Protein AF-A0A6N9P4W2-F1 (afdb_monomer_lite)

Foldseek 3Di:
DDDDDDDDDDDDDDDDDDDDDDDDDDDDDDDDDDDDDDDDDDDDDDDDDDPALPDDQVLVVQEPPFADPVLVVVLLVVLVVLLVLFDQQLAQEAEQDQPRVVNCVSNVHDLLALNHQKHFALVLSLVCLLPVVLLLPFDWDDWDWDAAPSGDIFIWTDSPNTIITNRRDPDPVRSRVSRVVNSVRHDPVRYAYEYWCPRPRDPVSLVSQLPRPDPHAAYEWCDDDVPRLRYDHQHPQVVDPTDDPQSHDSDNVHSDGSCVQPSVSCSSVVNPPPDSPDPCPDPPCPVPVVCCVVPVPDDDDDDDDDDDDDDDDDDDDDDDDDDDDDDPDDPPPDPFQPAFEAEEAADAPDQVVVLLVVLVVCLVVVAAEEAEAQLDPQPAPSSVVQVVGPNYHYYYDDPPNDDLVPDDPVSLQVSLVRVQVSVVVQLVSFDPLHEGEYEQVQVCPVSVSYPPVVVVVCLVVPDSNYYYYYYHHDHDPSSVVSGPYYHYRYCPDDVVVVVDDADRPGRD

Sequence (508 aa):
MGSAFFVCRKESERVRAPPFRRILHPFATKLPSIDNRIDRRPQIGYTGNNTALRRLTACQRCEGIVMGNRNIKLRQHYTAYQRWRLHNTNITLISSNCTGGCILRDLNLPFTSPFINLFIKPHDFIKLCENLEHYMGSAFHDVYSEPHPEGGVYPVALLDDIPIHFMHYSSAEEAFAQWEKRKARMDWDNIYILCTDRDGCTYEDLLRFDQLKYRHKAILCNQKYPEIQSAFYIPGFENQNSVGNIINYINDHTYKKYYDLFDYVGWFNGKLDRQRERAFVPPAGGMKFLLDFFTKKSRGSRGRSPWRCPRGPGFQRAAPFGARCGGEPREEKDMQQMGLVHIYCGNGKGKTTAAMGLALRAAGRGLPVVVAQFLKDGESGECQMLRQLPGVTVIAGNPCGKFSFQMCQEERDQTACCLTQLFREAVQKAKSPGLLVLDEICAALSGGFLQEDEVLGFLQAKPAELEVVMTGREPPERICEMADYISEIMKRRHPYDKGVPARVGIEK

pLDDT: mean 76.72, std 27.21, range [21.8, 98.81]

Radius of gyration: 33.62 Å; chains: 1; bounding box: 121×69×90 Å

Structure (mmCIF, N/CA/C/O backbone):
data_AF-A0A6N9P4W2-F1
#
_entry.id   AF-A0A6N9P4W2-F1
#
loop_
_atom_site.group_PDB
_atom_site.id
_atom_site.type_symbol
_atom_site.label_atom_id
_atom_site.label_alt_id
_atom_site.label_comp_id
_atom_site.label_asym_id
_atom_site.label_entity_id
_atom_site.label_seq_id
_atom_site.pdbx_PDB_ins_code
_atom_site.Cartn_x
_atom_site.Cartn_y
_atom_site.Cartn_z
_atom_site.occupancy
_atom_site.B_iso_or_equiv
_atom_site.auth_seq_id
_atom_site.auth_comp_id
_atom_site.auth_asym_id
_atom_site.auth_atom_id
_atom_site.pdbx_PDB_model_num
ATOM 1 N N . MET A 1 1 ? 63.783 -20.014 53.953 1.00 34.28 1 MET A N 1
ATOM 2 C CA . MET A 1 1 ? 63.436 -20.439 52.579 1.00 34.28 1 MET A CA 1
ATOM 3 C C . MET A 1 1 ? 62.075 -19.854 52.249 1.00 34.28 1 MET A C 1
ATOM 5 O O . MET A 1 1 ? 61.142 -20.091 52.998 1.00 34.28 1 MET A O 1
ATOM 9 N N . GLY A 1 2 ? 62.021 -19.004 51.226 1.00 33.69 2 GLY A N 1
ATOM 10 C CA . GLY A 1 2 ? 60.889 -18.127 50.905 1.00 33.69 2 GLY A CA 1
ATOM 11 C C . GLY A 1 2 ? 61.398 -16.812 50.308 1.00 33.69 2 GLY A C 1
ATOM 12 O O . GLY A 1 2 ? 61.223 -15.753 50.895 1.00 33.69 2 GLY A O 1
ATOM 13 N N . SER A 1 3 ? 62.162 -16.912 49.219 1.00 29.50 3 SER A N 1
ATOM 14 C CA . SER A 1 3 ? 62.778 -15.813 48.460 1.00 29.50 3 SER A CA 1
ATOM 15 C C . SER A 1 3 ? 61.767 -15.273 47.437 1.00 29.50 3 SER A C 1
ATOM 17 O O . SER A 1 3 ? 61.225 -16.068 46.677 1.00 29.50 3 SER A O 1
ATOM 19 N N . ALA A 1 4 ? 61.355 -14.001 47.509 1.00 33.06 4 ALA A N 1
ATOM 20 C CA . ALA A 1 4 ? 62.056 -12.783 47.044 1.00 33.06 4 ALA A CA 1
ATOM 21 C C . ALA A 1 4 ? 61.588 -12.414 45.611 1.00 33.06 4 ALA A C 1
ATOM 23 O O . ALA A 1 4 ? 61.180 -13.298 44.872 1.00 33.06 4 ALA A O 1
ATOM 24 N N . PHE A 1 5 ? 61.496 -11.167 45.142 1.00 28.89 5 PHE A N 1
ATOM 25 C CA . PHE A 1 5 ? 62.272 -9.930 45.327 1.00 28.89 5 PHE A CA 1
ATOM 26 C C . PHE A 1 5 ? 61.325 -8.716 45.088 1.00 28.89 5 PHE A C 1
ATOM 28 O O . PHE A 1 5 ? 60.421 -8.817 44.266 1.00 28.89 5 PHE A O 1
ATOM 35 N N . PHE A 1 6 ? 61.314 -7.657 45.917 1.00 27.48 6 PHE A N 1
ATOM 36 C CA . PHE A 1 6 ? 62.163 -6.433 45.909 1.00 27.48 6 PHE A CA 1
ATOM 37 C C . PHE A 1 6 ? 61.991 -5.516 44.672 1.00 27.48 6 PHE A C 1
ATOM 39 O O . PHE A 1 6 ? 62.065 -6.013 43.561 1.00 27.48 6 PHE A O 1
ATOM 46 N N . VAL A 1 7 ? 61.882 -4.173 44.724 1.00 27.42 7 VAL A N 1
ATOM 47 C CA . VAL A 1 7 ? 61.620 -3.126 45.749 1.00 27.42 7 VAL A CA 1
ATOM 48 C C . VAL A 1 7 ? 61.619 -1.751 45.022 1.00 27.42 7 VAL A C 1
ATOM 50 O O . VAL A 1 7 ? 62.287 -1.611 44.005 1.00 27.42 7 VAL A O 1
ATOM 53 N N . CYS A 1 8 ? 60.884 -0.779 45.596 1.00 24.36 8 CYS A N 1
ATOM 54 C CA . CYS A 1 8 ? 60.929 0.711 45.555 1.00 24.36 8 CYS A CA 1
ATOM 55 C C . CYS A 1 8 ? 61.312 1.498 44.283 1.00 24.36 8 CYS A C 1
ATOM 57 O O . CYS A 1 8 ? 62.369 1.299 43.706 1.00 24.36 8 CYS A O 1
ATOM 59 N N . ARG A 1 9 ? 60.506 2.471 43.812 1.00 26.92 9 ARG A N 1
ATOM 60 C CA . ARG A 1 9 ? 60.080 3.787 44.393 1.00 26.92 9 ARG A CA 1
ATOM 61 C C . ARG A 1 9 ? 61.212 4.792 44.681 1.00 26.92 9 ARG A C 1
ATOM 63 O O . ARG A 1 9 ? 61.965 4.581 45.624 1.00 26.92 9 ARG A O 1
ATOM 70 N N . LYS A 1 10 ? 61.166 5.953 44.004 1.00 28.42 10 LYS A N 1
ATOM 71 C CA . LYS A 1 10 ? 60.952 7.329 44.546 1.00 28.42 10 LYS A CA 1
ATOM 72 C C . LYS A 1 10 ? 61.178 8.372 43.431 1.00 28.42 10 LYS A C 1
ATOM 74 O O . LYS A 1 10 ? 62.119 8.242 42.666 1.00 28.42 10 LYS A O 1
ATOM 79 N N . GLU A 1 11 ? 60.182 9.206 43.114 1.00 28.06 11 GLU A N 1
ATOM 80 C CA . GLU A 1 11 ? 59.977 10.595 43.596 1.00 28.06 11 GLU A CA 1
ATOM 81 C C . GLU A 1 11 ? 61.087 11.587 43.212 1.00 28.06 11 GLU A C 1
ATOM 83 O O . GLU A 1 11 ? 62.199 11.507 43.720 1.00 28.06 11 GLU A O 1
ATOM 88 N N . SER A 1 12 ? 60.761 12.598 42.398 1.00 28.16 12 SER A N 1
ATOM 89 C CA . SER A 1 12 ? 60.715 14.012 42.828 1.00 28.16 12 SER A CA 1
ATOM 90 C C . SER A 1 12 ? 60.478 14.967 41.642 1.00 28.16 12 SER A C 1
ATOM 92 O O . SER A 1 12 ? 60.459 14.580 40.478 1.00 28.16 12 SER A O 1
ATOM 94 N N . GLU A 1 13 ? 60.162 16.204 42.002 1.00 29.86 13 GLU A N 1
ATOM 95 C CA . GLU A 1 13 ? 59.357 17.214 41.326 1.00 29.86 13 GLU A CA 1
ATOM 96 C C . GLU A 1 13 ? 60.111 18.228 40.431 1.00 29.86 13 GLU A C 1
ATOM 98 O O . GLU A 1 13 ? 61.263 18.553 40.679 1.00 29.86 13 GLU A O 1
ATOM 103 N N . ARG A 1 14 ? 59.325 18.849 39.524 1.00 27.20 14 ARG A N 1
ATOM 104 C CA . ARG A 1 14 ? 59.318 20.264 39.054 1.00 27.20 14 ARG A CA 1
ATOM 105 C C . ARG A 1 14 ? 60.534 20.870 38.309 1.00 27.20 14 ARG A C 1
ATOM 107 O O . ARG A 1 14 ? 61.644 20.923 38.807 1.00 27.20 14 ARG A O 1
ATOM 114 N N . VAL A 1 15 ? 60.225 21.549 37.190 1.00 28.41 15 VAL A N 1
ATOM 115 C CA . VAL A 1 15 ? 60.321 23.018 36.914 1.00 28.41 15 VAL A CA 1
ATOM 116 C C . VAL A 1 15 ? 60.507 23.267 35.391 1.00 28.41 15 VAL A C 1
ATOM 118 O O . VAL A 1 15 ? 61.051 22.446 34.667 1.00 28.41 15 VAL A O 1
ATOM 121 N N . ARG A 1 16 ? 59.944 24.384 34.899 1.00 26.45 16 ARG A N 1
ATOM 122 C CA . ARG A 1 16 ? 59.670 24.800 33.502 1.00 26.45 16 ARG A CA 1
ATOM 123 C C . ARG A 1 16 ? 60.880 25.389 32.723 1.00 26.45 16 ARG A C 1
ATOM 125 O O . ARG A 1 16 ? 61.660 26.085 33.352 1.00 26.45 16 ARG A O 1
ATOM 132 N N . ALA A 1 17 ? 60.882 25.171 31.383 1.00 31.94 17 ALA A N 1
ATOM 133 C CA . ALA A 1 17 ? 61.220 25.994 30.165 1.00 31.94 17 ALA A CA 1
ATOM 134 C C . ALA A 1 17 ? 62.313 27.113 30.219 1.00 31.94 17 ALA A C 1
ATOM 136 O O . ALA A 1 17 ? 62.452 27.678 31.297 1.00 31.94 17 ALA A O 1
ATOM 137 N N . PRO A 1 18 ? 62.990 27.595 29.117 1.00 35.84 18 PRO A N 1
ATOM 138 C CA . PRO A 1 18 ? 62.472 27.893 27.744 1.00 35.84 18 PRO A CA 1
ATOM 139 C C . PRO A 1 18 ? 63.568 27.864 26.589 1.00 35.84 18 PRO A C 1
ATOM 141 O O . PRO A 1 18 ? 64.425 26.994 26.668 1.00 35.84 18 PRO A O 1
ATOM 144 N N . PRO A 1 19 ? 63.678 28.795 25.586 1.00 49.50 19 PRO A N 1
ATOM 145 C CA . PRO A 1 19 ? 62.963 28.982 24.290 1.00 49.50 19 PRO A CA 1
ATOM 146 C C . PRO A 1 19 ? 63.893 28.999 23.008 1.00 49.50 19 PRO A C 1
ATOM 148 O O . PRO A 1 19 ? 65.054 28.633 23.105 1.00 49.50 19 PRO A O 1
ATOM 151 N N . PHE A 1 20 ? 63.404 29.531 21.852 1.00 26.66 20 PHE A N 1
ATOM 152 C CA . PHE A 1 20 ? 64.080 29.914 20.556 1.00 26.66 20 PHE A CA 1
ATOM 153 C C . PHE A 1 20 ? 64.269 28.830 19.457 1.00 26.66 20 PHE A C 1
ATOM 155 O O . PHE A 1 20 ? 64.502 27.681 19.778 1.00 26.66 20 PHE A O 1
ATOM 162 N N . ARG A 1 21 ? 64.283 29.084 18.127 1.00 26.23 21 ARG A N 1
ATOM 163 C CA . ARG A 1 21 ? 63.788 30.142 17.203 1.00 26.23 21 ARG A CA 1
ATOM 164 C C . ARG A 1 21 ? 63.752 29.563 15.756 1.00 26.23 21 ARG A C 1
ATOM 166 O O . ARG A 1 21 ? 64.648 28.827 15.377 1.00 26.23 21 ARG A O 1
ATOM 173 N N . ARG A 1 22 ? 62.743 29.983 14.975 1.00 28.62 22 ARG A N 1
ATOM 174 C CA . ARG A 1 22 ? 62.629 30.203 13.500 1.00 28.62 22 ARG A CA 1
ATOM 175 C C . ARG A 1 22 ? 63.815 29.898 12.551 1.00 28.62 22 ARG A C 1
ATOM 177 O O . ARG A 1 22 ? 64.896 30.441 12.748 1.00 28.62 22 ARG A O 1
ATOM 184 N N . ILE A 1 23 ? 63.492 29.320 11.380 1.00 27.52 23 ILE A N 1
ATOM 185 C CA . ILE A 1 23 ? 64.157 29.575 10.077 1.00 27.52 23 ILE A CA 1
ATOM 186 C C . ILE A 1 23 ? 63.103 29.925 8.994 1.00 27.52 23 ILE A C 1
ATOM 188 O O . ILE A 1 23 ? 61.969 29.452 9.035 1.00 27.52 23 ILE A O 1
ATOM 192 N N . LEU A 1 24 ? 63.506 30.841 8.105 1.00 24.52 24 LEU A N 1
ATOM 193 C CA . LEU A 1 24 ? 62.822 31.654 7.075 1.00 24.52 24 LEU A CA 1
ATOM 194 C C . LEU A 1 24 ? 62.775 30.952 5.684 1.00 24.52 24 LEU A C 1
ATOM 196 O O . LEU A 1 24 ? 63.725 30.244 5.385 1.00 24.52 24 LEU A O 1
ATOM 200 N N . HIS A 1 25 ? 61.656 31.013 4.917 1.00 24.44 25 HIS A N 1
ATOM 201 C CA . HIS A 1 25 ? 61.388 31.750 3.629 1.00 24.44 25 HIS A CA 1
ATOM 202 C C . HIS A 1 25 ? 62.260 31.377 2.388 1.00 24.44 25 HIS A C 1
ATOM 204 O O . HIS A 1 25 ? 63.296 30.758 2.586 1.00 24.44 25 HIS A O 1
ATOM 210 N N . PRO A 1 26 ? 61.997 31.831 1.126 1.00 45.03 26 PRO A N 1
ATOM 211 C CA . PRO A 1 26 ? 60.796 32.396 0.455 1.00 45.03 26 PRO A CA 1
ATOM 212 C C . PRO A 1 26 ? 60.596 31.918 -1.025 1.00 45.03 26 PRO A C 1
ATOM 214 O O . PRO A 1 26 ? 61.442 31.231 -1.571 1.00 45.03 26 PRO A O 1
ATOM 217 N N . PHE A 1 27 ? 59.535 32.368 -1.718 1.00 23.66 27 PHE A N 1
ATOM 218 C CA . PHE A 1 27 ? 59.641 33.021 -3.046 1.00 23.66 27 PHE A CA 1
ATOM 219 C C . PHE A 1 27 ? 58.353 33.805 -3.375 1.00 23.66 27 PHE A C 1
ATOM 221 O O . PHE A 1 27 ? 57.242 33.313 -3.198 1.00 23.66 27 PHE A O 1
ATOM 228 N N . ALA A 1 28 ? 58.534 35.058 -3.803 1.00 23.41 28 ALA A N 1
ATOM 229 C CA . ALA A 1 28 ? 57.517 36.029 -4.225 1.00 23.41 28 ALA A CA 1
ATOM 230 C C . ALA A 1 28 ? 57.363 36.006 -5.767 1.00 23.41 28 ALA A C 1
ATOM 232 O O . ALA A 1 28 ? 58.274 35.548 -6.453 1.00 23.41 28 ALA A O 1
ATOM 233 N N . THR A 1 29 ? 56.291 36.519 -6.391 1.00 25.28 29 THR A N 1
ATOM 234 C CA . THR A 1 29 ? 56.213 37.940 -6.806 1.00 25.28 29 THR A CA 1
ATOM 235 C C . THR A 1 29 ? 54.886 38.314 -7.522 1.00 25.28 29 THR A C 1
ATOM 237 O O . THR A 1 29 ? 54.406 37.572 -8.365 1.00 25.28 29 THR A O 1
ATOM 240 N N . LYS A 1 30 ? 54.399 39.532 -7.203 1.00 24.27 30 LYS A N 1
ATOM 241 C CA . LYS A 1 30 ? 53.782 40.617 -8.026 1.00 24.27 30 LYS A CA 1
ATOM 242 C C . LYS A 1 30 ? 52.409 40.481 -8.755 1.00 24.27 30 LYS A C 1
ATOM 244 O O . LYS A 1 30 ? 52.221 39.685 -9.660 1.00 24.27 30 LYS A O 1
ATOM 249 N N . LEU A 1 31 ? 51.524 41.431 -8.399 1.00 26.33 31 LEU A N 1
ATOM 250 C CA . LEU A 1 31 ? 50.279 41.951 -9.031 1.00 26.33 31 LEU A CA 1
ATOM 251 C C . LEU A 1 31 ? 50.606 43.005 -10.139 1.00 26.33 31 LEU A C 1
ATOM 253 O O . LEU A 1 31 ? 51.732 43.513 -10.079 1.00 26.33 31 LEU A O 1
ATOM 257 N N . PRO A 1 32 ? 49.714 43.389 -11.108 1.00 28.59 32 PRO A N 1
ATOM 258 C CA . PRO A 1 32 ? 48.507 44.221 -10.867 1.00 28.59 32 PRO A CA 1
ATOM 259 C C . PRO A 1 32 ? 47.267 44.031 -11.799 1.00 28.59 32 PRO A C 1
ATOM 261 O O . PRO A 1 32 ? 47.245 43.229 -12.723 1.00 28.59 32 PRO A O 1
ATOM 264 N N . SER A 1 33 ? 46.225 44.804 -11.461 1.00 27.30 33 SER A N 1
ATOM 265 C CA . SER A 1 33 ? 44.815 44.919 -11.897 1.00 27.30 33 SER A CA 1
ATOM 266 C C . SER A 1 33 ? 44.500 45.290 -13.360 1.00 27.30 33 SER A C 1
ATOM 268 O O . SER A 1 33 ? 45.251 46.071 -13.933 1.00 27.30 33 SER A O 1
ATOM 270 N N . ILE A 1 34 ? 43.308 44.895 -13.859 1.00 23.89 34 ILE A N 1
ATOM 271 C CA . ILE A 1 34 ? 42.317 45.709 -14.623 1.00 23.89 34 ILE A CA 1
ATOM 272 C C . ILE A 1 34 ? 40.943 44.986 -14.656 1.00 23.89 34 ILE A C 1
ATOM 274 O O . ILE A 1 34 ? 40.856 43.764 -14.586 1.00 23.89 34 ILE A O 1
ATOM 278 N N . ASP A 1 35 ? 39.889 45.798 -14.696 1.00 24.97 35 ASP A N 1
ATOM 279 C CA . ASP A 1 35 ? 38.474 45.603 -14.355 1.00 24.97 35 ASP A CA 1
ATOM 280 C C . ASP A 1 35 ? 37.559 45.259 -15.560 1.00 24.97 35 ASP A C 1
ATOM 282 O O . ASP A 1 35 ? 37.682 45.899 -16.603 1.00 24.97 35 ASP A O 1
ATOM 286 N N . ASN A 1 36 ? 36.622 44.302 -15.413 1.00 23.39 36 ASN A N 1
ATOM 287 C CA . ASN A 1 36 ? 35.156 44.488 -15.569 1.00 23.39 36 ASN A CA 1
ATOM 288 C C . ASN A 1 36 ? 34.358 43.178 -15.778 1.00 23.39 36 ASN A C 1
ATOM 290 O O . ASN A 1 36 ? 34.625 42.399 -16.686 1.00 23.39 36 ASN A O 1
ATOM 294 N N . ARG A 1 37 ? 33.307 43.039 -14.951 1.00 27.53 37 ARG A N 1
ATOM 295 C CA . ARG A 1 37 ? 31.986 42.392 -15.149 1.00 27.53 37 ARG A CA 1
ATOM 296 C C . ARG A 1 37 ? 31.900 41.102 -15.986 1.00 27.53 37 ARG A C 1
ATOM 298 O O . ARG A 1 37 ? 32.043 41.131 -17.198 1.00 27.53 37 ARG A O 1
ATOM 305 N N . ILE A 1 38 ? 31.428 40.023 -15.352 1.00 24.78 38 ILE A N 1
ATOM 306 C CA . ILE A 1 38 ? 30.167 39.313 -15.666 1.00 24.78 38 ILE A CA 1
ATOM 307 C C . ILE A 1 38 ? 29.992 38.171 -14.650 1.00 24.78 38 ILE A C 1
ATOM 309 O O . ILE A 1 38 ? 30.903 37.392 -14.381 1.00 24.78 38 ILE A O 1
ATOM 313 N N . ASP A 1 39 ? 28.788 38.130 -14.091 1.00 29.91 39 ASP A N 1
ATOM 314 C CA . ASP A 1 39 ? 28.215 37.144 -13.180 1.00 29.91 39 ASP A CA 1
ATOM 315 C C . ASP A 1 39 ? 28.545 35.685 -13.580 1.00 29.91 39 ASP A C 1
ATOM 317 O O . ASP A 1 39 ? 28.214 35.237 -14.681 1.00 29.91 39 ASP A O 1
ATOM 321 N N . ARG A 1 40 ? 29.208 34.929 -12.692 1.00 23.97 40 ARG A N 1
ATOM 322 C CA . ARG A 1 40 ? 29.415 33.476 -12.827 1.00 23.97 40 ARG A CA 1
ATOM 323 C C . ARG A 1 40 ? 29.152 32.779 -11.495 1.00 23.97 40 ARG A C 1
ATOM 325 O O . ARG A 1 40 ? 29.987 32.782 -10.593 1.00 23.97 40 ARG A O 1
ATOM 332 N N . ARG A 1 41 ? 27.999 32.114 -11.410 1.00 21.80 41 ARG A N 1
ATOM 333 C CA . ARG A 1 41 ? 27.734 31.044 -10.437 1.00 21.80 41 ARG A CA 1
ATOM 334 C C . ARG A 1 41 ? 28.652 29.846 -10.741 1.00 21.80 41 ARG A C 1
ATOM 336 O O . ARG A 1 41 ? 28.688 29.431 -11.900 1.00 21.80 41 ARG A O 1
ATOM 343 N N . PRO A 1 42 ? 29.346 29.246 -9.758 1.00 24.06 42 PRO A N 1
ATOM 344 C CA . PRO A 1 42 ? 30.083 28.013 -9.985 1.00 24.06 42 PRO A CA 1
ATOM 345 C C . PRO A 1 42 ? 29.182 26.783 -9.816 1.00 24.06 42 PRO A C 1
ATOM 347 O O . PRO A 1 42 ? 28.456 26.644 -8.831 1.00 24.06 42 PRO A O 1
ATOM 350 N N . GLN A 1 43 ? 29.282 25.872 -10.786 1.00 30.12 43 GLN A N 1
ATOM 351 C CA . GLN A 1 43 ? 28.993 24.452 -10.610 1.00 30.12 43 GLN A CA 1
ATOM 352 C C . GLN A 1 43 ? 29.971 23.851 -9.593 1.00 30.12 43 GLN A C 1
ATOM 354 O O . GLN A 1 43 ? 31.171 24.082 -9.718 1.00 30.12 43 GLN A O 1
ATOM 359 N N . ILE A 1 44 ? 29.488 23.030 -8.653 1.00 23.08 44 ILE A N 1
ATOM 360 C CA . ILE A 1 44 ? 30.314 22.049 -7.929 1.00 23.08 44 ILE A CA 1
ATOM 361 C C . ILE A 1 44 ? 29.507 20.749 -7.787 1.00 23.08 44 ILE A C 1
ATOM 363 O O . ILE A 1 44 ? 28.319 20.777 -7.466 1.00 23.08 44 ILE A O 1
ATOM 367 N N . GLY A 1 45 ? 30.163 19.637 -8.127 1.00 22.91 45 GLY A N 1
ATOM 368 C CA . GLY A 1 45 ? 29.586 18.327 -8.411 1.00 22.91 45 GLY A CA 1
ATOM 369 C C . GLY A 1 45 ? 28.958 17.571 -7.239 1.00 22.91 45 GLY A C 1
ATOM 370 O O . GLY A 1 45 ? 29.240 17.807 -6.067 1.00 22.91 45 GLY A O 1
ATOM 371 N N . TYR A 1 46 ? 28.107 16.614 -7.611 1.00 23.11 46 TYR A N 1
ATOM 372 C CA . TYR A 1 46 ? 27.461 15.660 -6.719 1.00 23.11 46 TYR A CA 1
ATOM 373 C C . TYR A 1 46 ? 28.258 14.352 -6.668 1.00 23.11 46 TYR A C 1
ATOM 375 O O . TYR A 1 46 ? 28.187 13.527 -7.575 1.00 23.11 46 TYR A O 1
ATOM 383 N N . THR A 1 47 ? 28.960 14.140 -5.561 1.00 31.98 47 THR A N 1
ATOM 384 C CA . THR A 1 47 ? 29.310 12.815 -5.040 1.00 31.98 47 THR A CA 1
ATOM 385 C C . THR A 1 47 ? 28.837 12.775 -3.585 1.00 31.98 47 THR A C 1
ATOM 387 O O . THR A 1 47 ? 29.205 13.626 -2.780 1.00 31.98 47 THR A O 1
ATOM 390 N N . GLY A 1 48 ? 27.942 11.845 -3.239 1.00 23.58 48 GLY A N 1
ATOM 391 C CA . GLY A 1 48 ? 27.396 11.776 -1.879 1.00 23.58 48 GLY A CA 1
ATOM 392 C C . GLY A 1 48 ? 26.195 10.848 -1.731 1.00 23.58 48 GLY A C 1
ATOM 393 O O . GLY A 1 48 ? 25.053 11.265 -1.889 1.00 23.58 48 GLY A O 1
ATOM 394 N N . ASN A 1 49 ? 26.498 9.589 -1.422 1.00 30.20 49 ASN A N 1
ATOM 395 C CA . ASN A 1 49 ? 25.614 8.459 -1.129 1.00 30.20 49 ASN A CA 1
ATOM 396 C C . ASN A 1 49 ? 24.336 8.798 -0.342 1.00 30.20 49 ASN A C 1
ATOM 398 O O . ASN A 1 49 ? 24.387 9.351 0.755 1.00 30.20 49 ASN A O 1
ATOM 402 N N . ASN A 1 50 ? 23.190 8.367 -0.878 1.00 28.31 50 ASN A N 1
ATOM 403 C CA . ASN A 1 50 ? 21.859 8.633 -0.338 1.00 28.31 50 ASN A CA 1
ATOM 404 C C . ASN A 1 50 ? 21.241 7.336 0.224 1.00 28.31 50 ASN A C 1
ATOM 406 O O . ASN A 1 50 ? 20.581 6.575 -0.478 1.00 28.31 50 ASN A O 1
ATOM 410 N N . THR A 1 51 ? 21.485 7.051 1.504 1.00 31.16 51 THR A N 1
ATOM 411 C CA . THR A 1 51 ? 21.115 5.796 2.197 1.00 31.16 51 THR A CA 1
ATOM 412 C C . THR A 1 51 ? 19.707 5.787 2.821 1.00 31.16 51 THR A C 1
ATOM 414 O O . THR A 1 51 ? 19.380 4.891 3.596 1.00 31.16 51 THR A O 1
ATOM 417 N N . ALA A 1 52 ? 18.832 6.738 2.476 1.00 27.67 52 ALA A N 1
ATOM 418 C CA . ALA A 1 52 ? 17.510 6.910 3.103 1.00 27.67 52 ALA A CA 1
ATOM 419 C C . ALA A 1 52 ? 16.309 6.367 2.292 1.00 27.67 52 ALA A C 1
ATOM 421 O O . ALA A 1 52 ? 15.164 6.640 2.645 1.00 27.67 52 ALA A O 1
ATOM 422 N N . LEU A 1 53 ? 16.546 5.603 1.221 1.00 29.31 53 LEU A N 1
ATOM 423 C CA . LEU A 1 53 ? 15.495 5.101 0.321 1.00 29.31 53 LEU A CA 1
ATOM 424 C C . LEU A 1 53 ? 14.999 3.679 0.630 1.00 29.31 53 LEU A C 1
ATOM 426 O O . LEU A 1 53 ? 14.076 3.210 -0.020 1.00 29.31 53 LEU A O 1
ATOM 430 N N . ARG A 1 54 ? 15.530 2.984 1.641 1.00 30.88 54 ARG A N 1
ATOM 431 C CA . ARG A 1 54 ? 15.115 1.606 1.950 1.00 30.88 54 ARG A CA 1
ATOM 432 C C . ARG A 1 54 ? 13.969 1.567 2.971 1.00 30.88 54 ARG A C 1
ATOM 434 O O . ARG A 1 54 ? 14.170 1.969 4.111 1.00 30.88 54 ARG A O 1
ATOM 441 N N . ARG A 1 55 ? 12.834 0.971 2.572 1.00 31.59 55 ARG A N 1
ATOM 442 C CA . ARG A 1 55 ? 11.608 0.605 3.346 1.00 31.59 55 ARG A CA 1
ATOM 443 C C . ARG A 1 55 ? 10.390 1.523 3.186 1.00 31.59 55 ARG A C 1
ATOM 445 O O . ARG A 1 55 ? 9.842 2.052 4.145 1.00 31.59 55 ARG A O 1
ATOM 452 N N . LEU A 1 56 ? 9.976 1.632 1.934 1.00 31.02 56 LEU A N 1
ATOM 453 C CA . LEU A 1 56 ? 8.602 1.843 1.486 1.00 31.02 56 LEU A CA 1
ATOM 454 C C . LEU A 1 56 ? 8.254 0.596 0.656 1.00 31.02 56 LEU A C 1
ATOM 456 O O . LEU A 1 56 ? 9.170 0.048 0.026 1.00 31.02 56 LEU A O 1
ATOM 460 N N . THR A 1 57 ? 6.989 0.165 0.606 1.00 32.69 57 THR A N 1
ATOM 461 C CA . THR A 1 57 ? 6.581 -0.757 -0.473 1.00 32.69 57 THR A CA 1
ATOM 462 C C . THR A 1 57 ? 6.847 -0.023 -1.785 1.00 32.69 57 THR A C 1
ATOM 464 O O . THR A 1 57 ? 6.500 1.151 -1.917 1.00 32.69 57 THR A O 1
ATOM 467 N N . ALA A 1 58 ? 7.545 -0.626 -2.743 1.00 35.09 58 ALA A N 1
ATOM 468 C CA . ALA A 1 58 ? 8.216 0.169 -3.779 1.00 35.09 58 ALA A CA 1
ATOM 469 C C . ALA A 1 58 ? 7.287 1.002 -4.725 1.00 35.09 58 ALA A C 1
ATOM 471 O O . ALA A 1 58 ? 7.797 1.842 -5.454 1.00 35.09 58 ALA A O 1
ATOM 472 N N . CYS A 1 59 ? 5.934 0.900 -4.681 1.00 32.97 59 CYS A N 1
ATOM 473 C CA . CYS A 1 59 ? 5.033 1.814 -5.440 1.00 32.97 59 CYS A CA 1
ATOM 474 C C . CYS A 1 59 ? 4.875 3.139 -4.670 1.00 32.97 59 CYS A C 1
ATOM 476 O O . CYS A 1 59 ? 4.718 4.182 -5.291 1.00 32.97 59 CYS A O 1
ATOM 478 N N . GLN A 1 60 ? 5.044 3.159 -3.339 1.00 35.84 60 GLN A N 1
ATOM 479 C CA . GLN A 1 60 ? 5.061 4.408 -2.563 1.00 35.84 60 GLN A CA 1
ATOM 480 C C . GLN A 1 60 ? 6.317 5.257 -2.827 1.00 35.84 60 GLN A C 1
ATOM 482 O O . GLN A 1 60 ? 6.304 6.466 -2.597 1.00 35.84 60 GLN A O 1
ATOM 487 N N . ARG A 1 61 ? 7.411 4.659 -3.325 1.00 36.34 61 ARG A N 1
ATOM 488 C CA . ARG A 1 61 ? 8.638 5.408 -3.649 1.00 36.34 61 ARG A CA 1
ATOM 489 C C . ARG A 1 61 ? 8.496 6.260 -4.912 1.00 36.34 61 ARG A C 1
ATOM 491 O O . ARG A 1 61 ? 9.102 7.326 -4.977 1.00 36.34 61 ARG A O 1
ATOM 498 N N . CYS A 1 62 ? 7.609 5.873 -5.834 1.00 33.81 62 CYS A N 1
ATOM 499 C CA . CYS A 1 62 ? 7.282 6.664 -7.025 1.00 33.81 62 CYS A CA 1
ATOM 500 C C . CYS A 1 62 ? 6.425 7.910 -6.718 1.00 33.81 62 CYS A C 1
ATOM 502 O O . CYS A 1 62 ? 6.409 8.854 -7.499 1.00 33.81 62 CYS A O 1
ATOM 504 N N . GLU A 1 63 ? 5.711 7.953 -5.589 1.00 42.00 63 GLU A N 1
ATOM 505 C CA . GLU A 1 63 ? 4.632 8.936 -5.371 1.00 42.00 63 GLU A CA 1
ATOM 506 C C . GLU A 1 63 ? 5.025 10.143 -4.499 1.00 42.00 63 GLU A C 1
ATOM 508 O O . GLU A 1 63 ? 4.250 11.089 -4.350 1.00 42.00 63 GLU A O 1
ATOM 513 N N . GLY A 1 64 ? 6.218 10.129 -3.900 1.00 33.94 64 GLY A N 1
ATOM 514 C CA . GLY A 1 64 ? 6.533 10.955 -2.729 1.00 33.94 64 GLY A CA 1
ATOM 515 C C . GLY A 1 64 ? 7.455 12.157 -2.938 1.00 33.94 64 GLY A C 1
ATOM 516 O O . GLY A 1 64 ? 8.065 12.595 -1.953 1.00 33.94 64 GLY A O 1
ATOM 517 N N . ILE A 1 65 ? 7.608 12.669 -4.162 1.00 36.06 65 ILE A N 1
ATOM 518 C CA . ILE A 1 65 ? 8.484 13.812 -4.459 1.00 36.06 65 ILE A CA 1
ATOM 519 C C . ILE A 1 65 ? 7.644 14.926 -5.112 1.00 36.06 65 ILE A C 1
ATOM 521 O O . ILE A 1 65 ? 7.322 14.863 -6.287 1.00 36.06 65 ILE A O 1
ATOM 525 N N . VAL A 1 66 ? 7.315 15.945 -4.300 1.00 38.34 66 VAL A N 1
ATOM 526 C CA . VAL A 1 66 ? 6.769 17.273 -4.672 1.00 38.34 66 VAL A CA 1
ATOM 527 C C . VAL A 1 66 ? 5.268 17.337 -5.014 1.00 38.34 66 VAL A C 1
ATOM 529 O O . VAL A 1 66 ? 4.874 17.531 -6.151 1.00 38.34 66 VAL A O 1
ATOM 532 N N . MET A 1 67 ? 4.386 17.294 -4.006 1.00 41.25 67 MET A N 1
ATOM 533 C CA . MET A 1 67 ? 2.979 17.708 -4.169 1.00 41.25 67 MET A CA 1
ATOM 534 C C . MET A 1 67 ? 2.514 18.535 -2.963 1.00 41.25 67 MET A C 1
ATOM 536 O O . MET A 1 67 ? 2.686 18.131 -1.815 1.00 41.25 67 MET A O 1
ATOM 540 N N . GLY A 1 68 ? 1.904 19.699 -3.207 1.00 44.94 68 GLY A N 1
ATOM 541 C CA . GLY A 1 68 ? 1.266 20.504 -2.157 1.00 44.94 68 GLY A CA 1
ATOM 542 C C . GLY A 1 68 ? -0.092 19.930 -1.718 1.00 44.94 68 GLY A C 1
ATOM 543 O O . GLY A 1 68 ? -0.780 19.278 -2.502 1.00 44.94 68 GLY A O 1
ATOM 544 N N . ASN A 1 69 ? -0.537 20.234 -0.489 1.00 48.88 69 ASN A N 1
ATOM 545 C CA . ASN A 1 69 ? -1.792 19.727 0.112 1.00 48.88 69 ASN A CA 1
ATOM 546 C C . ASN A 1 69 ? -3.054 19.887 -0.765 1.00 48.88 69 ASN A C 1
ATOM 548 O O . ASN A 1 69 ? -3.996 19.102 -0.657 1.00 48.88 69 ASN A O 1
ATOM 552 N N . ARG A 1 70 ? -3.095 20.901 -1.641 1.00 50.31 70 ARG A N 1
ATOM 553 C CA . ARG A 1 70 ? -4.208 21.125 -2.578 1.00 50.31 70 ARG A CA 1
ATOM 554 C C . ARG A 1 70 ? -4.281 20.042 -3.662 1.00 50.31 70 ARG A C 1
ATOM 556 O O . ARG A 1 70 ? -5.379 19.617 -4.009 1.00 50.31 70 ARG A O 1
ATOM 563 N N . ASN A 1 71 ? -3.139 19.565 -4.151 1.00 60.41 71 ASN A N 1
ATOM 564 C CA . ASN A 1 71 ? -3.078 18.578 -5.229 1.00 60.41 71 ASN A CA 1
ATOM 565 C C . ASN A 1 71 ? -3.455 17.175 -4.743 1.00 60.41 71 ASN A C 1
ATOM 567 O O . ASN A 1 71 ? -4.048 16.414 -5.500 1.00 60.41 71 ASN A O 1
ATOM 571 N N . ILE A 1 72 ? -3.194 16.863 -3.469 1.00 67.88 72 ILE A N 1
ATOM 572 C CA . ILE A 1 72 ? -3.621 15.606 -2.834 1.00 67.88 72 ILE A CA 1
ATOM 573 C C . ILE A 1 72 ? -5.152 15.508 -2.824 1.00 67.88 72 ILE A C 1
ATOM 575 O O . ILE A 1 72 ? -5.711 14.515 -3.284 1.00 67.88 72 ILE A O 1
ATOM 579 N N . LYS A 1 73 ? -5.847 16.568 -2.389 1.00 69.62 73 LYS A N 1
ATOM 580 C CA . LYS A 1 73 ? -7.320 16.608 -2.420 1.00 69.62 73 LYS A CA 1
ATOM 581 C C . LYS A 1 73 ? -7.867 16.508 -3.844 1.00 69.62 73 LYS A C 1
ATOM 583 O O . LYS A 1 73 ? -8.836 15.798 -4.089 1.00 69.62 73 LYS A O 1
ATOM 588 N N . LEU A 1 74 ? -7.239 17.192 -4.801 1.00 77.88 74 LEU A N 1
ATOM 589 C CA . LEU A 1 74 ? -7.640 17.109 -6.207 1.00 77.88 74 LEU A CA 1
ATOM 590 C C . LEU A 1 74 ? -7.441 15.699 -6.785 1.00 77.88 74 LEU A C 1
ATOM 592 O O . LEU A 1 74 ? -8.312 15.232 -7.516 1.00 77.88 74 LEU A O 1
ATOM 596 N N . AR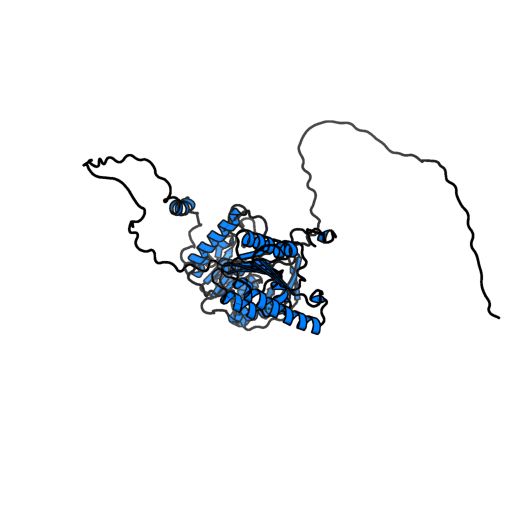G A 1 75 ? -6.360 14.995 -6.413 1.00 86.25 75 ARG A N 1
ATOM 597 C CA . ARG A 1 75 ? -6.153 13.585 -6.781 1.00 86.25 75 ARG A CA 1
ATOM 598 C C . ARG A 1 75 ? -7.270 12.710 -6.233 1.00 86.25 75 ARG A C 1
ATOM 600 O O . ARG A 1 75 ? -7.829 11.934 -6.994 1.00 86.25 75 ARG A O 1
ATOM 607 N N . GLN A 1 76 ? -7.621 12.877 -4.958 1.00 79.25 76 GLN A N 1
ATOM 608 C CA . GLN A 1 76 ? -8.702 12.124 -4.314 1.00 79.25 76 GLN A CA 1
ATOM 609 C C . GLN A 1 76 ? -10.050 12.338 -5.014 1.00 79.25 76 GLN A C 1
ATOM 611 O O . GLN A 1 76 ? -10.778 11.381 -5.256 1.00 79.25 76 GLN A O 1
ATOM 616 N N . HIS A 1 77 ? -10.379 13.576 -5.393 1.00 81.19 77 HIS A N 1
ATOM 617 C CA . HIS A 1 77 ? -11.600 13.850 -6.158 1.00 81.19 77 HIS A CA 1
ATOM 618 C C . HIS A 1 77 ? -11.565 13.230 -7.558 1.00 81.19 77 HIS A C 1
ATOM 620 O O . HIS A 1 77 ? -12.574 12.700 -8.020 1.00 81.19 77 HIS A O 1
ATOM 626 N N . TYR A 1 78 ? -10.413 13.280 -8.228 1.00 87.88 78 TYR A N 1
ATOM 627 C CA . TYR A 1 78 ? -10.242 12.661 -9.536 1.00 87.88 78 TYR A CA 1
ATOM 628 C C . TYR A 1 78 ? -10.404 11.140 -9.466 1.00 87.88 78 TYR A C 1
ATOM 630 O O . TYR A 1 78 ? -11.202 10.586 -10.216 1.00 87.88 78 TYR A O 1
ATOM 638 N N . THR A 1 79 ? -9.727 10.461 -8.539 1.00 88.62 79 THR A N 1
ATOM 639 C CA . THR A 1 79 ? -9.854 9.006 -8.388 1.00 88.62 79 THR A CA 1
ATOM 640 C C . THR A 1 79 ? -11.258 8.606 -7.939 1.00 88.62 79 THR A C 1
ATOM 642 O O . THR A 1 79 ? -11.795 7.637 -8.466 1.00 88.62 79 THR A O 1
ATOM 645 N N . ALA A 1 80 ? -11.922 9.383 -7.076 1.00 82.94 80 ALA A N 1
ATOM 646 C CA . ALA A 1 80 ? -13.331 9.165 -6.734 1.00 82.94 80 ALA A CA 1
ATOM 647 C C . ALA A 1 80 ? -14.256 9.244 -7.963 1.00 82.94 80 ALA A C 1
ATOM 649 O O . ALA A 1 80 ? -15.145 8.410 -8.124 1.00 82.94 80 ALA A O 1
ATOM 650 N N . TYR A 1 81 ? -14.022 10.200 -8.866 1.00 89.12 81 TYR A N 1
ATOM 651 C CA . TYR A 1 81 ? -14.753 10.286 -10.133 1.00 89.12 81 TYR A CA 1
ATOM 652 C C . TYR A 1 81 ? -14.467 9.093 -11.058 1.00 89.12 81 TYR A C 1
ATOM 654 O O . TYR A 1 81 ? -15.390 8.553 -11.668 1.00 89.12 81 TYR A O 1
ATOM 662 N N . GLN A 1 82 ? -13.209 8.650 -11.141 1.00 93.56 82 GLN A N 1
ATOM 663 C CA . GLN A 1 82 ? -12.828 7.468 -11.918 1.00 93.56 82 GLN A CA 1
ATOM 664 C C . GLN A 1 82 ? -13.502 6.197 -11.376 1.00 93.56 82 GLN A C 1
ATOM 666 O O . GLN A 1 82 ? -14.053 5.431 -12.162 1.00 93.56 82 GLN A O 1
ATOM 671 N N . ARG A 1 83 ? -13.553 6.025 -10.049 1.00 92.50 83 ARG A N 1
ATOM 672 C CA . ARG A 1 83 ? -14.285 4.938 -9.374 1.00 92.50 83 ARG A CA 1
ATOM 673 C C . ARG A 1 83 ? -15.780 4.985 -9.672 1.00 92.50 83 ARG A C 1
ATOM 675 O O . ARG A 1 83 ? -16.357 3.972 -10.032 1.00 92.50 83 ARG A O 1
ATOM 682 N N . TRP A 1 84 ? -16.397 6.165 -9.591 1.00 91.81 84 TRP A N 1
ATOM 683 C CA . TRP A 1 84 ? -17.823 6.339 -9.891 1.00 91.81 84 TRP A CA 1
ATOM 684 C C . TRP A 1 84 ? -18.185 5.959 -11.338 1.00 91.81 84 TRP A C 1
ATOM 686 O O . TRP A 1 84 ? -19.272 5.447 -11.594 1.00 91.81 84 TRP A O 1
ATOM 696 N N . ARG A 1 85 ? -17.275 6.185 -12.293 1.00 94.06 85 ARG A N 1
ATOM 697 C CA . ARG A 1 85 ? -17.453 5.797 -13.703 1.00 94.06 85 ARG A CA 1
ATOM 698 C C . ARG A 1 85 ? -17.215 4.314 -13.974 1.00 94.06 85 ARG A C 1
ATOM 700 O O . ARG A 1 85 ? -17.519 3.869 -15.081 1.00 94.06 85 ARG A O 1
ATOM 707 N N . LEU A 1 86 ? -16.594 3.583 -13.057 1.00 93.56 86 LEU A N 1
ATOM 708 C CA . LEU A 1 86 ? -16.229 2.190 -13.262 1.00 93.56 86 LEU A CA 1
ATOM 709 C C . LEU A 1 86 ? -17.450 1.292 -13.025 1.00 93.56 86 LEU A C 1
ATOM 711 O O . LEU A 1 86 ? -18.081 1.357 -11.975 1.00 93.56 86 LEU A O 1
ATOM 715 N N . HIS A 1 87 ? -17.774 0.452 -14.005 1.00 91.38 87 HIS A N 1
ATOM 716 C CA . HIS A 1 87 ? -18.858 -0.531 -13.912 1.00 91.38 87 HIS A CA 1
ATOM 717 C C . HIS A 1 87 ? -18.329 -1.968 -13.918 1.00 91.38 87 HIS A C 1
ATOM 719 O O . HIS A 1 87 ? -18.939 -2.844 -13.316 1.00 91.38 87 HIS A O 1
ATOM 725 N N . ASN A 1 88 ? -17.188 -2.204 -14.572 1.00 89.19 88 ASN A N 1
ATOM 726 C CA . ASN A 1 88 ? -16.487 -3.483 -14.535 1.00 89.19 88 ASN A CA 1
ATOM 727 C C . ASN A 1 88 ? -15.561 -3.531 -13.311 1.00 89.19 88 ASN A C 1
ATOM 729 O O . ASN A 1 88 ? -14.563 -2.816 -13.271 1.00 89.19 88 ASN A O 1
ATOM 733 N N . THR A 1 89 ? -15.896 -4.337 -12.305 1.00 84.56 89 THR A N 1
ATOM 734 C CA . THR A 1 89 ? -15.116 -4.448 -11.058 1.00 84.56 89 THR A CA 1
ATOM 735 C C . THR A 1 89 ? -14.344 -5.762 -10.929 1.00 84.56 89 THR A C 1
ATOM 737 O O . THR A 1 89 ? -13.480 -5.853 -10.062 1.00 84.56 89 THR A O 1
ATOM 740 N N . ASN A 1 90 ? -14.590 -6.751 -11.798 1.00 88.44 90 ASN A N 1
ATOM 741 C CA . ASN A 1 90 ? -13.935 -8.064 -11.756 1.00 88.44 90 ASN A CA 1
ATOM 742 C C . ASN A 1 90 ? -12.819 -8.204 -12.804 1.00 88.44 90 ASN A C 1
ATOM 744 O O . ASN A 1 90 ? -12.826 -9.120 -13.614 1.00 88.44 90 ASN A O 1
ATOM 748 N N . ILE A 1 91 ? -11.903 -7.240 -12.857 1.00 93.31 91 ILE A N 1
ATOM 749 C CA . ILE A 1 91 ? -10.890 -7.132 -13.919 1.00 93.31 91 ILE A CA 1
ATOM 750 C C . ILE A 1 91 ? -9.663 -7.963 -13.560 1.00 93.31 91 ILE A C 1
ATOM 752 O O . ILE A 1 91 ? -9.106 -7.731 -12.492 1.00 93.31 91 ILE A O 1
ATOM 756 N N . THR A 1 92 ? -9.155 -8.802 -14.464 1.00 96.38 92 THR A N 1
ATOM 757 C CA . THR A 1 92 ? -7.818 -9.415 -14.344 1.00 96.38 92 THR A CA 1
ATOM 758 C C . THR A 1 92 ? -6.804 -8.595 -15.135 1.00 96.38 92 THR A C 1
ATOM 760 O O . THR A 1 92 ? -6.642 -8.776 -16.341 1.00 96.38 92 THR A O 1
ATOM 763 N N . LEU A 1 93 ? -6.123 -7.657 -14.470 1.00 97.12 93 LEU A N 1
ATOM 764 C CA . LEU A 1 93 ? -5.120 -6.803 -15.116 1.00 97.12 93 LEU A CA 1
ATOM 765 C C . LEU A 1 93 ? -3.729 -7.444 -15.064 1.00 97.12 93 LEU A C 1
ATOM 767 O O . LEU A 1 93 ? -3.138 -7.598 -13.995 1.00 97.12 93 LEU A O 1
ATOM 771 N N . ILE A 1 94 ? -3.182 -7.766 -16.229 1.00 97.81 94 ILE A N 1
ATOM 772 C CA . ILE A 1 94 ? -1.819 -8.264 -16.418 1.00 97.81 94 ILE A CA 1
ATOM 773 C C . ILE A 1 94 ? -0.992 -7.115 -16.991 1.00 97.81 94 ILE A C 1
ATOM 775 O O . ILE A 1 94 ? -1.294 -6.595 -18.064 1.00 97.81 94 ILE A O 1
ATOM 779 N N . SER A 1 95 ? 0.021 -6.679 -16.246 1.00 97.19 95 SER A N 1
ATOM 780 C CA . SER A 1 95 ? 0.816 -5.491 -16.563 1.00 97.19 95 SER A CA 1
ATOM 781 C C . SER A 1 95 ? 2.302 -5.828 -16.578 1.00 97.19 95 SER A C 1
ATOM 783 O O . SER A 1 95 ? 2.772 -6.517 -15.675 1.00 97.19 95 SER A O 1
ATOM 785 N N . SER A 1 96 ? 3.048 -5.314 -17.560 1.00 95.56 96 SER A N 1
ATOM 786 C CA . SER A 1 96 ? 4.498 -5.564 -17.672 1.00 95.56 96 SER A CA 1
ATOM 787 C C . SER A 1 96 ? 5.313 -4.941 -16.536 1.00 95.56 96 SER A C 1
ATOM 789 O O . SER A 1 96 ? 6.434 -5.361 -16.260 1.00 95.56 96 SER A O 1
ATOM 791 N N . ASN A 1 97 ? 4.755 -3.937 -15.857 1.00 93.00 97 ASN A N 1
ATOM 792 C CA . ASN A 1 97 ? 5.386 -3.241 -14.740 1.00 93.00 97 ASN A CA 1
ATOM 793 C C . ASN A 1 97 ? 4.357 -2.723 -13.717 1.00 93.00 97 ASN A C 1
ATOM 795 O O . ASN A 1 97 ? 3.149 -2.960 -13.824 1.00 93.00 97 ASN A O 1
ATOM 799 N N . CYS A 1 98 ? 4.838 -1.955 -12.735 1.00 89.69 98 CYS A N 1
ATOM 800 C CA . CYS A 1 98 ? 4.060 -1.454 -11.598 1.00 89.69 98 CYS A CA 1
ATOM 801 C C . CYS A 1 98 ? 2.876 -0.535 -11.954 1.00 89.69 98 CYS A C 1
ATOM 803 O O . CYS A 1 98 ? 2.058 -0.253 -11.075 1.00 89.69 98 CYS A O 1
ATOM 805 N N . THR A 1 99 ? 2.745 -0.086 -13.209 1.00 92.94 99 THR A N 1
ATOM 806 C CA . THR A 1 99 ? 1.632 0.768 -13.657 1.00 92.94 99 THR A CA 1
ATOM 807 C C . THR A 1 99 ? 0.279 0.135 -13.335 1.00 92.94 99 THR A C 1
ATOM 809 O O . THR A 1 99 ? -0.579 0.796 -12.748 1.00 92.94 99 THR A O 1
ATOM 812 N N . GLY A 1 100 ? 0.101 -1.157 -13.634 1.00 92.88 100 GLY A N 1
ATOM 813 C CA . GLY A 1 100 ? -1.156 -1.858 -13.372 1.00 92.88 100 GLY A CA 1
ATOM 814 C C . GLY A 1 100 ? -1.540 -1.872 -11.891 1.00 92.88 100 GLY A C 1
ATOM 815 O O . GLY A 1 100 ? -2.669 -1.532 -11.540 1.00 92.88 100 GLY A O 1
ATOM 816 N N . GLY A 1 101 ? -0.587 -2.164 -11.003 1.00 90.88 101 GLY A N 1
ATOM 817 C CA . GLY A 1 101 ? -0.837 -2.168 -9.559 1.00 90.88 101 GLY A CA 1
ATOM 818 C C . GLY A 1 101 ? -1.229 -0.794 -9.010 1.00 90.88 101 GLY A C 1
ATOM 819 O O . GLY A 1 101 ? -2.130 -0.698 -8.174 1.00 90.88 101 GLY A O 1
ATOM 820 N N . CYS A 1 102 ? -0.602 0.283 -9.495 1.00 91.12 102 CYS A N 1
ATOM 821 C CA . CYS A 1 102 ? -0.943 1.630 -9.043 1.00 91.12 102 CYS A CA 1
ATOM 822 C C . CYS A 1 102 ? -2.307 2.102 -9.645 1.00 91.12 102 CYS A C 1
ATOM 824 O O . CYS A 1 102 ? -3.051 2.797 -8.952 1.00 91.12 102 CYS A O 1
ATOM 826 N N . ILE A 1 103 ? -2.717 1.641 -10.844 1.00 94.56 103 ILE A N 1
ATOM 827 C CA . ILE A 1 103 ? -4.082 1.853 -11.393 1.00 94.56 103 ILE A CA 1
ATOM 828 C C . ILE A 1 103 ? -5.152 1.141 -10.551 1.00 94.56 103 ILE A C 1
ATOM 830 O O . ILE A 1 103 ? -6.135 1.770 -10.153 1.00 94.56 103 ILE A O 1
ATOM 834 N N . LEU A 1 104 ? -4.977 -0.154 -10.260 1.00 93.38 104 LEU A N 1
ATOM 835 C CA . LEU A 1 104 ? -5.945 -0.922 -9.461 1.00 93.38 104 LEU A CA 1
ATOM 836 C C . LEU A 1 104 ? -6.133 -0.301 -8.071 1.00 93.38 104 LEU A C 1
ATOM 838 O O . LEU A 1 104 ? -7.260 -0.149 -7.602 1.00 93.38 104 LEU A O 1
ATOM 842 N N . ARG A 1 105 ? -5.036 0.160 -7.458 1.00 89.00 105 ARG A N 1
ATOM 843 C CA . ARG A 1 105 ? -5.057 0.893 -6.185 1.00 89.00 105 ARG A CA 1
ATOM 844 C C . ARG A 1 105 ? -5.857 2.192 -6.271 1.00 89.00 105 ARG A C 1
ATOM 846 O O . ARG A 1 105 ? -6.692 2.460 -5.408 1.00 89.00 105 ARG A O 1
ATOM 853 N N . ASP A 1 106 ? -5.636 3.000 -7.306 1.00 90.38 106 ASP A N 1
ATOM 854 C CA . ASP A 1 106 ? -6.400 4.236 -7.496 1.00 90.38 106 ASP A CA 1
ATOM 855 C C . ASP A 1 106 ? -7.896 3.969 -7.653 1.00 90.38 106 ASP A C 1
ATOM 857 O O . ASP A 1 106 ? -8.709 4.755 -7.163 1.00 90.38 106 ASP A O 1
ATOM 861 N N . LEU A 1 107 ? -8.269 2.848 -8.268 1.00 90.56 107 LEU A N 1
ATOM 862 C CA . LEU A 1 107 ? -9.655 2.414 -8.427 1.00 90.56 107 LEU A CA 1
ATOM 863 C C . LEU A 1 107 ? -10.226 1.675 -7.211 1.00 90.56 107 LEU A C 1
ATOM 865 O O . LEU A 1 107 ? -11.421 1.395 -7.199 1.00 90.56 107 LEU A O 1
ATOM 869 N N . ASN A 1 108 ? -9.420 1.427 -6.176 1.00 89.12 108 ASN A N 1
ATOM 870 C CA . ASN A 1 108 ? -9.806 0.626 -5.014 1.00 89.12 108 ASN A CA 1
ATOM 871 C C . ASN A 1 108 ? -10.304 -0.779 -5.402 1.00 89.12 108 ASN A C 1
ATOM 873 O O . ASN A 1 108 ? -11.286 -1.271 -4.849 1.00 89.12 108 ASN A O 1
ATOM 877 N N . LEU A 1 109 ? -9.651 -1.391 -6.393 1.00 88.69 109 LEU A N 1
ATOM 878 C CA . LEU A 1 109 ? -9.934 -2.751 -6.837 1.00 88.69 109 LEU A CA 1
ATOM 879 C C . LEU A 1 109 ? -8.963 -3.745 -6.193 1.00 88.69 109 LEU A C 1
ATOM 881 O O . LEU A 1 109 ? -7.790 -3.409 -5.995 1.00 88.69 109 LEU A O 1
ATOM 885 N N . PRO A 1 110 ? -9.415 -4.978 -5.913 1.00 88.31 110 PRO A N 1
ATOM 886 C CA . PRO A 1 110 ? -8.531 -6.031 -5.442 1.00 88.31 110 PRO A CA 1
ATOM 887 C C . PRO A 1 110 ? -7.482 -6.389 -6.502 1.00 88.31 110 PRO A C 1
ATOM 889 O O . PRO A 1 110 ? -7.713 -6.300 -7.707 1.00 88.31 110 PRO A O 1
ATOM 892 N N . PHE A 1 111 ? -6.321 -6.857 -6.048 1.00 92.62 111 PHE A N 1
ATOM 893 C CA . PHE A 1 111 ? -5.303 -7.436 -6.921 1.00 92.62 111 PHE A CA 1
ATOM 894 C C . PHE A 1 111 ? -5.687 -8.872 -7.304 1.00 92.62 111 PHE A C 1
ATOM 896 O O . PHE A 1 111 ? -5.393 -9.828 -6.585 1.00 92.62 111 PHE A O 1
ATOM 903 N N . THR A 1 112 ? -6.367 -9.003 -8.436 1.00 90.25 112 THR A N 1
ATOM 904 C CA . THR A 1 112 ? -6.887 -10.247 -9.045 1.00 90.25 112 THR A CA 1
ATOM 905 C C . THR A 1 112 ? -5.880 -10.952 -9.957 1.00 90.25 112 THR A C 1
ATOM 907 O O . THR A 1 112 ? -6.202 -11.936 -10.605 1.00 90.25 112 THR A O 1
ATOM 910 N N . SER A 1 113 ? -4.655 -10.438 -10.039 1.00 93.31 113 SER A N 1
ATOM 911 C CA . SER A 1 113 ? -3.598 -10.915 -10.926 1.00 93.31 113 SER A CA 1
ATOM 912 C C . SER A 1 113 ? -2.267 -10.920 -10.171 1.00 93.31 113 SER A C 1
ATOM 914 O O . SER A 1 113 ? -2.045 -10.043 -9.324 1.00 93.31 113 SER A O 1
ATOM 916 N N . PRO A 1 114 ? -1.370 -11.886 -10.432 1.00 94.75 114 PRO A N 1
ATOM 917 C CA . PRO A 1 114 ? -0.080 -11.961 -9.757 1.00 94.75 114 PRO A CA 1
ATOM 918 C C . PRO A 1 114 ? 0.927 -10.897 -10.234 1.00 94.75 114 PRO A C 1
ATOM 920 O O . PRO A 1 114 ? 1.941 -10.686 -9.571 1.00 94.75 114 PRO A O 1
ATOM 923 N N . PHE A 1 115 ? 0.622 -10.164 -11.312 1.00 96.12 115 PHE A N 1
ATOM 924 C CA . PHE A 1 115 ? 1.466 -9.140 -11.949 1.00 96.12 115 PHE A CA 1
ATOM 925 C C . PHE A 1 115 ? 1.476 -7.803 -11.191 1.00 96.12 115 PHE A C 1
ATOM 927 O O . PHE A 1 115 ? 1.173 -6.736 -11.728 1.00 96.12 115 PHE A O 1
ATOM 934 N N . ILE A 1 116 ? 1.798 -7.863 -9.902 1.00 92.81 116 ILE A N 1
ATOM 935 C CA . ILE A 1 116 ? 1.813 -6.724 -8.986 1.00 92.81 116 ILE A CA 1
ATOM 936 C C . ILE A 1 116 ? 3.184 -6.661 -8.329 1.00 92.81 116 ILE A C 1
ATOM 938 O O . ILE A 1 116 ? 3.712 -7.686 -7.908 1.00 92.81 116 ILE A O 1
ATOM 942 N N . ASN A 1 117 ? 3.721 -5.445 -8.169 1.00 88.19 117 ASN A N 1
ATOM 943 C CA . ASN A 1 117 ? 4.999 -5.206 -7.487 1.00 88.19 117 ASN A CA 1
ATOM 944 C C . ASN A 1 117 ? 6.213 -5.901 -8.145 1.00 88.19 117 ASN A C 1
ATOM 946 O O . ASN A 1 117 ? 7.217 -6.185 -7.487 1.00 88.19 117 ASN A O 1
ATOM 950 N N . LEU A 1 118 ? 6.114 -6.148 -9.448 1.00 92.38 118 LEU A N 1
ATOM 951 C CA . LEU A 1 118 ? 7.139 -6.774 -10.268 1.00 92.38 118 LEU A CA 1
ATOM 952 C C . LEU A 1 118 ? 7.278 -6.042 -11.602 1.00 92.38 118 LEU A C 1
ATOM 954 O O . LEU A 1 118 ? 6.411 -5.240 -11.969 1.00 92.38 118 LEU A O 1
ATOM 958 N N . PHE A 1 119 ? 8.353 -6.332 -12.328 1.00 94.06 119 PHE A N 1
ATOM 959 C CA . PHE A 1 119 ? 8.447 -5.996 -13.743 1.00 94.06 119 PHE A CA 1
ATOM 960 C C . PHE A 1 119 ? 8.998 -7.163 -14.560 1.00 94.06 119 PHE A C 1
ATOM 962 O O . PHE A 1 119 ? 9.681 -8.050 -14.042 1.00 94.06 119 PHE A O 1
ATOM 969 N N . ILE A 1 120 ? 8.670 -7.142 -15.844 1.00 96.56 120 ILE A N 1
ATOM 970 C CA . ILE A 1 120 ? 9.116 -8.087 -16.861 1.00 96.56 120 ILE A CA 1
ATOM 971 C C . ILE A 1 120 ? 9.491 -7.243 -18.076 1.00 96.56 120 ILE A C 1
ATOM 973 O O . ILE A 1 120 ? 8.765 -6.307 -18.427 1.00 96.56 120 ILE A O 1
ATOM 977 N N . LYS A 1 121 ? 10.628 -7.535 -18.710 1.00 95.94 121 LYS A N 1
ATOM 978 C CA . LYS A 1 121 ? 11.027 -6.814 -19.925 1.00 95.94 121 LYS A CA 1
ATOM 979 C C . LYS A 1 121 ? 9.968 -7.007 -21.016 1.00 95.94 121 LYS A C 1
ATOM 981 O O . LYS A 1 121 ? 9.419 -8.102 -21.107 1.00 95.94 121 LYS A O 1
ATOM 986 N N . PRO A 1 122 ? 9.690 -6.000 -21.862 1.00 96.50 122 PRO A N 1
ATOM 987 C CA . PRO A 1 122 ? 8.614 -6.069 -22.852 1.00 96.50 122 PRO A CA 1
ATOM 988 C C . PRO A 1 122 ? 8.659 -7.318 -23.734 1.00 96.50 122 PRO A C 1
ATOM 990 O O . PRO A 1 122 ? 7.643 -7.993 -23.860 1.00 96.50 122 PRO A O 1
ATOM 993 N N . HIS A 1 123 ? 9.835 -7.663 -24.264 1.00 97.38 123 HIS A N 1
ATOM 994 C CA . HIS A 1 123 ? 10.036 -8.861 -25.079 1.00 97.38 123 HIS A CA 1
ATOM 995 C C . HIS A 1 123 ? 9.563 -10.142 -24.368 1.00 97.38 123 HIS A C 1
ATOM 997 O O . HIS A 1 123 ? 8.779 -10.923 -24.914 1.00 97.38 123 HIS A O 1
ATOM 1003 N N . ASP A 1 124 ? 9.993 -10.335 -23.119 1.00 98.12 124 ASP A N 1
ATOM 1004 C CA . ASP A 1 124 ? 9.649 -11.522 -22.337 1.00 98.12 124 ASP A CA 1
ATOM 1005 C C . ASP A 1 124 ? 8.196 -11.462 -21.850 1.00 98.12 124 ASP A C 1
ATOM 1007 O O . ASP A 1 124 ? 7.495 -12.466 -21.838 1.00 98.12 124 ASP A O 1
ATOM 1011 N N . PHE A 1 125 ? 7.688 -10.274 -21.529 1.00 98.38 125 PHE A N 1
ATOM 1012 C CA . PHE A 1 125 ? 6.287 -10.073 -21.173 1.00 98.38 125 PHE A CA 1
ATOM 1013 C C . PHE A 1 125 ? 5.344 -10.450 -22.320 1.00 98.38 125 PHE A C 1
ATOM 1015 O O . PHE A 1 125 ? 4.314 -11.086 -22.093 1.00 98.38 125 PHE A O 1
ATOM 1022 N N . ILE A 1 126 ? 5.691 -10.082 -23.554 1.00 98.25 126 ILE A N 1
ATOM 1023 C CA . ILE A 1 126 ? 4.924 -10.444 -24.748 1.00 98.25 126 ILE A CA 1
ATOM 1024 C C . ILE A 1 126 ? 4.962 -11.954 -24.952 1.00 98.25 126 ILE A C 1
ATOM 1026 O O . ILE A 1 126 ? 3.902 -12.556 -25.104 1.00 98.25 126 ILE A O 1
ATOM 1030 N N . LYS A 1 127 ? 6.146 -12.569 -24.858 1.00 98.25 127 LYS A N 1
ATOM 1031 C CA . LYS A 1 127 ? 6.304 -14.029 -24.907 1.00 98.25 127 LYS A CA 1
ATOM 1032 C C . LYS A 1 127 ? 5.448 -14.740 -23.854 1.00 98.25 127 LYS A C 1
ATOM 1034 O O . LYS A 1 127 ? 4.770 -15.718 -24.161 1.00 98.25 127 LYS A O 1
ATOM 1039 N N . LEU A 1 128 ? 5.415 -14.212 -22.630 1.00 98.31 128 LEU A N 1
ATOM 1040 C CA . LEU A 1 128 ? 4.546 -14.717 -21.572 1.00 98.31 128 LEU A CA 1
ATOM 1041 C C . LEU A 1 128 ? 3.077 -14.632 -21.990 1.00 98.31 128 LEU A C 1
ATOM 1043 O O . LEU A 1 128 ? 2.331 -15.597 -21.850 1.00 98.31 128 LEU A O 1
ATOM 1047 N N . CYS A 1 129 ? 2.650 -13.482 -22.513 1.00 97.94 129 CYS A N 1
ATOM 1048 C CA . CYS A 1 129 ? 1.266 -13.256 -22.922 1.00 97.94 129 CYS A CA 1
ATOM 1049 C C . CYS A 1 129 ? 0.849 -14.125 -24.121 1.00 97.94 129 CYS A C 1
ATOM 1051 O O . CYS A 1 129 ? -0.322 -14.509 -24.196 1.00 97.94 129 CYS A O 1
ATOM 1053 N N . GLU A 1 130 ? 1.769 -14.458 -25.030 1.00 97.75 130 GLU A N 1
ATOM 1054 C CA . GLU A 1 130 ? 1.543 -15.388 -26.147 1.00 97.75 130 GLU A CA 1
ATOM 1055 C C . GLU A 1 130 ? 1.142 -16.787 -25.638 1.00 97.75 130 GLU A C 1
ATOM 1057 O O . GLU A 1 130 ? 0.292 -17.434 -26.253 1.00 97.75 130 GLU A O 1
ATOM 1062 N N . ASN A 1 131 ? 1.663 -17.217 -24.478 1.00 96.69 131 ASN A N 1
ATOM 1063 C CA . ASN A 1 131 ? 1.374 -18.524 -23.875 1.00 96.69 131 ASN A CA 1
ATOM 1064 C C . ASN A 1 131 ? 1.086 -18.459 -22.360 1.00 96.69 131 ASN A C 1
ATOM 1066 O O . ASN A 1 131 ? 1.704 -19.147 -21.548 1.00 96.69 131 ASN A O 1
ATOM 1070 N N . LEU A 1 132 ? 0.131 -17.611 -21.970 1.00 97.00 132 LEU A N 1
ATOM 1071 C CA . LEU A 1 132 ? -0.126 -17.280 -20.563 1.00 97.00 132 LEU A CA 1
ATOM 1072 C C . LEU A 1 132 ? -0.452 -18.497 -19.680 1.00 97.00 132 LEU A C 1
ATOM 1074 O O . LEU A 1 132 ? 0.029 -18.571 -18.554 1.00 97.00 132 LEU A O 1
ATOM 1078 N N . GLU A 1 133 ? -1.258 -19.443 -20.169 1.00 95.75 133 GLU A N 1
ATOM 1079 C CA . GLU A 1 133 ? -1.678 -20.626 -19.399 1.00 95.75 133 GLU A CA 1
ATOM 1080 C C . GLU A 1 133 ? -0.493 -21.519 -19.016 1.00 95.75 133 GLU A C 1
ATOM 1082 O O . GLU A 1 133 ? -0.402 -21.945 -17.865 1.00 95.75 133 GLU A O 1
ATOM 1087 N N . HIS A 1 134 ? 0.443 -21.734 -19.949 1.00 96.94 134 HIS A N 1
ATOM 1088 C CA . HIS A 1 134 ? 1.687 -22.462 -19.691 1.00 96.94 134 HIS A CA 1
ATOM 1089 C C . HIS A 1 134 ? 2.473 -21.806 -18.558 1.00 96.94 134 HIS A C 1
ATOM 1091 O O . HIS A 1 134 ? 2.728 -22.436 -17.535 1.00 96.94 134 HIS A O 1
ATOM 1097 N N . TYR A 1 135 ? 2.762 -20.507 -18.683 1.00 97.75 135 TYR A N 1
ATOM 1098 C CA . TYR A 1 135 ? 3.547 -19.788 -17.680 1.00 97.75 135 TYR A CA 1
ATOM 1099 C C . TYR A 1 135 ? 2.841 -19.682 -16.322 1.00 97.75 135 TYR A C 1
ATOM 1101 O O . TYR A 1 135 ? 3.506 -19.733 -15.294 1.00 97.75 135 TYR A O 1
ATOM 1109 N N . MET A 1 136 ? 1.509 -19.575 -16.269 1.00 96.75 136 MET A N 1
ATOM 1110 C CA . MET A 1 136 ? 0.782 -19.610 -14.989 1.00 96.75 136 MET A CA 1
ATOM 1111 C C . MET A 1 136 ? 0.823 -20.998 -14.319 1.00 96.75 136 MET A C 1
ATOM 1113 O O . MET A 1 136 ? 0.677 -21.091 -13.094 1.00 96.75 136 MET A O 1
ATOM 1117 N N . GLY A 1 137 ? 1.035 -22.066 -15.095 1.00 95.50 137 GLY A N 1
ATOM 1118 C CA . GLY A 1 137 ? 1.248 -23.429 -14.602 1.00 95.50 137 GLY A CA 1
ATOM 1119 C C . GLY A 1 137 ? 2.686 -23.733 -14.165 1.00 95.50 137 GLY A C 1
ATOM 1120 O O . GLY A 1 137 ? 2.894 -24.665 -13.389 1.00 95.50 137 GLY A O 1
ATOM 1121 N N . SER A 1 138 ? 3.665 -22.952 -14.624 1.00 97.00 138 SER A N 1
ATOM 1122 C CA . SER A 1 138 ? 5.084 -23.143 -14.307 1.00 97.00 138 SER A CA 1
ATOM 1123 C C . SER A 1 138 ? 5.436 -22.734 -12.873 1.00 97.00 138 SER A C 1
ATOM 1125 O O . SER A 1 138 ? 4.850 -21.818 -12.294 1.00 97.00 138 SER A O 1
ATOM 1127 N N . ALA A 1 139 ? 6.432 -23.411 -12.298 1.00 96.25 139 ALA A N 1
ATOM 1128 C CA . ALA A 1 139 ? 7.005 -23.066 -11.001 1.00 96.25 139 ALA A CA 1
ATOM 1129 C C . ALA A 1 139 ? 8.216 -22.139 -11.163 1.00 96.25 139 ALA A C 1
ATOM 1131 O O . ALA A 1 139 ? 8.920 -22.195 -12.171 1.00 96.25 139 ALA A O 1
ATOM 1132 N N . PHE A 1 140 ? 8.484 -21.323 -10.144 1.00 97.88 140 PHE A N 1
ATOM 1133 C CA . PHE A 1 140 ? 9.693 -20.508 -10.103 1.00 97.88 140 PHE A CA 1
ATOM 1134 C C . PHE A 1 140 ? 10.932 -21.342 -9.769 1.00 97.88 140 PHE A C 1
ATOM 1136 O O . PHE A 1 140 ? 10.901 -22.165 -8.851 1.00 97.88 140 PHE A O 1
ATOM 1143 N N . HIS A 1 141 ? 12.038 -21.079 -10.461 1.00 96.75 141 HIS A N 1
ATOM 1144 C CA . HIS A 1 141 ? 13.356 -21.652 -10.178 1.00 96.75 141 HIS A CA 1
ATOM 1145 C C . HIS A 1 141 ? 14.470 -20.620 -10.400 1.00 96.75 141 HIS A C 1
ATOM 1147 O O . HIS A 1 141 ? 14.202 -19.461 -10.714 1.00 96.75 141 HIS A O 1
ATOM 1153 N N . ASP A 1 142 ? 15.718 -21.034 -10.163 1.00 96.81 142 ASP A N 1
ATOM 1154 C CA . ASP A 1 142 ? 16.926 -20.224 -10.359 1.00 96.81 142 ASP A CA 1
ATOM 1155 C C . ASP A 1 142 ? 16.817 -18.823 -9.747 1.00 96.81 142 ASP A C 1
ATOM 1157 O O . ASP A 1 142 ? 16.886 -17.800 -10.424 1.00 96.81 142 ASP A O 1
ATOM 1161 N N . VAL A 1 143 ? 16.607 -18.785 -8.429 1.00 96.94 143 VAL A N 1
ATOM 1162 C CA . VAL A 1 143 ? 16.450 -17.535 -7.683 1.00 96.94 143 VAL A CA 1
ATOM 1163 C C . VAL A 1 143 ? 17.801 -16.855 -7.486 1.00 96.94 143 VAL A C 1
ATOM 1165 O O . VAL A 1 143 ? 18.722 -17.424 -6.898 1.00 96.94 143 VAL A O 1
ATOM 1168 N N . TYR A 1 144 ? 17.896 -15.598 -7.900 1.00 95.94 144 TYR A N 1
ATOM 1169 C CA . TYR A 1 144 ? 19.041 -14.729 -7.643 1.00 95.94 144 TYR A CA 1
ATOM 1170 C C . TYR A 1 144 ? 18.578 -13.330 -7.225 1.00 95.94 144 TYR A C 1
ATOM 1172 O O . TYR A 1 144 ? 17.393 -13.071 -7.028 1.00 95.94 144 TYR A O 1
ATOM 1180 N N . SER A 1 145 ? 19.517 -12.423 -6.975 1.00 94.25 145 SER A N 1
ATOM 1181 C CA . SER A 1 145 ? 19.220 -11.066 -6.515 1.00 94.25 145 SER A CA 1
ATOM 1182 C C . SER A 1 145 ? 19.869 -10.034 -7.420 1.00 94.25 145 SER A C 1
ATOM 1184 O O . SER A 1 145 ? 21.041 -10.165 -7.769 1.00 94.25 145 SER A O 1
ATOM 1186 N N . GLU A 1 146 ? 19.130 -8.977 -7.746 1.00 92.62 146 GLU A N 1
ATOM 1187 C CA . GLU A 1 146 ? 19.626 -7.855 -8.544 1.00 92.62 146 GLU A CA 1
ATOM 1188 C C . GLU A 1 146 ? 19.601 -6.535 -7.759 1.00 92.62 146 GLU A C 1
ATOM 1190 O O . GLU A 1 146 ? 18.777 -6.367 -6.854 1.00 92.62 146 GLU A O 1
ATOM 1195 N N . PRO A 1 147 ? 20.487 -5.570 -8.072 1.00 89.88 147 PRO A N 1
ATOM 1196 C CA . PRO A 1 147 ? 20.505 -4.270 -7.409 1.00 89.88 147 PRO A CA 1
ATOM 1197 C C . PRO A 1 147 ? 19.226 -3.462 -7.659 1.00 89.88 147 PRO A C 1
ATOM 1199 O O . PRO A 1 147 ? 18.852 -3.195 -8.797 1.00 89.88 147 PRO A O 1
ATOM 1202 N N . HIS A 1 148 ? 18.597 -2.969 -6.591 1.00 83.62 148 HIS A N 1
ATOM 1203 C CA . HIS A 1 148 ? 17.447 -2.072 -6.720 1.00 83.62 148 HIS A CA 1
ATOM 1204 C C . HIS A 1 148 ? 17.907 -0.638 -7.056 1.00 83.62 148 HIS A C 1
ATOM 1206 O O . HIS A 1 148 ? 18.760 -0.108 -6.334 1.00 83.62 148 HIS A O 1
ATOM 1212 N N . PRO A 1 149 ? 17.277 0.064 -8.025 1.00 73.94 149 PRO A N 1
ATOM 1213 C CA . PRO A 1 149 ? 17.611 1.455 -8.381 1.00 73.94 149 PRO A CA 1
ATOM 1214 C C . PRO A 1 149 ? 17.553 2.484 -7.238 1.00 73.94 149 PRO A C 1
ATOM 1216 O O . PRO A 1 149 ? 18.152 3.549 -7.311 1.00 73.94 149 PRO A O 1
ATOM 1219 N N . GLU A 1 150 ? 16.844 2.169 -6.158 1.00 68.94 150 GLU A N 1
ATOM 1220 C CA . GLU A 1 150 ? 16.633 3.039 -4.997 1.00 68.94 150 GLU A CA 1
ATOM 1221 C C . GLU A 1 150 ? 17.470 2.557 -3.800 1.00 68.94 150 GLU A C 1
ATOM 1223 O O . GLU A 1 150 ? 17.233 2.914 -2.648 1.00 68.94 150 GLU A O 1
ATOM 1228 N N . GLY A 1 151 ? 18.460 1.710 -4.073 1.00 75.12 151 GLY A N 1
ATOM 1229 C CA . GLY A 1 151 ? 19.290 1.064 -3.079 1.00 75.12 151 GLY A CA 1
ATOM 1230 C C . GLY A 1 151 ? 18.611 -0.176 -2.519 1.00 75.12 151 GLY A C 1
ATOM 1231 O O . GLY A 1 151 ? 17.557 -0.130 -1.896 1.00 75.12 151 GLY A O 1
ATOM 1232 N N . GLY A 1 152 ? 19.273 -1.315 -2.633 1.00 87.00 152 GLY A N 1
ATOM 1233 C CA . GLY A 1 152 ? 18.693 -2.591 -2.217 1.00 87.00 152 GLY A CA 1
ATOM 1234 C C . GLY A 1 152 ? 19.245 -3.701 -3.066 1.00 87.00 152 GLY A C 1
ATOM 1235 O O . GLY A 1 152 ? 19.981 -3.436 -4.014 1.00 87.00 152 GLY A O 1
ATOM 1236 N N . VAL A 1 153 ? 18.816 -4.906 -2.745 1.00 90.94 153 VAL A N 1
ATOM 1237 C CA . VAL A 1 153 ? 18.642 -5.934 -3.759 1.00 90.94 153 VAL A CA 1
ATOM 1238 C C . VAL A 1 153 ? 17.175 -6.342 -3.762 1.00 90.94 153 VAL A C 1
ATOM 1240 O O . VAL A 1 153 ? 16.490 -6.130 -2.757 1.00 90.94 153 VAL A O 1
ATOM 1243 N N . TYR A 1 154 ? 16.697 -6.862 -4.881 1.00 92.06 154 TYR A N 1
ATOM 1244 C CA . TYR A 1 154 ? 15.389 -7.499 -4.991 1.00 92.06 154 TYR A CA 1
ATOM 1245 C C . TYR A 1 154 ? 15.552 -8.903 -5.589 1.00 92.06 154 TYR A C 1
ATOM 1247 O O . TYR A 1 154 ? 16.506 -9.124 -6.344 1.00 92.06 154 TYR A O 1
ATOM 1255 N N . PRO A 1 155 ? 14.660 -9.849 -5.251 1.00 96.44 155 PRO A N 1
ATOM 1256 C CA . PRO A 1 155 ? 14.719 -11.192 -5.802 1.00 96.44 155 PRO A CA 1
ATOM 1257 C C . PRO A 1 155 ? 14.299 -11.213 -7.276 1.00 96.44 155 PRO A C 1
ATOM 1259 O O . PRO A 1 155 ? 13.355 -10.535 -7.689 1.00 96.44 155 PRO A O 1
ATOM 1262 N N . VAL A 1 156 ? 14.995 -12.027 -8.058 1.00 97.19 156 VAL A N 1
ATOM 1263 C CA . VAL A 1 156 ? 14.655 -12.395 -9.433 1.00 97.19 156 VAL A CA 1
ATOM 1264 C C . VAL A 1 156 ? 14.566 -13.908 -9.485 1.00 97.19 156 VAL A C 1
ATOM 1266 O O . VAL A 1 156 ? 15.384 -14.589 -8.870 1.00 97.19 156 VAL A O 1
ATOM 1269 N N . ALA A 1 157 ? 13.567 -14.432 -10.181 1.00 97.69 157 ALA A N 1
ATOM 1270 C CA . ALA A 1 157 ? 13.431 -15.864 -10.405 1.00 97.69 157 ALA A CA 1
ATOM 1271 C C . ALA A 1 157 ? 12.955 -16.125 -11.829 1.00 97.69 157 ALA A C 1
ATOM 1273 O O . ALA A 1 157 ? 12.250 -15.293 -12.409 1.00 97.69 157 ALA A O 1
ATOM 1274 N N . LEU A 1 158 ? 13.330 -17.276 -12.375 1.00 98.00 158 LEU A N 1
ATOM 1275 C CA . LEU A 1 158 ? 12.854 -17.726 -13.672 1.00 98.00 158 LEU A CA 1
ATOM 1276 C C . LEU A 1 158 ? 11.489 -18.395 -13.519 1.00 98.00 158 LEU A C 1
ATOM 1278 O O . LEU A 1 158 ? 11.312 -19.273 -12.675 1.00 98.00 158 LEU A O 1
ATOM 1282 N N . LEU A 1 159 ? 10.524 -17.953 -14.320 1.00 97.69 159 LEU A N 1
ATOM 1283 C CA . LEU A 1 159 ? 9.260 -18.634 -14.557 1.00 97.69 159 LEU A CA 1
ATOM 1284 C C . LEU A 1 159 ? 9.401 -19.395 -15.871 1.00 97.69 159 LEU A C 1
ATOM 1286 O O . LEU A 1 159 ? 9.234 -18.805 -16.940 1.00 97.69 159 LEU A O 1
ATOM 1290 N N . ASP A 1 160 ? 9.752 -20.677 -15.773 1.00 97.12 160 ASP A N 1
ATOM 1291 C CA . ASP A 1 160 ? 10.276 -21.447 -16.905 1.00 97.12 160 ASP A CA 1
ATOM 1292 C C . ASP A 1 160 ? 11.514 -20.744 -17.495 1.00 97.12 160 ASP A C 1
ATOM 1294 O O . ASP A 1 160 ? 12.563 -20.685 -16.860 1.00 97.12 160 ASP A O 1
ATOM 1298 N N . ASP A 1 161 ? 11.408 -20.104 -18.653 1.00 96.81 161 ASP A N 1
ATOM 1299 C CA . ASP A 1 161 ? 12.529 -19.402 -19.278 1.00 96.81 161 ASP A CA 1
ATOM 1300 C C . ASP A 1 161 ? 12.465 -17.868 -19.168 1.00 96.81 161 ASP A C 1
ATOM 1302 O O . ASP A 1 161 ? 13.312 -17.174 -19.737 1.00 96.81 161 ASP A O 1
ATOM 1306 N N . ILE A 1 162 ? 11.491 -17.320 -18.431 1.00 98.06 162 ILE A N 1
ATOM 1307 C CA . ILE A 1 162 ? 11.275 -15.871 -18.317 1.00 98.06 162 ILE A CA 1
ATOM 1308 C C . ILE A 1 162 ? 11.743 -15.336 -16.957 1.00 98.06 162 ILE A C 1
ATOM 1310 O O . ILE A 1 162 ? 11.205 -15.746 -15.927 1.00 98.06 162 ILE A O 1
ATOM 1314 N N . PRO A 1 163 ? 12.666 -14.357 -16.912 1.00 97.62 163 PRO A N 1
ATOM 1315 C CA . PRO A 1 163 ? 13.043 -13.704 -15.664 1.00 97.62 163 PRO A CA 1
ATOM 1316 C C . PRO A 1 163 ? 11.939 -12.764 -15.164 1.00 97.62 163 PRO A C 1
ATOM 1318 O O . PRO A 1 163 ? 11.539 -11.814 -15.842 1.00 97.62 163 PRO A O 1
ATOM 1321 N N . ILE A 1 164 ? 11.479 -13.002 -13.936 1.00 97.50 164 ILE A N 1
ATOM 1322 C CA . ILE A 1 164 ? 10.512 -12.155 -13.234 1.00 97.50 164 ILE A CA 1
ATOM 1323 C C . ILE A 1 164 ? 11.227 -11.383 -12.127 1.00 97.50 164 ILE A C 1
ATOM 1325 O O . ILE A 1 164 ? 11.806 -11.967 -11.209 1.00 97.50 164 ILE A O 1
ATOM 1329 N N . HIS A 1 165 ? 11.167 -10.053 -12.196 1.00 96.00 165 HIS A N 1
ATOM 1330 C CA . HIS A 1 165 ? 11.864 -9.169 -11.267 1.00 96.00 165 HIS A CA 1
ATOM 1331 C C . HIS A 1 165 ? 10.919 -8.664 -10.165 1.00 96.00 165 HIS A C 1
ATOM 1333 O O . HIS A 1 165 ? 10.100 -7.770 -10.389 1.00 96.00 165 HIS A O 1
ATOM 1339 N N . PHE A 1 166 ? 11.050 -9.186 -8.945 1.00 94.31 166 PHE A N 1
ATOM 1340 C CA . PHE A 1 166 ? 10.153 -8.915 -7.812 1.00 94.31 166 PHE A CA 1
ATOM 1341 C C . PHE A 1 166 ? 10.585 -7.690 -6.994 1.00 94.31 166 PHE A C 1
ATOM 1343 O O . PHE A 1 166 ? 10.949 -7.781 -5.821 1.00 94.31 166 PHE A O 1
ATOM 1350 N N . MET A 1 167 ? 10.535 -6.510 -7.611 1.00 84.62 167 MET A N 1
ATOM 1351 C CA . MET A 1 167 ? 11.142 -5.281 -7.082 1.00 84.62 167 MET A CA 1
ATOM 1352 C C . MET A 1 167 ? 10.684 -4.835 -5.678 1.00 84.62 167 MET A C 1
ATOM 1354 O O . MET A 1 167 ? 11.416 -4.099 -5.017 1.00 84.62 167 MET A O 1
ATOM 1358 N N . HIS A 1 168 ? 9.497 -5.232 -5.205 1.00 83.56 168 HIS A N 1
ATOM 1359 C CA . HIS A 1 168 ? 8.933 -4.728 -3.941 1.00 83.56 168 HIS A CA 1
ATOM 1360 C C . HIS A 1 168 ? 8.847 -5.789 -2.845 1.00 83.56 168 HIS A C 1
ATOM 1362 O O . HIS A 1 168 ? 8.122 -5.588 -1.871 1.00 83.56 168 HIS A O 1
ATOM 1368 N N . TYR A 1 169 ? 9.563 -6.895 -3.011 1.00 85.38 169 TYR A N 1
ATOM 1369 C CA . TYR A 1 169 ? 9.552 -8.016 -2.086 1.00 85.38 169 TYR A CA 1
ATOM 1370 C C . TYR A 1 169 ? 10.868 -8.109 -1.331 1.00 85.38 169 TYR A C 1
ATOM 1372 O O . TYR A 1 169 ? 11.936 -7.810 -1.873 1.00 85.38 169 TYR A O 1
ATOM 1380 N N . SER A 1 170 ? 10.781 -8.492 -0.059 1.00 80.62 170 SER A N 1
ATOM 1381 C CA . SER A 1 170 ? 11.961 -8.632 0.794 1.00 80.62 170 SER A CA 1
ATOM 1382 C C . SER A 1 170 ? 12.675 -9.967 0.582 1.00 80.62 170 SER A C 1
ATOM 1384 O O . SER A 1 170 ? 13.899 -10.025 0.712 1.00 80.62 170 SER A O 1
ATOM 1386 N N . SER A 1 171 ? 11.927 -11.007 0.201 1.00 90.38 171 SER A N 1
ATOM 1387 C CA . SER A 1 171 ? 12.442 -12.329 -0.148 1.00 90.38 171 SER A CA 1
ATOM 1388 C C . SER A 1 171 ? 11.656 -12.967 -1.297 1.00 90.38 171 SER A C 1
ATOM 1390 O O . SER A 1 171 ? 10.545 -12.545 -1.632 1.00 90.38 171 SER A O 1
ATOM 1392 N N . ALA A 1 172 ? 12.250 -13.986 -1.920 1.00 93.44 172 ALA A N 1
ATOM 1393 C CA . ALA A 1 172 ? 11.590 -14.756 -2.967 1.00 93.44 172 ALA A CA 1
ATOM 1394 C C . ALA A 1 172 ? 10.418 -15.583 -2.416 1.00 93.44 172 ALA A C 1
ATOM 1396 O O . ALA A 1 172 ? 9.396 -15.690 -3.087 1.00 93.44 172 ALA A O 1
ATOM 1397 N N . GLU A 1 173 ? 10.503 -16.098 -1.180 1.00 93.50 173 GLU A N 1
ATOM 1398 C CA . GLU A 1 173 ? 9.389 -16.857 -0.593 1.00 93.50 173 GLU A CA 1
ATOM 1399 C C . GLU A 1 173 ? 8.138 -15.984 -0.430 1.00 93.50 173 GLU A C 1
ATOM 1401 O O . GLU A 1 173 ? 7.033 -16.411 -0.769 1.00 93.50 173 GLU A O 1
ATOM 1406 N N . GLU A 1 174 ? 8.310 -14.738 0.031 1.00 91.81 174 GLU A N 1
ATOM 1407 C CA . GLU A 1 174 ? 7.221 -13.761 0.139 1.00 91.81 174 GLU A CA 1
ATOM 1408 C C . GLU A 1 174 ? 6.598 -13.474 -1.235 1.00 91.81 174 GLU A C 1
ATOM 1410 O O . GLU A 1 174 ? 5.371 -13.459 -1.386 1.00 91.81 174 GLU A O 1
ATOM 1415 N N . ALA A 1 175 ? 7.447 -13.274 -2.247 1.00 93.38 175 ALA A N 1
ATOM 1416 C CA . ALA A 1 175 ? 7.020 -13.014 -3.614 1.00 93.38 175 ALA A CA 1
ATOM 1417 C C . ALA A 1 175 ? 6.198 -14.174 -4.189 1.00 93.38 175 ALA A C 1
ATOM 1419 O O . ALA A 1 175 ? 5.102 -13.950 -4.709 1.00 93.38 175 ALA A O 1
ATOM 1420 N N . PHE A 1 176 ? 6.677 -15.410 -4.038 1.00 96.56 176 PHE A N 1
ATOM 1421 C CA . PHE A 1 176 ? 6.016 -16.606 -4.564 1.00 96.56 176 PHE A CA 1
ATOM 1422 C C . PHE A 1 176 ? 4.697 -16.891 -3.848 1.00 96.56 176 PHE A C 1
ATOM 1424 O O . PHE A 1 176 ? 3.694 -17.184 -4.499 1.00 96.56 176 PHE A O 1
ATOM 1431 N N . ALA A 1 177 ? 4.648 -16.723 -2.524 1.00 93.75 177 ALA A N 1
ATOM 1432 C CA . ALA A 1 177 ? 3.406 -16.874 -1.771 1.00 93.75 177 ALA A CA 1
ATOM 1433 C C . ALA A 1 177 ? 2.333 -15.876 -2.242 1.00 93.75 177 ALA A C 1
ATOM 1435 O O . ALA A 1 177 ? 1.167 -16.238 -2.425 1.00 93.75 177 ALA A O 1
ATOM 1436 N N . GLN A 1 178 ? 2.716 -14.617 -2.483 1.00 92.81 178 GLN A N 1
ATOM 1437 C CA . GLN A 1 178 ? 1.795 -13.597 -2.996 1.00 92.81 178 GLN A CA 1
ATOM 1438 C C . GLN A 1 178 ? 1.400 -13.838 -4.455 1.00 92.81 178 GLN A C 1
ATOM 1440 O O . GLN A 1 178 ? 0.251 -13.570 -4.815 1.00 92.81 178 GLN A O 1
ATOM 1445 N N . TRP A 1 179 ? 2.318 -14.352 -5.275 1.00 95.44 179 TRP A N 1
ATOM 1446 C CA . TRP A 1 179 ? 2.037 -14.772 -6.645 1.00 95.44 179 TRP A CA 1
ATOM 1447 C C . TRP A 1 179 ? 0.941 -15.840 -6.668 1.00 95.44 179 TRP A C 1
ATOM 1449 O O . TRP A 1 179 ? -0.118 -15.598 -7.241 1.00 95.44 179 TRP A O 1
ATOM 1459 N N . GLU A 1 180 ? 1.117 -16.957 -5.958 1.00 95.12 180 GLU A N 1
ATOM 1460 C CA . GLU A 1 180 ? 0.129 -18.046 -5.917 1.00 95.12 180 GLU A CA 1
ATOM 1461 C C . GLU A 1 180 ? -1.229 -17.578 -5.371 1.00 95.12 180 GLU A C 1
ATOM 1463 O O . GLU A 1 180 ? -2.280 -17.839 -5.965 1.00 95.12 180 GLU A O 1
ATOM 1468 N N . LYS A 1 181 ? -1.222 -16.781 -4.294 1.00 94.06 181 LYS A N 1
ATOM 1469 C CA . LYS A 1 181 ? -2.445 -16.228 -3.686 1.00 94.06 181 LYS A CA 1
ATOM 1470 C C . LYS A 1 181 ? -3.241 -15.335 -4.645 1.00 94.06 181 LYS A C 1
ATOM 1472 O O . LYS A 1 181 ? -4.459 -15.211 -4.494 1.00 94.06 181 LYS A O 1
ATOM 1477 N N . ARG A 1 182 ? -2.577 -14.628 -5.563 1.00 94.44 182 ARG A N 1
ATOM 1478 C CA . ARG A 1 182 ? -3.225 -13.729 -6.537 1.00 94.44 182 ARG A CA 1
ATOM 1479 C C . ARG A 1 182 ? -3.562 -14.446 -7.837 1.00 94.44 182 ARG A C 1
ATOM 1481 O O . ARG A 1 182 ? -4.623 -14.184 -8.389 1.00 94.44 182 ARG A O 1
ATOM 1488 N N . LYS A 1 183 ? -2.725 -15.394 -8.263 1.00 95.44 183 LYS A N 1
ATOM 1489 C CA . LYS A 1 183 ? -2.987 -16.301 -9.386 1.00 95.44 183 LYS A CA 1
ATOM 1490 C C . LYS A 1 183 ? -4.320 -17.032 -9.214 1.00 95.44 183 LYS A C 1
ATOM 1492 O O . LYS A 1 183 ? -5.116 -17.076 -10.142 1.00 95.44 183 LYS A O 1
ATOM 1497 N N . ALA A 1 184 ? -4.624 -17.487 -7.997 1.00 94.12 184 ALA A N 1
ATOM 1498 C CA . ALA A 1 184 ? -5.898 -18.135 -7.667 1.00 94.12 184 ALA A CA 1
ATOM 1499 C C . ALA A 1 184 ? -7.150 -17.238 -7.814 1.00 94.12 184 ALA A C 1
ATOM 1501 O O . ALA A 1 184 ? -8.266 -17.744 -7.756 1.00 94.12 184 ALA A O 1
ATOM 1502 N N . ARG A 1 185 ? -6.991 -15.916 -7.970 1.00 93.25 185 ARG A N 1
ATOM 1503 C CA . ARG A 1 185 ? -8.098 -14.949 -8.104 1.00 93.25 185 ARG A CA 1
ATOM 1504 C C . ARG A 1 185 ? -8.312 -14.478 -9.540 1.00 93.25 185 ARG A C 1
ATOM 1506 O O . ARG A 1 185 ? -9.158 -13.615 -9.756 1.00 93.25 185 ARG A O 1
ATOM 1513 N N . MET A 1 186 ? -7.521 -14.985 -10.483 1.00 95.56 186 MET A N 1
ATOM 1514 C CA . MET A 1 186 ? -7.611 -14.581 -11.879 1.00 95.56 186 MET A CA 1
ATOM 1515 C C . MET A 1 186 ? -8.941 -15.036 -12.474 1.00 95.56 186 MET A C 1
ATOM 1517 O O . MET A 1 186 ? -9.251 -16.225 -12.504 1.00 95.56 186 MET A O 1
ATOM 1521 N N . ASP A 1 187 ? -9.699 -14.072 -12.984 1.00 94.56 187 ASP A N 1
ATOM 1522 C CA . ASP A 1 187 ? -10.798 -14.307 -13.912 1.00 94.56 187 ASP A CA 1
ATOM 1523 C C . ASP A 1 187 ? -10.223 -14.391 -15.333 1.00 94.56 187 ASP A C 1
ATOM 1525 O O . ASP A 1 187 ? -9.745 -13.388 -15.880 1.00 94.56 187 ASP A O 1
ATOM 1529 N N . TRP A 1 188 ? -10.232 -15.598 -15.900 1.00 94.06 188 TRP A N 1
ATOM 1530 C CA . TRP A 1 188 ? -9.679 -15.893 -17.222 1.00 94.06 188 TRP A CA 1
ATOM 1531 C C . TRP A 1 188 ? -10.533 -15.350 -18.374 1.00 94.06 188 TRP A C 1
ATOM 1533 O O . TRP A 1 188 ? -10.003 -15.123 -19.463 1.00 94.06 188 TRP A O 1
ATOM 1543 N N . ASP A 1 189 ? -11.813 -15.061 -18.129 1.00 92.31 189 ASP A N 1
ATOM 1544 C CA . ASP A 1 189 ? -12.734 -14.536 -19.140 1.00 92.31 189 ASP A CA 1
ATOM 1545 C C . ASP A 1 189 ? -12.675 -13.001 -19.241 1.00 92.31 189 ASP A C 1
ATOM 1547 O O . ASP A 1 189 ? -13.150 -12.413 -20.217 1.00 92.31 189 ASP A O 1
ATOM 1551 N N . ASN A 1 190 ? -12.051 -12.332 -18.262 1.00 94.00 190 ASN A N 1
ATOM 1552 C CA . ASN A 1 190 ? -12.002 -10.871 -18.153 1.00 94.00 190 ASN A CA 1
ATOM 1553 C C . ASN A 1 190 ? -10.564 -10.328 -18.031 1.00 94.00 190 ASN A C 1
ATOM 1555 O O . ASN A 1 190 ? -10.243 -9.521 -17.149 1.00 94.00 190 ASN A O 1
ATOM 1559 N N . ILE A 1 191 ? -9.681 -10.786 -18.926 1.00 95.94 191 ILE A N 1
ATOM 1560 C CA . ILE A 1 191 ? -8.260 -10.411 -18.960 1.00 95.94 191 ILE A CA 1
ATOM 1561 C C . ILE A 1 191 ? -8.028 -9.093 -19.707 1.00 95.94 191 ILE A C 1
ATOM 1563 O O . ILE A 1 191 ? -8.493 -8.888 -20.832 1.00 95.94 191 ILE A O 1
ATOM 1567 N N . TYR A 1 192 ? -7.213 -8.236 -19.094 1.00 97.50 192 TYR A N 1
ATOM 1568 C CA . TYR A 1 192 ? -6.717 -6.980 -19.644 1.00 97.50 192 TYR A CA 1
ATOM 1569 C C . TYR A 1 192 ? -5.191 -6.990 -19.660 1.00 97.50 192 TYR A C 1
ATOM 1571 O O . TYR A 1 192 ? -4.568 -7.125 -18.609 1.00 97.50 192 TYR A O 1
ATOM 1579 N N . ILE A 1 193 ? -4.587 -6.805 -20.834 1.00 98.00 193 ILE A N 1
ATOM 1580 C CA . ILE A 1 193 ? -3.129 -6.736 -20.986 1.00 98.00 193 ILE A CA 1
ATOM 1581 C C . ILE A 1 193 ? -2.696 -5.278 -21.133 1.00 98.00 193 ILE A C 1
ATOM 1583 O O . ILE A 1 193 ? -3.114 -4.588 -22.066 1.00 98.00 193 ILE A O 1
ATOM 1587 N N . LEU A 1 194 ? -1.839 -4.813 -20.230 1.00 97.88 194 LEU A N 1
ATOM 1588 C CA . LEU A 1 194 ? -1.253 -3.478 -20.269 1.00 97.88 194 LEU A CA 1
ATOM 1589 C C . LEU A 1 194 ? 0.269 -3.575 -20.381 1.00 97.88 194 LEU A C 1
ATOM 1591 O O . LEU A 1 194 ? 0.924 -4.227 -19.574 1.00 97.88 194 LEU A O 1
ATOM 1595 N N . CYS A 1 195 ? 0.841 -2.887 -21.359 1.00 97.56 195 CYS A N 1
ATOM 1596 C CA . CYS A 1 195 ? 2.286 -2.781 -21.517 1.00 97.56 195 CYS A CA 1
ATOM 1597 C C . CYS A 1 195 ? 2.701 -1.317 -21.710 1.00 97.56 195 CYS A C 1
ATOM 1599 O O . CYS A 1 195 ? 1.872 -0.432 -21.937 1.00 97.56 195 CYS A O 1
ATOM 1601 N N . THR A 1 196 ? 3.997 -1.055 -21.622 1.00 96.69 196 THR A N 1
ATOM 1602 C CA . THR A 1 196 ? 4.618 0.237 -21.926 1.00 96.69 196 THR A CA 1
ATOM 1603 C C . THR A 1 196 ? 5.818 -0.007 -22.826 1.00 96.69 196 THR A C 1
ATOM 1605 O O . THR A 1 196 ? 6.504 -1.005 -22.625 1.00 96.69 196 THR A O 1
ATOM 1608 N N . ASP A 1 197 ? 6.139 0.919 -23.726 1.00 94.94 197 ASP A N 1
ATOM 1609 C CA . ASP A 1 197 ? 7.341 0.828 -24.577 1.00 94.94 197 ASP A CA 1
ATOM 1610 C C . ASP A 1 197 ? 8.671 1.098 -23.829 1.00 94.94 197 ASP A C 1
ATOM 1612 O O . ASP A 1 197 ? 9.748 1.159 -24.420 1.00 94.94 197 ASP A O 1
ATOM 1616 N N . ARG A 1 198 ? 8.610 1.252 -22.504 1.00 91.62 198 ARG A N 1
ATOM 1617 C CA . ARG A 1 198 ? 9.766 1.384 -21.614 1.00 91.62 198 ARG A CA 1
ATOM 1618 C C . ARG A 1 198 ? 10.547 0.071 -21.498 1.00 91.62 198 ARG A C 1
ATOM 1620 O O . ARG A 1 198 ? 10.087 -0.984 -21.906 1.00 91.62 198 ARG A O 1
ATOM 1627 N N . ASP A 1 199 ? 11.732 0.136 -20.893 1.00 89.31 199 ASP A N 1
ATOM 1628 C CA . ASP A 1 199 ? 12.514 -1.029 -20.456 1.00 89.31 199 ASP A CA 1
ATOM 1629 C C . ASP A 1 199 ? 13.031 -1.898 -21.622 1.00 89.31 199 ASP A C 1
ATOM 1631 O O . ASP A 1 199 ? 13.249 -3.099 -21.480 1.00 89.31 199 ASP A O 1
ATOM 1635 N N . GLY A 1 200 ? 13.292 -1.250 -22.765 1.00 90.50 200 GLY A N 1
ATOM 1636 C CA . GLY A 1 200 ? 13.929 -1.860 -23.935 1.00 90.50 200 GLY A CA 1
ATOM 1637 C C . GLY A 1 200 ? 12.959 -2.414 -24.977 1.00 90.50 200 GLY A C 1
ATOM 1638 O O . GLY A 1 200 ? 13.359 -3.284 -25.742 1.00 90.50 200 GLY A O 1
ATOM 1639 N N . CYS A 1 201 ? 11.711 -1.936 -25.012 1.00 95.44 201 CYS A N 1
ATOM 1640 C CA . CYS A 1 201 ? 10.746 -2.335 -26.034 1.00 95.44 201 CYS A CA 1
ATOM 1641 C C . CYS A 1 201 ? 11.235 -1.943 -27.432 1.00 95.44 201 CYS A C 1
ATOM 1643 O O . CYS A 1 201 ? 11.638 -0.802 -27.672 1.00 95.44 201 CYS A O 1
ATOM 1645 N N . THR A 1 202 ? 11.192 -2.894 -28.354 1.00 96.06 202 THR A N 1
ATOM 1646 C CA . THR A 1 202 ? 11.527 -2.680 -29.760 1.00 96.06 202 THR A CA 1
ATOM 1647 C C . THR A 1 202 ? 10.268 -2.474 -30.598 1.00 96.06 202 THR A C 1
ATOM 1649 O O . THR A 1 202 ? 9.158 -2.781 -30.177 1.00 96.06 202 THR A O 1
ATOM 1652 N N . TYR A 1 203 ? 10.423 -1.987 -31.829 1.00 95.88 203 TYR A N 1
ATOM 1653 C CA . TYR A 1 203 ? 9.290 -1.897 -32.755 1.00 95.88 203 TYR A CA 1
ATOM 1654 C C . TYR A 1 203 ? 8.685 -3.277 -33.081 1.00 95.88 203 TYR A C 1
ATOM 1656 O O . TYR A 1 203 ? 7.472 -3.401 -33.226 1.00 95.88 203 TYR A O 1
ATOM 1664 N N . GLU A 1 204 ? 9.512 -4.324 -33.141 1.00 97.00 204 GLU A N 1
ATOM 1665 C CA . GLU A 1 204 ? 9.055 -5.704 -33.341 1.00 97.00 204 GLU A CA 1
ATOM 1666 C C . GLU A 1 204 ? 8.184 -6.188 -32.175 1.00 97.00 204 GLU A C 1
ATOM 1668 O O . GLU A 1 204 ? 7.139 -6.799 -32.397 1.00 97.00 204 GLU A O 1
ATOM 1673 N N . ASP A 1 205 ? 8.550 -5.835 -30.941 1.00 97.94 205 ASP A N 1
ATOM 1674 C CA . ASP A 1 205 ? 7.734 -6.110 -29.758 1.00 97.94 205 ASP A CA 1
ATOM 1675 C C . ASP A 1 205 ? 6.352 -5.447 -29.859 1.00 97.94 205 ASP A C 1
ATOM 1677 O O . ASP A 1 205 ? 5.345 -6.070 -29.525 1.00 97.94 205 ASP A O 1
ATOM 1681 N N . LEU A 1 206 ? 6.265 -4.213 -30.369 1.00 97.44 206 LEU A N 1
ATOM 1682 C CA . LEU A 1 206 ? 4.975 -3.539 -30.566 1.00 97.44 206 LEU A CA 1
ATOM 1683 C C . LEU A 1 206 ? 4.085 -4.293 -31.563 1.00 97.44 206 LEU A C 1
ATOM 1685 O O . LEU A 1 206 ? 2.891 -4.468 -31.312 1.00 97.44 206 LEU A O 1
ATOM 1689 N N . LEU A 1 207 ? 4.664 -4.768 -32.670 1.00 97.69 207 LEU A N 1
ATOM 1690 C CA . LEU A 1 207 ? 3.945 -5.558 -33.673 1.00 97.69 207 LEU A CA 1
ATOM 1691 C C . LEU A 1 207 ? 3.472 -6.899 -33.100 1.00 97.69 207 LEU A C 1
ATOM 1693 O O . LEU A 1 207 ? 2.320 -7.281 -33.310 1.00 97.69 207 LEU A O 1
ATOM 1697 N N . ARG A 1 208 ? 4.325 -7.596 -32.339 1.00 98.19 208 ARG A N 1
ATOM 1698 C CA . ARG A 1 208 ? 3.961 -8.850 -31.658 1.00 98.19 208 ARG A CA 1
ATOM 1699 C C . ARG A 1 208 ? 2.867 -8.635 -30.615 1.00 98.19 208 ARG A C 1
ATOM 1701 O O . ARG A 1 208 ? 1.905 -9.400 -30.561 1.00 98.19 208 ARG A O 1
ATOM 1708 N N . PHE A 1 209 ? 2.963 -7.565 -29.826 1.00 98.19 209 PHE A N 1
ATOM 1709 C CA . PHE A 1 209 ? 1.947 -7.207 -28.838 1.00 98.19 209 PHE A CA 1
ATOM 1710 C C . PHE A 1 209 ? 0.576 -6.976 -29.494 1.00 98.19 209 PHE A C 1
ATOM 1712 O O . PHE A 1 209 ? -0.449 -7.425 -28.974 1.00 98.19 209 PHE A O 1
ATOM 1719 N N . ASP A 1 210 ? 0.544 -6.336 -30.666 1.00 97.31 210 ASP A N 1
ATOM 1720 C CA . ASP A 1 210 ? -0.696 -6.089 -31.410 1.00 97.31 210 ASP A CA 1
ATOM 1721 C C . ASP A 1 210 ? -1.390 -7.372 -31.881 1.00 97.31 210 ASP A C 1
ATOM 1723 O O . ASP A 1 210 ? -2.620 -7.426 -31.971 1.00 97.31 210 ASP A O 1
ATOM 1727 N N . GLN A 1 211 ? -0.613 -8.430 -32.110 1.00 97.50 211 GLN A N 1
ATOM 1728 C CA . GLN A 1 211 ? -1.092 -9.733 -32.571 1.00 97.50 211 GLN A CA 1
ATOM 1729 C C . GLN A 1 211 ? -1.600 -10.643 -31.443 1.00 97.50 211 GLN A C 1
ATOM 1731 O O . GLN A 1 211 ? -2.199 -11.682 -31.723 1.00 97.50 211 GLN A O 1
ATOM 1736 N N . LEU A 1 212 ? -1.422 -10.270 -30.170 1.00 97.25 212 LEU A N 1
ATOM 1737 C CA . LEU A 1 212 ? -1.881 -11.082 -29.040 1.00 97.25 212 LEU A CA 1
ATOM 1738 C C . LEU A 1 212 ? -3.393 -11.372 -29.110 1.00 97.25 212 LEU A C 1
ATOM 1740 O O . LEU A 1 212 ? -4.199 -10.492 -29.419 1.00 97.25 212 LEU A O 1
ATOM 1744 N N . LYS A 1 213 ? -3.805 -12.586 -28.720 1.00 95.38 213 LYS A N 1
ATOM 1745 C CA . LYS A 1 213 ? -5.206 -13.056 -28.805 1.00 95.38 213 LYS A CA 1
ATOM 1746 C C . LYS A 1 213 ? -6.217 -12.268 -27.956 1.00 95.38 213 LYS A C 1
ATOM 1748 O O . LYS A 1 213 ? -7.422 -12.383 -28.164 1.00 95.38 213 LYS A O 1
ATOM 1753 N N . TYR A 1 214 ? -5.754 -11.472 -26.991 1.00 94.62 214 TYR A N 1
ATOM 1754 C CA . TYR A 1 214 ? -6.627 -10.780 -26.043 1.00 94.62 214 TYR A CA 1
ATOM 1755 C C . TYR A 1 214 ? -7.406 -9.640 -26.700 1.00 94.62 214 TYR A C 1
ATOM 1757 O O . TYR A 1 214 ? -6.852 -8.795 -27.415 1.00 94.62 214 TYR A O 1
ATOM 1765 N N . ARG A 1 215 ? -8.703 -9.584 -26.387 1.00 89.94 215 ARG A N 1
ATOM 1766 C CA . ARG A 1 215 ? -9.599 -8.503 -26.810 1.00 89.94 215 ARG A CA 1
ATOM 1767 C C . ARG A 1 215 ? -9.178 -7.161 -26.216 1.00 89.94 215 ARG A C 1
ATOM 1769 O O . ARG A 1 215 ? -9.173 -6.148 -26.910 1.00 89.94 215 ARG A O 1
ATOM 1776 N N . HIS A 1 216 ? -8.841 -7.153 -24.930 1.00 94.62 216 HIS A N 1
ATOM 1777 C CA . HIS A 1 216 ? -8.487 -5.945 -24.202 1.00 94.62 216 HIS A CA 1
ATOM 1778 C C . HIS A 1 216 ? -6.979 -5.881 -23.994 1.00 94.62 216 HIS A C 1
ATOM 1780 O O . HIS A 1 216 ? -6.444 -6.401 -23.019 1.00 94.62 216 HIS A O 1
ATOM 1786 N N . LYS A 1 217 ? -6.290 -5.219 -24.923 1.00 96.00 217 LYS A N 1
ATOM 1787 C CA . LYS A 1 217 ? -4.847 -4.984 -24.845 1.00 96.00 217 LYS A CA 1
ATOM 1788 C C . LYS A 1 217 ? -4.494 -3.551 -25.225 1.00 96.00 217 LYS A C 1
ATOM 1790 O O . LYS A 1 217 ? -5.106 -2.989 -26.135 1.00 96.00 217 LYS A O 1
ATOM 1795 N N . ALA A 1 218 ? -3.548 -2.967 -24.502 1.00 97.00 218 ALA A N 1
ATOM 1796 C CA . ALA A 1 218 ? -3.037 -1.628 -24.760 1.00 97.00 218 ALA A CA 1
ATOM 1797 C C . ALA A 1 218 ? -1.543 -1.548 -24.423 1.00 97.00 218 ALA A C 1
ATOM 1799 O O . ALA A 1 218 ? -1.118 -2.019 -23.367 1.00 97.00 218 ALA A O 1
ATOM 1800 N N . ILE A 1 219 ? -0.766 -0.920 -25.301 1.00 97.31 219 ILE A N 1
ATOM 1801 C CA . ILE A 1 219 ? 0.634 -0.575 -25.064 1.00 97.31 219 ILE A CA 1
ATOM 1802 C C . ILE A 1 219 ? 0.789 0.943 -25.090 1.00 97.31 219 ILE A C 1
ATOM 1804 O O . ILE A 1 219 ? 0.367 1.608 -26.033 1.00 97.31 219 ILE A O 1
ATOM 1808 N N . LEU A 1 220 ? 1.313 1.510 -24.006 1.00 97.44 220 LEU A N 1
ATOM 1809 C CA . LEU A 1 220 ? 1.467 2.954 -23.849 1.00 97.44 220 LEU A CA 1
ATOM 1810 C C . LEU A 1 220 ? 2.839 3.385 -24.375 1.00 97.44 220 LEU A C 1
ATOM 1812 O O . LEU A 1 220 ? 3.857 2.903 -23.876 1.00 97.44 220 LEU A O 1
ATOM 1816 N N . CYS A 1 221 ? 2.848 4.290 -25.355 1.00 96.25 221 CYS A N 1
ATOM 1817 C CA . CYS A 1 221 ? 4.036 4.646 -26.129 1.00 96.25 221 CYS A CA 1
ATOM 1818 C C . CYS A 1 221 ? 4.356 6.144 -26.088 1.00 96.25 221 CYS A C 1
ATOM 1820 O O . CYS A 1 221 ? 3.453 6.978 -25.999 1.00 96.25 221 CYS A O 1
ATOM 1822 N N . ASN A 1 222 ? 5.631 6.509 -26.217 1.00 94.38 222 ASN A N 1
ATOM 1823 C CA . ASN A 1 222 ? 6.072 7.910 -26.311 1.00 94.38 222 ASN A CA 1
ATOM 1824 C C . ASN A 1 222 ? 5.909 8.515 -27.710 1.00 94.38 222 ASN A C 1
ATOM 1826 O O . ASN A 1 222 ? 6.124 9.712 -27.887 1.00 94.38 222 ASN A O 1
ATOM 1830 N N . GLN A 1 223 ? 5.570 7.696 -28.701 1.00 93.69 223 GLN A N 1
ATOM 1831 C CA . GLN A 1 223 ? 5.336 8.113 -30.074 1.00 93.69 223 GLN A CA 1
ATOM 1832 C C . GLN A 1 223 ? 4.053 7.491 -30.628 1.00 93.69 223 GLN A C 1
ATOM 1834 O O . GLN A 1 223 ? 3.443 6.604 -30.028 1.00 93.69 223 GLN A O 1
ATOM 1839 N N . LYS A 1 224 ? 3.594 8.023 -31.761 1.00 93.94 224 LYS A N 1
ATOM 1840 C CA . LYS A 1 224 ? 2.377 7.555 -32.425 1.00 93.94 224 LYS A CA 1
ATOM 1841 C C . LYS A 1 224 ? 2.716 6.433 -33.397 1.00 93.94 224 LYS A C 1
ATOM 1843 O O . LYS A 1 224 ? 3.591 6.615 -34.236 1.00 93.94 224 LYS A O 1
ATOM 1848 N N . TYR A 1 225 ? 1.939 5.358 -33.333 1.00 93.88 225 TYR A N 1
ATOM 1849 C CA . TYR A 1 225 ? 1.982 4.235 -34.268 1.00 93.88 225 TYR A CA 1
ATOM 1850 C C . TYR A 1 225 ? 0.574 3.991 -34.827 1.00 93.88 225 TYR A C 1
ATOM 1852 O O . TYR A 1 225 ? -0.157 3.159 -34.292 1.00 93.88 225 TYR A O 1
ATOM 1860 N N . PRO A 1 226 ? 0.124 4.770 -35.829 1.00 91.38 226 PRO A N 1
ATOM 1861 C CA . PRO A 1 226 ? -1.227 4.646 -36.387 1.00 91.38 226 PRO A CA 1
ATOM 1862 C C . PRO A 1 226 ? -1.558 3.246 -36.924 1.00 91.38 226 PRO A C 1
ATOM 1864 O O . PRO A 1 226 ? -2.725 2.870 -36.987 1.00 91.38 226 PRO A O 1
ATOM 1867 N N . GLU A 1 227 ? -0.536 2.494 -37.320 1.00 92.69 227 GLU A N 1
ATOM 1868 C CA . GLU A 1 227 ? -0.621 1.134 -37.839 1.00 92.69 227 GLU A CA 1
ATOM 1869 C C . GLU A 1 227 ? -0.784 0.060 -36.752 1.00 92.69 227 GLU A C 1
ATOM 1871 O O . GLU A 1 227 ? -1.238 -1.038 -37.062 1.00 92.69 227 GLU A O 1
ATOM 1876 N N . ILE A 1 228 ? -0.464 0.374 -35.490 1.00 94.38 228 ILE A N 1
ATOM 1877 C CA . ILE A 1 228 ? -0.516 -0.563 -34.360 1.00 94.38 228 ILE A CA 1
ATOM 1878 C C . 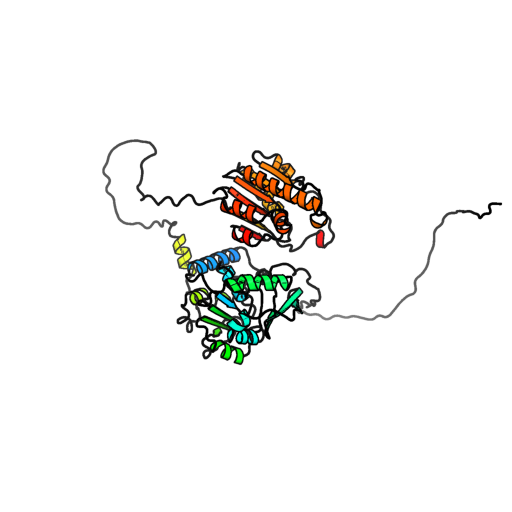ILE A 1 228 ? -1.756 -0.252 -33.526 1.00 94.38 228 ILE A C 1
ATOM 1880 O O . ILE A 1 228 ? -1.815 0.749 -32.809 1.00 94.38 228 ILE A O 1
ATOM 1884 N N . GLN A 1 229 ? -2.772 -1.109 -33.593 1.00 92.31 229 GLN A N 1
ATOM 1885 C CA . GLN A 1 229 ? -4.087 -0.802 -33.017 1.00 92.31 229 GLN A CA 1
ATOM 1886 C C . GLN A 1 229 ? -4.074 -0.709 -31.489 1.00 92.31 229 GLN A C 1
ATOM 1888 O O . GLN A 1 229 ? -4.833 0.056 -30.887 1.00 92.31 229 GLN A O 1
ATOM 1893 N N . SER A 1 230 ? -3.250 -1.526 -30.853 1.00 94.81 230 SER A N 1
ATOM 1894 C CA . SER A 1 230 ? -3.071 -1.571 -29.406 1.00 94.81 230 SER A CA 1
ATOM 1895 C C . SER A 1 230 ? -2.193 -0.437 -28.872 1.00 94.81 230 SER A C 1
ATOM 1897 O O . SER A 1 230 ? -2.192 -0.221 -27.659 1.00 94.81 230 SER A O 1
ATOM 1899 N N . ALA A 1 231 ? -1.494 0.315 -29.729 1.00 95.94 231 ALA A N 1
ATOM 1900 C CA . ALA A 1 231 ? -0.627 1.407 -29.302 1.00 95.94 231 ALA A CA 1
ATOM 1901 C C . ALA A 1 231 ? -1.418 2.669 -28.924 1.00 95.94 231 ALA A C 1
ATOM 1903 O O . ALA A 1 231 ? -2.289 3.144 -29.656 1.00 95.94 231 ALA A O 1
ATOM 1904 N N . PHE A 1 232 ? -1.083 3.252 -27.774 1.00 95.69 232 PHE A N 1
ATOM 1905 C CA . PHE A 1 232 ? -1.657 4.497 -27.281 1.00 95.69 232 PHE A CA 1
ATOM 1906 C C . PHE A 1 232 ? -0.556 5.505 -26.957 1.00 95.69 232 PHE A C 1
ATOM 1908 O O . PHE A 1 232 ? 0.298 5.266 -26.107 1.00 95.69 232 PHE A O 1
ATOM 1915 N N . TYR A 1 233 ? -0.603 6.664 -27.607 1.00 95.62 233 TYR A N 1
ATOM 1916 C CA . TYR A 1 233 ? 0.399 7.711 -27.437 1.00 95.62 233 TYR A CA 1
ATOM 1917 C C . TYR A 1 233 ? 0.209 8.495 -26.128 1.00 95.62 233 TYR A C 1
ATOM 1919 O O . TYR A 1 233 ? -0.849 9.081 -25.884 1.00 95.62 233 TYR A O 1
ATOM 1927 N N . ILE A 1 234 ? 1.267 8.555 -25.321 1.00 95.56 234 ILE A N 1
ATOM 1928 C CA . ILE A 1 234 ? 1.382 9.351 -24.100 1.00 95.56 234 ILE A CA 1
ATOM 1929 C C . ILE A 1 234 ? 2.334 10.530 -24.369 1.00 95.56 234 ILE A C 1
ATOM 1931 O O . ILE A 1 234 ? 3.542 10.321 -24.495 1.00 95.56 234 ILE A O 1
ATOM 1935 N N . PRO A 1 235 ? 1.828 11.775 -24.437 1.00 92.19 235 PRO A N 1
ATOM 1936 C CA . PRO A 1 235 ? 2.672 12.950 -24.631 1.00 92.19 235 PRO A CA 1
ATOM 1937 C C . PRO A 1 235 ? 3.509 13.282 -23.385 1.00 92.19 235 PRO A C 1
ATOM 1939 O O . PRO A 1 235 ? 3.155 12.910 -22.262 1.00 92.19 235 PRO A O 1
ATOM 1942 N N . GLY A 1 236 ? 4.585 14.047 -23.580 1.00 90.62 236 GLY A N 1
ATOM 1943 C CA . GLY A 1 236 ? 5.530 14.485 -22.542 1.00 90.62 236 GLY A CA 1
ATOM 1944 C C . GLY A 1 236 ? 6.857 13.718 -22.519 1.00 90.62 236 GLY A C 1
ATOM 1945 O O . GLY A 1 236 ? 7.715 13.995 -21.679 1.00 90.62 236 GLY A O 1
ATOM 1946 N N . PHE A 1 237 ? 7.037 12.774 -23.445 1.00 93.31 237 PHE A N 1
ATOM 1947 C CA . PHE A 1 237 ? 8.238 11.947 -23.593 1.00 93.31 237 PHE A CA 1
ATOM 1948 C C . PHE A 1 237 ? 8.849 12.039 -25.002 1.00 93.31 237 PHE A C 1
ATOM 1950 O O . PHE A 1 237 ? 9.602 11.160 -25.409 1.00 93.31 237 PHE A O 1
ATOM 1957 N N . GLU A 1 238 ? 8.563 13.111 -25.746 1.00 90.75 238 GLU A N 1
ATOM 1958 C CA . GLU A 1 238 ? 8.948 13.277 -27.160 1.00 90.75 238 GLU A CA 1
ATOM 1959 C C . GLU A 1 238 ? 10.467 13.275 -27.385 1.00 90.75 238 GLU A C 1
ATOM 1961 O O . GLU A 1 238 ? 10.934 12.929 -28.463 1.00 90.75 238 GLU A O 1
ATOM 1966 N N . ASN A 1 239 ? 11.239 13.658 -26.365 1.00 89.19 239 ASN A N 1
ATOM 1967 C CA . ASN A 1 239 ? 12.705 13.686 -26.410 1.00 89.19 239 ASN A CA 1
ATOM 1968 C C . ASN A 1 239 ? 13.351 12.427 -25.802 1.00 89.19 239 ASN A C 1
ATOM 1970 O O . ASN A 1 239 ? 14.551 12.419 -25.530 1.00 89.19 239 ASN A O 1
ATOM 1974 N N . GLN A 1 240 ? 12.558 11.402 -25.497 1.00 90.75 240 GLN A N 1
ATOM 1975 C CA . GLN A 1 240 ? 13.015 10.125 -24.949 1.00 90.75 240 GLN A CA 1
ATOM 1976 C C . GLN A 1 240 ? 12.776 9.022 -25.984 1.00 90.75 240 GLN A C 1
ATOM 1978 O O . GLN A 1 240 ? 12.032 9.226 -26.934 1.00 90.75 240 GLN A O 1
ATOM 1983 N N . ASN A 1 241 ? 13.394 7.854 -25.803 1.00 90.38 241 ASN A N 1
ATOM 1984 C CA . ASN A 1 241 ? 13.215 6.712 -26.714 1.00 90.38 241 ASN A CA 1
ATOM 1985 C C . ASN A 1 241 ? 12.018 5.817 -26.342 1.00 90.38 241 ASN A C 1
ATOM 1987 O O . ASN A 1 241 ? 11.731 4.864 -27.050 1.00 90.38 241 A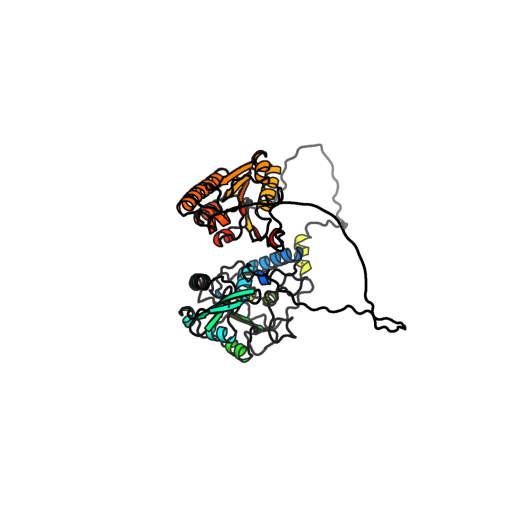SN A O 1
ATOM 1991 N N . SER A 1 242 ? 11.388 6.076 -25.198 1.00 93.75 242 SER A N 1
ATOM 1992 C CA . SER A 1 242 ? 10.225 5.357 -24.669 1.00 93.75 242 SER A CA 1
ATOM 1993 C C . SER A 1 242 ? 9.512 6.241 -23.650 1.00 93.75 242 SER A C 1
ATOM 1995 O O . SER A 1 242 ? 10.002 7.328 -23.310 1.00 93.75 242 SER A O 1
ATOM 1997 N N . VAL A 1 243 ? 8.357 5.807 -23.148 1.00 93.00 243 VAL A N 1
ATOM 1998 C CA . VAL A 1 243 ? 7.708 6.475 -22.024 1.00 93.00 243 VAL A CA 1
ATOM 1999 C C . VAL A 1 243 ? 8.606 6.394 -20.792 1.00 93.00 243 VAL A C 1
ATOM 2001 O O . VAL A 1 243 ? 9.237 5.378 -20.498 1.00 93.00 243 VAL A O 1
ATOM 2004 N N . GLY A 1 244 ? 8.655 7.483 -20.031 1.00 89.31 244 GLY A N 1
ATOM 2005 C CA . GLY A 1 244 ? 9.318 7.494 -18.734 1.00 89.31 244 GLY A CA 1
ATOM 2006 C C . GLY A 1 244 ? 8.496 6.758 -17.672 1.00 89.31 244 GLY A C 1
ATOM 2007 O O . GLY A 1 244 ? 7.634 5.929 -17.957 1.00 89.31 244 GLY A O 1
ATOM 2008 N N . ASN A 1 245 ? 8.728 7.079 -16.399 1.00 88.31 245 ASN A N 1
ATOM 2009 C CA . ASN A 1 245 ? 7.891 6.538 -15.330 1.00 88.31 245 ASN A CA 1
ATOM 2010 C C . ASN A 1 245 ? 6.498 7.194 -15.359 1.00 88.31 245 ASN A C 1
ATOM 2012 O O . ASN A 1 245 ? 6.296 8.277 -14.808 1.00 88.31 245 ASN A O 1
ATOM 2016 N N . ILE A 1 246 ? 5.535 6.526 -15.994 1.00 91.00 246 ILE A N 1
ATOM 2017 C CA . ILE A 1 246 ? 4.179 7.052 -16.192 1.00 91.00 246 ILE A CA 1
ATOM 2018 C C . ILE A 1 246 ? 3.313 7.076 -14.923 1.00 91.00 246 ILE A C 1
ATOM 2020 O O . ILE A 1 246 ? 2.204 7.616 -14.942 1.00 91.00 246 ILE A O 1
ATOM 2024 N N . ILE A 1 247 ? 3.822 6.531 -13.812 1.00 89.12 247 ILE A N 1
ATOM 2025 C CA . ILE A 1 247 ? 3.216 6.636 -12.475 1.00 89.12 247 ILE A CA 1
ATOM 2026 C C . ILE A 1 247 ? 3.447 8.037 -11.886 1.00 89.12 247 ILE A C 1
ATOM 2028 O O . ILE A 1 247 ? 2.719 8.462 -10.986 1.00 89.12 247 ILE A O 1
ATOM 2032 N N . ASN A 1 248 ? 4.419 8.783 -12.414 1.00 86.69 248 ASN A N 1
ATOM 2033 C CA . ASN A 1 248 ? 4.702 10.142 -11.976 1.00 86.69 248 ASN A CA 1
ATOM 2034 C C . ASN A 1 248 ? 3.600 11.120 -12.401 1.00 86.69 248 ASN A C 1
ATOM 2036 O O . ASN A 1 248 ? 2.917 10.940 -13.413 1.00 86.69 248 ASN A O 1
ATOM 2040 N N . TYR A 1 249 ? 3.471 12.199 -11.630 1.00 85.31 249 TYR A N 1
ATOM 2041 C CA . TYR A 1 249 ? 2.632 13.338 -11.984 1.00 85.31 249 TYR A CA 1
ATOM 2042 C C . TYR A 1 249 ? 3.168 14.039 -13.234 1.00 85.31 249 TYR A C 1
ATOM 2044 O O . TYR A 1 249 ? 4.379 14.153 -13.418 1.00 85.31 249 TYR A O 1
ATOM 2052 N N . ILE A 1 250 ? 2.259 14.533 -14.078 1.00 86.06 250 ILE A N 1
ATOM 2053 C CA . ILE A 1 250 ? 2.624 15.254 -15.309 1.00 86.06 250 ILE A CA 1
ATOM 2054 C C . ILE A 1 250 ? 3.413 16.524 -14.962 1.00 86.06 250 ILE A C 1
ATOM 2056 O O . ILE A 1 250 ? 4.385 16.863 -15.630 1.00 86.06 250 ILE A O 1
ATOM 2060 N N . ASN A 1 251 ? 3.000 17.221 -13.901 1.00 80.50 251 ASN A N 1
ATOM 2061 C CA . ASN A 1 251 ? 3.742 18.313 -13.272 1.00 80.50 251 ASN A CA 1
ATOM 2062 C C . ASN A 1 251 ? 3.195 18.617 -11.864 1.00 80.50 251 ASN A C 1
ATOM 2064 O O . ASN A 1 251 ? 2.062 18.244 -11.540 1.00 80.50 251 ASN A O 1
ATOM 2068 N N . ASP A 1 252 ? 3.956 19.393 -11.089 1.00 67.88 252 ASP A N 1
ATOM 2069 C CA . ASP A 1 252 ? 3.674 19.799 -9.700 1.00 67.88 252 ASP A CA 1
ATOM 2070 C C . ASP A 1 252 ? 2.389 20.631 -9.510 1.00 67.88 252 ASP A C 1
ATOM 2072 O O . ASP A 1 252 ? 1.991 20.943 -8.384 1.00 67.88 252 ASP A O 1
ATOM 2076 N N . HIS A 1 253 ? 1.731 21.051 -10.590 1.00 67.88 253 HIS A N 1
ATOM 2077 C CA . HIS A 1 253 ? 0.492 21.838 -10.558 1.00 67.88 253 HIS A CA 1
ATOM 2078 C C . HIS A 1 253 ? -0.732 21.033 -11.002 1.00 67.88 253 HIS A C 1
ATOM 2080 O O . HIS A 1 253 ? -1.862 21.523 -10.931 1.00 67.88 253 HIS A O 1
ATOM 2086 N N . THR A 1 254 ? -0.525 19.789 -11.427 1.00 75.06 254 THR A N 1
ATOM 2087 C CA . THR A 1 254 ? -1.586 18.866 -11.818 1.00 75.06 254 THR A CA 1
ATOM 2088 C C . THR A 1 254 ? -1.769 17.779 -10.767 1.00 75.06 254 THR A C 1
ATOM 2090 O O . THR A 1 254 ? -0.860 17.420 -10.032 1.00 75.06 254 THR A O 1
ATOM 2093 N N . TYR A 1 255 ? -2.978 17.228 -10.706 1.00 82.12 255 TYR A N 1
ATOM 2094 C CA . TYR A 1 255 ? -3.295 16.032 -9.920 1.00 82.12 255 TYR A CA 1
ATOM 2095 C C . TYR A 1 255 ? -3.275 14.754 -10.774 1.00 82.12 255 TYR A C 1
ATOM 2097 O O . TYR A 1 255 ? -3.618 13.674 -10.287 1.00 82.12 255 TYR A O 1
ATOM 2105 N N . LYS A 1 256 ? -2.932 14.887 -12.062 1.00 88.19 256 LYS A N 1
ATOM 2106 C CA . LYS A 1 256 ? -2.903 13.802 -13.039 1.00 88.19 256 LYS A CA 1
ATOM 2107 C C . LYS A 1 256 ? -1.503 13.212 -13.133 1.00 88.19 256 LYS A C 1
ATOM 2109 O O . LYS A 1 256 ? -0.516 13.945 -13.195 1.00 88.19 256 LYS A O 1
ATOM 2114 N N . LYS A 1 257 ? -1.454 11.892 -13.178 1.00 92.00 257 LYS A N 1
ATOM 2115 C CA . LYS A 1 257 ? -0.296 11.093 -13.555 1.00 92.00 257 LYS A CA 1
ATOM 2116 C C . LYS A 1 257 ? -0.319 10.863 -15.063 1.00 92.00 257 LYS A C 1
ATOM 2118 O O . LYS A 1 257 ? -1.367 11.022 -15.692 1.00 92.00 257 LYS A O 1
ATOM 2123 N N . TYR A 1 258 ? 0.813 10.510 -15.660 1.00 93.31 258 TYR A N 1
ATOM 2124 C CA . TYR A 1 258 ? 0.875 10.303 -17.112 1.00 93.31 258 TYR A CA 1
ATOM 2125 C C . TYR A 1 258 ? -0.069 9.192 -17.589 1.00 93.31 258 TYR A C 1
ATOM 2127 O O . TYR A 1 258 ? -0.722 9.365 -18.616 1.00 93.31 258 TYR A O 1
ATOM 2135 N N . TYR A 1 259 ? -0.239 8.105 -16.825 1.00 94.25 259 TYR A N 1
ATOM 2136 C CA . TYR A 1 259 ? -1.204 7.059 -17.196 1.00 94.25 259 TYR A CA 1
ATOM 2137 C C . TYR A 1 259 ? -2.669 7.527 -17.188 1.00 94.25 259 TYR A C 1
ATOM 2139 O O . TYR A 1 259 ? -3.504 6.885 -17.812 1.00 94.25 259 TYR A O 1
ATOM 2147 N N . ASP A 1 260 ? -3.010 8.654 -16.548 1.00 94.62 260 ASP A N 1
ATOM 2148 C CA . ASP A 1 260 ? -4.370 9.219 -16.597 1.00 94.62 260 ASP A CA 1
ATOM 2149 C C . ASP A 1 260 ? -4.697 9.897 -17.936 1.00 94.62 260 ASP A C 1
ATOM 2151 O O . ASP A 1 260 ? -5.821 10.368 -18.143 1.00 94.62 260 ASP A O 1
ATOM 2155 N N . LEU A 1 261 ? -3.710 10.013 -18.830 1.00 93.38 261 LEU A N 1
ATOM 2156 C CA . LEU A 1 261 ? -3.928 10.428 -20.215 1.00 93.38 261 LEU A CA 1
ATOM 2157 C C . LEU A 1 261 ? -4.547 9.300 -21.049 1.00 93.38 261 LEU A C 1
ATOM 2159 O O . LEU A 1 261 ? -5.218 9.582 -22.040 1.00 93.38 261 LEU A O 1
ATOM 2163 N N . PHE A 1 262 ? -4.383 8.052 -20.612 1.00 94.88 262 PHE A N 1
ATOM 2164 C CA . PHE A 1 262 ? -5.109 6.901 -21.123 1.00 94.88 262 PHE A CA 1
ATOM 2165 C C . PHE A 1 262 ? -6.408 6.725 -20.319 1.00 94.88 262 PHE A C 1
ATOM 2167 O O . PHE A 1 262 ? -6.373 6.628 -19.093 1.00 94.88 262 PHE A O 1
ATOM 2174 N N . ASP A 1 263 ? -7.577 6.691 -20.972 1.00 94.00 263 ASP A N 1
ATOM 2175 C CA . ASP A 1 263 ? -8.865 6.481 -20.282 1.00 94.00 263 ASP A CA 1
ATOM 2176 C C . ASP A 1 263 ? -9.050 5.006 -19.896 1.00 94.00 263 ASP A C 1
ATOM 2178 O O . ASP A 1 263 ? -9.934 4.313 -20.404 1.00 94.00 263 ASP A O 1
ATOM 2182 N N . TYR A 1 264 ? -8.221 4.524 -18.969 1.00 94.25 264 TYR A N 1
ATOM 2183 C CA . TYR A 1 264 ? -8.232 3.141 -18.493 1.00 94.25 264 TYR A CA 1
ATOM 2184 C C . TYR A 1 264 ? -9.594 2.728 -17.913 1.00 94.25 264 TYR A C 1
ATOM 2186 O O . TYR A 1 264 ? -9.992 1.582 -18.061 1.00 94.25 264 TYR A O 1
ATOM 2194 N N . VAL A 1 265 ? -10.374 3.646 -17.328 1.00 94.81 265 VAL A N 1
ATOM 2195 C CA . VAL A 1 265 ? -11.751 3.341 -16.881 1.00 94.81 265 VAL A CA 1
ATOM 2196 C C . VAL A 1 265 ? -12.690 3.129 -18.066 1.00 94.81 265 VAL A C 1
ATOM 2198 O O . VAL A 1 265 ? -13.518 2.220 -18.056 1.00 94.81 265 VAL A O 1
ATOM 2201 N N . GLY A 1 266 ? -12.577 3.956 -19.108 1.00 93.62 266 GLY A N 1
ATOM 2202 C CA . GLY A 1 266 ? -13.285 3.731 -20.367 1.00 93.62 266 GLY A CA 1
ATOM 2203 C C . GLY A 1 266 ? -12.911 2.386 -20.991 1.00 93.62 266 GLY A C 1
ATOM 2204 O O . GLY A 1 266 ? -13.799 1.644 -21.411 1.00 93.62 266 GLY A O 1
ATOM 2205 N N . TRP A 1 267 ? -11.620 2.050 -20.985 1.00 93.81 267 TRP A N 1
ATOM 2206 C CA . TRP A 1 267 ? -11.090 0.768 -21.451 1.00 93.81 267 TRP A CA 1
ATOM 2207 C C . TRP A 1 267 ? -11.656 -0.424 -20.678 1.00 93.81 267 TRP A C 1
ATOM 2209 O O . TRP A 1 267 ? -12.201 -1.339 -21.294 1.00 93.81 267 TRP A O 1
ATOM 2219 N N . PHE A 1 268 ? -11.612 -0.377 -19.346 1.00 94.44 268 PHE A N 1
ATOM 2220 C CA . PHE A 1 268 ? -12.169 -1.406 -18.466 1.00 94.44 268 PHE A CA 1
ATOM 2221 C C . PHE A 1 268 ? -13.678 -1.580 -18.626 1.00 94.44 268 PHE A C 1
ATOM 2223 O O . PHE A 1 268 ? -14.193 -2.686 -18.524 1.00 94.44 268 PHE A O 1
ATOM 2230 N N . ASN A 1 269 ? -14.397 -0.514 -18.963 1.00 93.12 269 ASN A N 1
ATOM 2231 C CA . ASN A 1 269 ? -15.819 -0.584 -19.293 1.00 93.12 269 ASN A CA 1
ATOM 2232 C C . ASN A 1 269 ? -16.097 -1.033 -20.745 1.00 93.12 269 ASN A C 1
ATOM 2234 O O . ASN A 1 269 ? -17.237 -0.941 -21.200 1.00 93.12 269 ASN A O 1
ATOM 2238 N N . GLY A 1 270 ? -15.075 -1.436 -21.509 1.00 84.44 270 GLY A N 1
ATOM 2239 C CA . GLY A 1 270 ? -15.212 -1.918 -22.886 1.00 84.44 270 GLY A CA 1
ATOM 2240 C C . GLY A 1 270 ? -15.436 -0.827 -23.943 1.00 84.44 270 GLY A C 1
ATOM 2241 O O . GLY A 1 270 ? -15.841 -1.139 -25.059 1.00 84.44 270 GLY A O 1
ATOM 2242 N N . LYS A 1 271 ? -15.185 0.456 -23.639 1.00 70.12 271 LYS A N 1
ATOM 2243 C CA . LYS A 1 271 ? -15.486 1.601 -24.532 1.00 70.12 271 LYS A CA 1
ATOM 2244 C C . LYS A 1 271 ? -14.376 1.955 -25.535 1.00 70.12 271 LYS A C 1
ATOM 2246 O O . LYS A 1 271 ? -14.474 2.994 -26.192 1.00 70.12 271 LYS A O 1
ATOM 2251 N N . LEU A 1 272 ? -13.310 1.159 -25.641 1.00 57.75 272 LEU A N 1
ATOM 2252 C CA . LEU A 1 272 ? -12.079 1.602 -26.310 1.00 57.75 272 LEU A CA 1
ATOM 2253 C C . LEU A 1 272 ? -12.183 1.774 -27.840 1.00 57.75 272 LEU A C 1
ATOM 2255 O O . LEU A 1 272 ? -11.330 2.440 -28.418 1.00 57.75 272 LEU A O 1
ATOM 2259 N N . ASP A 1 273 ? -13.252 1.303 -28.487 1.00 47.03 273 ASP A N 1
ATOM 2260 C CA . ASP A 1 273 ? -13.425 1.454 -29.942 1.00 47.03 273 ASP A CA 1
ATOM 2261 C C . ASP A 1 273 ? -13.605 2.909 -30.422 1.00 47.03 273 ASP A C 1
ATOM 2263 O O . ASP A 1 273 ? -13.518 3.173 -31.617 1.00 47.03 273 ASP A O 1
ATOM 2267 N N . ARG A 1 274 ? -13.839 3.892 -29.534 1.00 40.66 274 ARG A N 1
ATOM 2268 C CA . ARG A 1 274 ? -14.162 5.282 -29.942 1.00 40.66 274 ARG A CA 1
ATOM 2269 C C . ARG A 1 274 ? -13.111 6.353 -29.627 1.00 40.66 274 ARG A C 1
ATOM 2271 O O . ARG A 1 274 ? -13.346 7.516 -29.948 1.00 40.66 274 ARG A O 1
ATOM 2278 N N . GLN A 1 275 ? -11.984 6.027 -28.988 1.00 46.56 275 GLN A N 1
ATOM 2279 C CA . GLN A 1 275 ? -11.033 7.053 -28.507 1.00 46.56 275 GLN A CA 1
ATOM 2280 C C . GLN A 1 275 ? -9.833 7.328 -29.423 1.00 46.56 275 GLN A C 1
ATOM 2282 O O . GLN A 1 275 ? -9.086 8.270 -29.173 1.00 46.56 275 GLN A O 1
ATOM 2287 N N . ARG A 1 276 ? -9.663 6.559 -30.503 1.00 52.03 276 ARG A N 1
ATOM 2288 C CA . ARG A 1 276 ? -8.417 6.529 -31.289 1.00 52.03 276 ARG A CA 1
ATOM 2289 C C . ARG A 1 276 ? -8.171 7.740 -32.212 1.00 52.03 276 ARG A C 1
ATOM 2291 O O . ARG A 1 276 ? -7.082 7.853 -32.755 1.00 52.03 276 ARG A O 1
ATOM 2298 N N . GLU A 1 277 ? -9.102 8.695 -32.323 1.00 36.78 277 GLU A N 1
ATOM 2299 C CA . GLU A 1 277 ? -8.943 9.889 -33.189 1.00 36.78 277 GLU A CA 1
ATOM 2300 C C . GLU A 1 277 ? -8.996 11.247 -32.473 1.00 36.78 277 GLU A C 1
ATOM 2302 O O . GLU A 1 277 ? -8.779 12.287 -33.095 1.00 36.78 277 GLU A O 1
ATOM 2307 N N . ARG A 1 278 ? -9.259 11.298 -31.164 1.00 35.31 278 ARG A N 1
ATOM 2308 C CA . ARG A 1 278 ? -9.320 12.583 -30.453 1.00 35.31 278 ARG A CA 1
ATOM 2309 C C . ARG A 1 278 ? -8.143 12.706 -29.509 1.00 35.31 278 ARG A C 1
ATOM 2311 O O . ARG A 1 278 ? -8.161 12.154 -28.415 1.00 35.31 278 ARG A O 1
ATOM 2318 N N . ALA A 1 279 ? -7.160 13.521 -29.902 1.00 36.47 279 ALA A N 1
ATOM 2319 C CA . ALA A 1 279 ? -6.333 14.208 -28.920 1.00 36.47 279 ALA A CA 1
ATOM 2320 C C . ALA A 1 279 ? -7.287 14.804 -27.878 1.00 36.47 279 ALA A C 1
ATOM 2322 O O . ALA A 1 279 ? -8.195 15.562 -28.231 1.00 36.47 279 ALA A O 1
ATOM 2323 N N . PHE A 1 280 ? -7.148 14.402 -26.616 1.00 37.34 280 PHE A N 1
ATOM 2324 C CA . PHE A 1 280 ? -7.932 14.984 -25.540 1.00 37.34 280 PHE A CA 1
ATOM 2325 C C . PHE A 1 280 ? -7.529 16.457 -25.410 1.00 37.34 280 PHE A C 1
ATOM 2327 O O . PHE A 1 280 ? -6.587 16.809 -24.705 1.00 37.34 280 PHE A O 1
ATOM 2334 N N . VAL A 1 281 ? -8.240 17.327 -26.123 1.00 34.16 281 VAL A N 1
ATOM 2335 C CA . VAL A 1 281 ? -8.273 18.756 -25.841 1.00 34.16 281 VAL A CA 1
ATOM 2336 C C . VAL A 1 281 ? -9.247 18.898 -24.675 1.00 34.16 281 VAL A C 1
ATOM 2338 O O . VAL A 1 281 ? -10.431 18.587 -24.846 1.00 34.16 281 VAL A O 1
ATOM 2341 N N . PRO A 1 282 ? -8.796 19.290 -23.469 1.00 30.52 282 PRO A N 1
ATOM 2342 C CA . PRO A 1 282 ? -9.720 19.509 -22.370 1.00 30.52 282 PRO A CA 1
ATOM 2343 C C . PRO A 1 282 ? -10.758 20.543 -22.825 1.00 30.52 282 PRO A C 1
ATOM 2345 O O . PRO A 1 282 ? -10.374 21.552 -23.423 1.00 30.52 282 PRO A O 1
ATOM 2348 N N . PRO A 1 283 ? -12.062 20.339 -22.564 1.00 30.86 283 PRO A N 1
ATOM 2349 C CA . PRO A 1 283 ? -13.036 21.373 -22.853 1.00 30.86 283 PRO A CA 1
ATOM 2350 C C . PRO A 1 283 ? -12.618 22.627 -22.087 1.00 30.86 283 PRO A C 1
ATOM 2352 O O . PRO A 1 283 ? -12.493 22.602 -20.855 1.00 30.86 283 PRO A O 1
ATOM 2355 N N . ALA A 1 284 ? -12.377 23.716 -22.818 1.00 35.94 284 ALA A N 1
ATOM 2356 C CA . ALA A 1 284 ? -12.202 25.040 -22.246 1.00 35.94 284 ALA A CA 1
ATOM 2357 C C . ALA A 1 284 ? -13.490 25.379 -21.478 1.00 35.94 284 ALA A C 1
ATOM 2359 O O . ALA A 1 284 ? -14.481 25.812 -22.055 1.00 35.94 284 ALA A O 1
ATOM 2360 N N . GLY A 1 285 ? -13.518 25.065 -20.180 1.00 35.69 285 GLY A N 1
ATOM 2361 C CA . GLY A 1 285 ? -14.719 25.206 -19.355 1.00 35.69 285 GLY A CA 1
ATOM 2362 C C . GLY A 1 285 ? -14.977 24.119 -18.309 1.00 35.69 285 GLY A C 1
ATOM 2363 O O . GLY A 1 285 ? -15.937 24.259 -17.554 1.00 35.69 285 GLY A O 1
ATOM 2364 N N . GLY A 1 286 ? -14.135 23.085 -18.181 1.00 35.59 286 GLY A N 1
ATOM 2365 C CA . GLY A 1 286 ? -14.337 21.986 -17.215 1.00 35.59 286 GLY A CA 1
ATOM 2366 C C . GLY A 1 286 ? -14.436 22.388 -15.731 1.00 35.59 286 GLY A C 1
ATOM 2367 O O . GLY A 1 286 ? -14.874 21.593 -14.905 1.00 35.59 286 GLY A O 1
ATOM 2368 N N . MET A 1 287 ? -14.095 23.631 -15.382 1.00 39.16 287 MET A N 1
ATOM 2369 C CA . MET A 1 287 ? -14.235 24.157 -14.020 1.00 39.16 287 MET A CA 1
ATOM 2370 C C . MET A 1 287 ? -15.593 24.835 -13.766 1.00 39.16 287 MET A C 1
ATOM 2372 O O . MET A 1 287 ? -15.961 25.040 -12.612 1.00 39.16 287 MET A O 1
ATOM 2376 N N . LYS A 1 288 ? -16.374 25.151 -14.811 1.00 37.97 288 LYS A N 1
ATOM 2377 C CA . LYS A 1 288 ? -17.644 25.879 -14.663 1.00 37.97 288 LYS A CA 1
ATOM 2378 C C . LYS A 1 288 ? -18.795 24.977 -14.209 1.00 37.97 288 LYS A C 1
ATOM 2380 O O . LYS A 1 288 ? -19.595 25.401 -13.392 1.00 37.97 288 LYS A O 1
ATOM 2385 N N . PHE A 1 289 ? -18.836 23.715 -14.641 1.00 37.31 289 PHE A N 1
ATOM 2386 C CA . PHE A 1 289 ? -19.937 22.803 -14.292 1.00 37.31 289 PHE A CA 1
ATOM 2387 C C . PHE A 1 289 ? -19.893 22.347 -12.821 1.00 37.31 289 PHE A C 1
ATOM 2389 O O . PHE A 1 289 ? -20.922 22.298 -12.153 1.00 37.31 289 PHE A O 1
ATOM 2396 N N . LEU A 1 290 ? -18.691 22.090 -12.289 1.00 35.78 290 LEU A N 1
ATOM 2397 C CA . LEU A 1 290 ? -18.482 21.723 -10.881 1.00 35.78 290 LEU A CA 1
ATOM 2398 C C . LEU A 1 290 ? -18.649 22.917 -9.927 1.00 35.78 290 LEU A C 1
ATOM 2400 O O . LEU A 1 290 ? -19.131 22.731 -8.815 1.00 35.78 290 LEU A O 1
ATOM 2404 N N . LEU A 1 291 ? -18.323 24.145 -10.353 1.00 35.34 291 LEU A N 1
ATOM 2405 C CA . LEU A 1 291 ? -18.621 25.342 -9.559 1.00 35.34 291 LEU A CA 1
ATOM 2406 C C . LEU A 1 291 ? -20.096 25.759 -9.647 1.00 35.34 291 LEU A C 1
ATOM 2408 O O . LEU A 1 291 ? -20.660 26.125 -8.619 1.00 35.34 291 LEU A O 1
ATOM 2412 N N . ASP A 1 292 ? -20.756 25.669 -10.804 1.00 35.25 292 ASP A N 1
ATOM 2413 C CA . ASP A 1 292 ? -22.173 26.048 -10.951 1.00 35.25 292 ASP A CA 1
ATOM 2414 C C . ASP A 1 292 ? -23.111 25.105 -10.178 1.00 35.25 292 ASP A C 1
ATOM 2416 O O . ASP A 1 292 ? -24.133 25.555 -9.653 1.00 35.25 292 ASP A O 1
ATOM 2420 N N . PHE A 1 293 ? -22.738 23.829 -10.018 1.00 36.53 293 PHE A N 1
ATOM 2421 C CA . PHE A 1 293 ? -23.492 22.865 -9.206 1.00 36.53 293 PHE A CA 1
ATOM 2422 C C . PHE A 1 293 ? -23.433 23.180 -7.698 1.00 36.53 293 PHE A C 1
ATOM 2424 O O . PHE A 1 293 ? -24.396 22.930 -6.976 1.00 36.53 293 PHE A O 1
ATOM 2431 N N . PHE A 1 294 ? -22.344 23.801 -7.224 1.00 34.69 294 PHE A N 1
ATOM 2432 C CA . PHE A 1 294 ? -22.149 24.156 -5.809 1.00 34.69 294 PHE A CA 1
ATOM 2433 C C . PHE A 1 294 ? -22.401 25.638 -5.475 1.00 34.69 294 PHE A C 1
ATOM 2435 O O . PHE A 1 294 ? -22.539 25.976 -4.301 1.00 34.69 294 PHE A O 1
ATOM 2442 N N . THR A 1 295 ? -22.510 26.536 -6.463 1.00 35.75 295 THR A N 1
ATOM 2443 C CA . THR A 1 295 ? -22.672 27.989 -6.225 1.00 35.75 295 THR A CA 1
ATOM 2444 C C . THR A 1 295 ? -24.065 28.542 -6.540 1.00 35.75 295 THR A C 1
ATOM 2446 O O . THR A 1 295 ? -24.396 29.642 -6.093 1.00 35.75 295 THR A O 1
ATOM 2449 N N . LYS A 1 296 ? -24.962 27.777 -7.181 1.00 33.88 296 LYS A N 1
ATOM 2450 C CA . LYS A 1 296 ? -26.371 28.185 -7.392 1.00 33.88 296 LYS A CA 1
ATOM 2451 C C . LYS A 1 296 ? -27.287 28.043 -6.168 1.00 33.88 296 LYS A C 1
ATOM 2453 O O . LYS A 1 296 ? -28.508 28.048 -6.297 1.00 33.88 296 LYS A O 1
ATOM 2458 N N . LYS A 1 297 ? -26.713 27.999 -4.963 1.00 39.09 297 LYS A N 1
ATOM 2459 C CA . LYS A 1 297 ? -27.454 28.123 -3.700 1.00 39.09 297 LYS A CA 1
ATOM 2460 C C . LYS A 1 297 ? -26.903 29.213 -2.784 1.00 39.09 297 LYS A C 1
ATOM 2462 O O . LYS A 1 297 ? -26.991 29.098 -1.572 1.00 39.09 297 LYS A O 1
ATOM 2467 N N . SER A 1 298 ? -26.343 30.284 -3.340 1.00 38.41 298 SER A N 1
ATOM 2468 C CA . SER A 1 298 ? -26.071 31.505 -2.573 1.00 38.41 298 SER A CA 1
ATOM 2469 C C . SER A 1 298 ? -25.684 32.659 -3.490 1.00 38.41 298 SER A C 1
ATOM 2471 O O . SER A 1 298 ? -24.510 32.951 -3.673 1.00 38.41 298 SER A O 1
ATOM 2473 N N . ARG A 1 299 ? -26.673 33.354 -4.058 1.00 30.25 299 ARG A N 1
ATOM 2474 C CA . ARG A 1 299 ? -26.562 34.788 -4.384 1.00 30.25 299 ARG A CA 1
ATOM 2475 C C . ARG A 1 299 ? -27.916 35.319 -4.827 1.00 30.25 299 ARG A C 1
ATOM 2477 O O . ARG A 1 299 ? -28.335 35.140 -5.964 1.00 30.25 299 ARG A O 1
ATOM 2484 N N . GLY A 1 300 ? -28.588 35.988 -3.893 1.00 37.56 300 GLY A N 1
ATOM 2485 C CA . GLY A 1 300 ? -29.648 36.922 -4.227 1.00 37.56 300 GLY A CA 1
ATOM 2486 C C . GLY A 1 300 ? -29.047 38.082 -5.012 1.00 37.56 300 GLY A C 1
ATOM 2487 O O . GLY A 1 300 ? -28.205 38.815 -4.495 1.00 37.56 300 GLY A O 1
ATOM 2488 N N . SER A 1 301 ? -29.474 38.247 -6.256 1.00 29.36 301 SER A N 1
ATOM 2489 C CA . SER A 1 301 ? -29.308 39.491 -6.992 1.00 29.36 301 SER A CA 1
ATOM 2490 C C . SER A 1 301 ? -30.656 40.205 -7.025 1.00 29.36 301 SER A C 1
ATOM 2492 O O . SER A 1 301 ? -31.673 39.682 -7.476 1.00 29.36 301 SER A O 1
ATOM 2494 N N . ARG A 1 302 ? -30.653 41.420 -6.472 1.00 34.06 302 ARG A N 1
ATOM 2495 C CA . ARG A 1 302 ? -31.751 42.384 -6.532 1.00 34.06 302 ARG A CA 1
ATOM 2496 C C . ARG A 1 302 ? -31.961 42.783 -7.995 1.00 34.06 302 ARG A C 1
ATOM 2498 O O . ARG A 1 302 ? -31.278 43.670 -8.493 1.00 34.06 302 ARG A O 1
ATOM 2505 N N . GLY A 1 303 ? -32.899 42.133 -8.669 1.00 28.03 303 GLY A N 1
ATOM 2506 C CA . GLY A 1 303 ? -33.466 42.580 -9.938 1.00 28.03 303 GLY A CA 1
ATOM 2507 C C . GLY A 1 303 ? -34.943 42.875 -9.724 1.00 28.03 303 GLY A C 1
ATOM 2508 O O . GLY A 1 303 ? -35.691 41.988 -9.324 1.00 28.03 303 GLY A O 1
ATOM 2509 N N . ARG A 1 304 ? -35.352 44.133 -9.921 1.00 29.31 304 ARG A N 1
ATOM 2510 C CA . ARG A 1 304 ? -36.755 44.564 -9.841 1.00 29.31 304 ARG A CA 1
ATOM 2511 C C . ARG A 1 304 ? -37.597 43.727 -10.810 1.00 29.31 304 ARG A C 1
ATOM 2513 O O . ARG A 1 304 ? -37.330 43.762 -12.006 1.00 29.31 304 ARG A O 1
ATOM 2520 N N . SER A 1 305 ? -38.622 43.040 -10.310 1.00 27.05 305 SER A N 1
ATOM 2521 C CA . SER A 1 305 ? -39.723 42.530 -11.131 1.00 27.05 305 SER A CA 1
ATOM 2522 C C . SER A 1 305 ? -41.001 43.338 -10.843 1.00 27.05 305 SER A C 1
ATOM 2524 O O . SER A 1 305 ? -41.210 43.773 -9.704 1.00 27.05 305 SER A O 1
ATOM 2526 N N . PRO A 1 306 ? -41.836 43.614 -11.859 1.00 29.14 306 PRO A N 1
ATOM 2527 C CA . PRO A 1 306 ? -42.948 44.546 -11.757 1.00 29.14 306 PRO A CA 1
ATOM 2528 C C . PRO A 1 306 ? -44.237 43.785 -11.455 1.00 29.14 306 PRO A C 1
ATOM 2530 O O . PRO A 1 306 ? -45.053 43.578 -12.341 1.00 29.14 306 PRO A O 1
ATOM 2533 N N . TRP A 1 307 ? -44.442 43.365 -10.211 1.00 25.94 307 TRP A N 1
ATOM 2534 C CA . TRP A 1 307 ? -45.743 42.832 -9.804 1.00 25.94 307 TRP A CA 1
ATOM 2535 C C . TRP A 1 307 ? -46.151 43.423 -8.459 1.00 25.94 307 TRP A C 1
ATOM 2537 O O . TRP A 1 307 ? -45.641 43.068 -7.398 1.00 25.94 307 TRP A O 1
ATOM 2547 N N . ARG A 1 308 ? -47.058 44.405 -8.534 1.00 26.09 308 ARG A N 1
ATOM 2548 C CA . ARG A 1 308 ? -47.807 44.934 -7.393 1.00 26.09 308 ARG A CA 1
ATOM 2549 C C . ARG A 1 308 ? -48.716 43.830 -6.860 1.00 26.09 308 ARG A C 1
ATOM 2551 O O . ARG A 1 308 ? -49.530 43.306 -7.610 1.00 26.09 308 ARG A O 1
ATOM 2558 N N . CYS A 1 309 ? -48.633 43.564 -5.561 1.00 24.27 309 CYS A N 1
ATOM 2559 C CA . CYS A 1 309 ? -49.673 42.851 -4.827 1.00 24.27 309 CYS A CA 1
ATOM 2560 C C . CYS A 1 309 ? -50.545 43.895 -4.094 1.00 24.27 309 CYS A C 1
ATOM 2562 O O . CYS A 1 309 ? -49.979 44.794 -3.455 1.00 24.27 309 CYS A O 1
ATOM 2564 N N . PRO A 1 310 ? -51.884 43.860 -4.211 1.00 30.62 310 PRO A N 1
ATOM 2565 C CA . PRO A 1 310 ? -52.759 44.840 -3.578 1.00 30.62 310 PRO A CA 1
ATOM 2566 C C . PRO A 1 310 ? -52.877 44.576 -2.070 1.00 30.62 310 PRO A C 1
ATOM 2568 O O . PRO A 1 310 ? -52.951 43.435 -1.623 1.00 30.62 310 PRO A O 1
ATOM 2571 N N . ARG A 1 311 ? -52.885 45.654 -1.277 1.00 33.06 311 ARG A N 1
ATOM 2572 C CA . ARG A 1 311 ? -53.149 45.605 0.168 1.00 33.06 311 ARG A CA 1
ATOM 2573 C C . ARG A 1 311 ? -54.658 45.541 0.412 1.00 33.06 311 ARG A C 1
ATOM 2575 O O . ARG A 1 311 ? -55.386 46.375 -0.116 1.00 33.06 311 ARG A O 1
ATOM 2582 N N . GLY A 1 312 ? -55.079 44.630 1.284 1.00 28.14 312 GLY A N 1
ATOM 2583 C CA . GLY A 1 312 ? -56.374 44.634 1.970 1.00 28.14 312 GLY A CA 1
ATOM 2584 C C . GLY A 1 312 ? -56.185 44.220 3.441 1.00 28.14 312 GLY A C 1
ATOM 2585 O O . GLY A 1 312 ? -55.196 43.545 3.730 1.00 28.14 312 GLY A O 1
ATOM 2586 N N . PRO A 1 313 ? -57.030 44.685 4.382 1.00 34.97 313 PRO A N 1
ATOM 2587 C CA . PRO A 1 313 ? -56.618 44.971 5.758 1.00 34.97 313 PRO A CA 1
ATOM 2588 C C . PRO A 1 313 ? -57.135 43.962 6.798 1.00 34.97 313 PRO A C 1
ATOM 2590 O O . PRO A 1 313 ? -58.223 43.418 6.652 1.00 34.97 313 PRO A O 1
ATOM 2593 N N . GLY A 1 314 ? -56.415 43.840 7.921 1.00 30.45 314 GLY A N 1
ATOM 2594 C CA . GLY A 1 314 ? -57.024 43.492 9.209 1.00 30.45 314 GLY A CA 1
ATOM 2595 C C . GLY A 1 314 ? -56.427 42.300 9.965 1.00 30.45 314 GLY A C 1
ATOM 2596 O O . GLY A 1 314 ? -56.352 41.196 9.451 1.00 30.45 314 GLY A O 1
ATOM 2597 N N . PHE A 1 315 ? -56.147 42.566 11.245 1.00 28.09 315 PHE A N 1
ATOM 2598 C CA . PHE A 1 315 ? -56.141 41.648 12.395 1.00 28.09 315 PHE A CA 1
ATOM 2599 C C . PHE A 1 315 ? -54.851 40.914 12.842 1.00 28.09 315 PHE A C 1
ATOM 2601 O O . PHE A 1 315 ? -54.479 39.854 12.366 1.00 28.09 315 PHE A O 1
ATOM 2608 N N . GLN A 1 316 ? -54.269 41.529 13.885 1.00 29.30 316 GLN A N 1
ATOM 2609 C CA . GLN A 1 316 ? -53.963 41.008 15.233 1.00 29.30 316 GLN A CA 1
ATOM 2610 C C . GLN A 1 316 ? -52.783 40.044 15.533 1.00 29.30 316 GLN A C 1
ATOM 2612 O O . GLN A 1 316 ? -52.605 38.965 14.991 1.00 29.30 316 GLN A O 1
ATOM 2617 N N . ARG A 1 317 ? -52.023 40.537 16.525 1.00 29.22 317 ARG A N 1
ATOM 2618 C CA . ARG A 1 317 ? -50.995 40.017 17.447 1.00 29.22 317 ARG A CA 1
ATOM 2619 C C . ARG A 1 317 ? -50.850 38.491 17.684 1.00 29.22 317 ARG A C 1
ATOM 2621 O O . ARG A 1 317 ? -51.739 37.856 18.223 1.00 29.22 317 ARG A O 1
ATOM 2628 N N . ALA A 1 318 ? -49.597 38.057 17.489 1.00 31.59 318 ALA A N 1
ATOM 2629 C CA . ALA A 1 318 ? -48.664 37.361 18.404 1.00 31.59 318 ALA A CA 1
ATOM 2630 C C . ALA A 1 318 ? -48.861 35.894 18.889 1.00 31.59 318 ALA A C 1
ATOM 2632 O O . ALA A 1 318 ? -49.699 35.614 19.736 1.00 31.59 318 ALA A O 1
ATOM 2633 N N . ALA A 1 319 ? -47.835 35.097 18.517 1.00 28.19 319 ALA A N 1
ATOM 2634 C CA . ALA A 1 319 ? -47.169 33.954 19.185 1.00 28.19 319 ALA A CA 1
ATOM 2635 C C . ALA A 1 319 ? -47.881 32.578 19.233 1.00 28.19 319 ALA A C 1
ATOM 2637 O O . ALA A 1 319 ? -49.105 32.541 19.206 1.00 28.19 319 ALA A O 1
ATOM 2638 N N . PRO A 1 320 ? -47.155 31.438 19.367 1.00 34.22 320 PRO A N 1
ATOM 2639 C CA . PRO A 1 320 ? -45.704 31.201 19.382 1.00 34.22 320 PRO A CA 1
ATOM 2640 C C . PRO A 1 320 ? -45.226 30.215 18.283 1.00 34.22 320 PRO A C 1
ATOM 2642 O O . PRO A 1 320 ? -45.988 29.722 17.459 1.00 34.22 320 PRO A O 1
ATOM 2645 N N . PHE A 1 321 ? -43.915 29.966 18.275 1.00 37.09 321 PHE A N 1
ATOM 2646 C CA . PHE A 1 321 ? -43.201 28.957 17.487 1.00 37.09 321 PHE A CA 1
ATOM 2647 C C . PHE A 1 321 ? -43.954 27.620 17.361 1.00 37.09 321 PHE A C 1
ATOM 2649 O O . PHE A 1 321 ? -44.174 26.937 18.357 1.00 37.09 321 PHE A O 1
ATOM 2656 N N . GLY A 1 322 ? -44.249 27.214 16.123 1.00 40.81 322 GLY A N 1
ATOM 2657 C CA . GLY A 1 322 ? -44.690 25.857 15.800 1.00 40.81 322 GLY A CA 1
ATOM 2658 C C . GLY A 1 322 ? -45.812 25.797 14.769 1.00 40.81 322 GLY A C 1
ATOM 2659 O O . GLY A 1 322 ? -46.953 25.540 15.124 1.00 40.81 322 GLY A O 1
ATOM 2660 N N . ALA A 1 323 ? -45.496 25.957 13.481 1.00 30.59 323 ALA A N 1
ATOM 2661 C CA . ALA A 1 323 ? -46.336 25.431 12.406 1.00 30.59 323 ALA A CA 1
ATOM 2662 C C . ALA A 1 323 ? -45.502 25.189 11.143 1.00 30.59 323 ALA A C 1
ATOM 2664 O O . ALA A 1 323 ? -44.694 26.015 10.726 1.00 30.59 323 ALA A O 1
ATOM 2665 N N . ARG A 1 324 ? -45.685 23.990 10.597 1.00 37.44 324 ARG A N 1
ATOM 2666 C CA . ARG A 1 324 ? -44.929 23.340 9.528 1.00 37.44 324 ARG A CA 1
ATOM 2667 C C . ARG A 1 324 ? -45.100 24.078 8.198 1.00 37.44 324 ARG A C 1
ATOM 2669 O O . ARG A 1 324 ? -46.227 24.339 7.793 1.00 37.44 324 ARG A O 1
ATOM 2676 N N . CYS A 1 325 ? -44.004 24.279 7.471 1.00 30.28 325 CYS A N 1
ATOM 2677 C CA . CYS A 1 325 ? -44.056 24.384 6.014 1.00 30.28 325 CYS A CA 1
ATOM 2678 C C . CYS A 1 325 ? -43.625 23.031 5.450 1.00 30.28 325 CYS A C 1
ATOM 2680 O O . CYS A 1 325 ? -42.503 22.588 5.695 1.00 30.28 325 CYS A O 1
ATOM 2682 N N . GLY A 1 326 ? -44.554 22.369 4.760 1.00 38.12 326 GLY A N 1
ATOM 2683 C CA . GLY A 1 326 ? -44.357 21.064 4.144 1.00 38.12 326 GLY A CA 1
ATOM 2684 C C . GLY A 1 326 ? -43.219 21.089 3.131 1.00 38.12 326 GLY A C 1
ATOM 2685 O O . GLY A 1 326 ? -43.347 21.656 2.050 1.00 38.12 326 GLY A O 1
ATOM 2686 N N . GLY A 1 327 ? -42.109 20.461 3.502 1.00 33.84 327 GLY A N 1
ATOM 2687 C CA . GLY A 1 327 ? -41.299 19.705 2.563 1.00 33.84 327 GLY A CA 1
ATOM 2688 C C . GLY A 1 327 ? -41.741 18.252 2.661 1.00 33.84 327 GLY A C 1
ATOM 2689 O O . GLY A 1 327 ? -42.052 17.783 3.758 1.00 33.84 327 GLY A O 1
ATOM 2690 N N . GLU A 1 328 ? -41.797 17.558 1.529 1.00 34.59 328 GLU A N 1
ATOM 2691 C CA . GLU A 1 328 ? -41.883 16.098 1.509 1.00 34.59 328 GLU A CA 1
ATOM 2692 C C . GLU A 1 328 ? -40.836 15.524 2.479 1.00 34.59 328 GLU A C 1
ATOM 2694 O O . GLU A 1 328 ? -39.718 16.062 2.539 1.00 34.59 328 GLU A O 1
ATOM 2699 N N . PRO A 1 329 ? -41.171 14.492 3.275 1.00 33.94 329 PRO A N 1
ATOM 2700 C CA . PRO A 1 329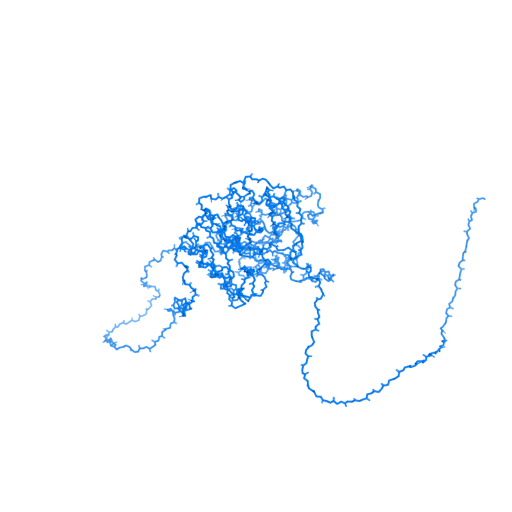 ? -40.190 13.865 4.138 1.00 33.94 329 PRO A CA 1
ATOM 2701 C C . PRO A 1 329 ? -39.067 13.363 3.235 1.00 33.94 329 PRO A C 1
ATOM 2703 O O . PRO A 1 329 ? -39.255 12.473 2.411 1.00 33.94 329 PRO A O 1
ATOM 2706 N N . ARG A 1 330 ? -37.888 13.978 3.359 1.00 41.31 330 ARG A N 1
ATOM 2707 C CA . ARG A 1 330 ? -36.671 13.312 2.918 1.00 41.31 330 ARG A CA 1
ATOM 2708 C C . ARG A 1 330 ? -36.640 12.027 3.714 1.00 41.31 330 ARG A C 1
ATOM 2710 O O . ARG A 1 330 ? -36.665 12.112 4.939 1.00 41.31 330 ARG A O 1
ATOM 2717 N N . GLU A 1 331 ? -36.629 10.893 3.020 1.00 34.12 331 GLU A N 1
ATOM 2718 C CA . GLU A 1 331 ? -36.279 9.615 3.624 1.00 34.12 331 GLU A CA 1
ATOM 2719 C C . GLU A 1 331 ? -35.115 9.877 4.579 1.00 34.12 331 GLU A C 1
ATOM 2721 O O . GLU A 1 331 ? -34.076 10.419 4.170 1.00 34.12 331 GLU A O 1
ATOM 2726 N N . GLU A 1 332 ? -35.345 9.615 5.866 1.00 39.34 332 GLU A N 1
ATOM 2727 C CA . GLU A 1 332 ? -34.292 9.525 6.861 1.00 39.34 332 GLU A CA 1
ATOM 2728 C C . GLU A 1 332 ? -33.351 8.446 6.339 1.00 39.34 332 GLU A C 1
ATOM 2730 O O . GLU A 1 332 ? -33.556 7.257 6.547 1.00 39.34 332 GLU A O 1
ATOM 2735 N N . LYS A 1 333 ? -32.341 8.853 5.562 1.00 39.81 333 LYS A N 1
ATOM 2736 C CA . LYS A 1 333 ? -31.161 8.026 5.384 1.00 39.81 333 LYS A CA 1
ATOM 2737 C C . LYS A 1 333 ? -30.691 7.760 6.799 1.00 39.81 333 LYS A C 1
ATOM 2739 O O . LYS A 1 333 ? -30.349 8.730 7.481 1.00 39.81 333 LYS A O 1
ATOM 2744 N N . ASP A 1 334 ? -30.760 6.490 7.201 1.00 40.25 334 ASP A N 1
ATOM 2745 C CA . ASP A 1 334 ? -30.196 5.950 8.435 1.00 40.25 334 ASP A CA 1
ATOM 2746 C C . ASP A 1 334 ? -29.022 6.817 8.859 1.00 40.25 334 ASP A C 1
ATOM 2748 O O . ASP A 1 334 ? -28.148 7.078 8.029 1.00 40.25 334 ASP A O 1
ATOM 2752 N N . MET A 1 335 ? -29.025 7.316 10.097 1.00 44.81 335 MET A N 1
ATOM 2753 C CA . MET A 1 335 ? -27.890 8.046 10.656 1.00 44.81 335 MET A CA 1
ATOM 2754 C C . MET A 1 335 ? -26.647 7.156 10.535 1.00 44.81 335 MET A C 1
ATOM 2756 O O . MET A 1 335 ? -26.402 6.276 11.356 1.00 44.81 335 MET A O 1
ATOM 2760 N N . GLN A 1 336 ? -25.932 7.339 9.423 1.00 53.38 336 GLN A N 1
ATOM 2761 C CA . GLN A 1 336 ? -24.829 6.507 8.971 1.00 53.38 336 GLN A CA 1
ATOM 2762 C C . GLN A 1 336 ? -23.749 6.518 10.048 1.00 53.38 336 GLN A C 1
ATOM 2764 O O . GLN A 1 336 ? -23.475 7.567 10.626 1.00 53.38 336 GLN A O 1
ATOM 2769 N N . GLN A 1 337 ? -23.161 5.348 10.314 1.00 56.22 337 GLN A N 1
ATOM 2770 C CA . GLN A 1 337 ? -22.073 5.148 11.272 1.00 56.22 337 GLN A CA 1
ATOM 2771 C C . GLN A 1 337 ? -21.054 6.299 11.205 1.00 56.22 337 GLN A C 1
ATOM 2773 O O . GLN A 1 337 ? -20.363 6.464 10.202 1.00 56.22 337 GLN A O 1
ATOM 2778 N N . MET A 1 338 ? -20.995 7.119 12.257 1.00 78.69 338 MET A N 1
ATOM 2779 C CA . MET A 1 338 ? -20.114 8.293 12.314 1.00 78.69 338 MET A CA 1
ATOM 2780 C C . MET A 1 338 ? -18.721 7.966 12.858 1.00 78.69 338 MET A C 1
ATOM 2782 O O . MET A 1 338 ? -17.801 8.755 12.662 1.00 78.69 338 MET A O 1
ATOM 2786 N N . GLY A 1 339 ? -18.572 6.844 13.562 1.00 90.25 339 GLY A N 1
ATOM 2787 C CA . GLY A 1 339 ? -17.300 6.387 14.104 1.00 90.25 339 GLY A CA 1
ATOM 2788 C C . GLY A 1 339 ? -16.449 5.734 13.021 1.00 90.25 339 GLY A C 1
ATOM 2789 O O . GLY A 1 339 ? -16.905 4.797 12.365 1.00 90.25 339 GLY A O 1
ATOM 2790 N N . LEU A 1 340 ? -15.210 6.184 12.875 1.00 97.31 340 LEU A N 1
ATOM 2791 C CA . LEU A 1 340 ? -14.258 5.767 11.848 1.00 97.31 340 LEU A CA 1
ATOM 2792 C C . LEU A 1 340 ? -13.020 5.100 12.459 1.00 97.31 340 LEU A C 1
ATOM 2794 O O . LEU A 1 340 ? -12.701 5.265 13.642 1.00 97.31 340 LEU A O 1
ATOM 2798 N N . VAL A 1 341 ? -12.312 4.335 11.635 1.00 98.25 341 VAL A N 1
ATOM 2799 C CA . VAL A 1 341 ? -11.094 3.605 11.993 1.00 98.25 341 VAL A CA 1
ATOM 2800 C C . VAL A 1 341 ? -9.867 4.316 11.419 1.00 98.25 341 VAL A C 1
ATOM 2802 O O . VAL A 1 341 ? -9.756 4.551 10.217 1.00 98.25 341 VAL A O 1
ATOM 2805 N N . HIS A 1 342 ? -8.911 4.643 12.284 1.00 98.56 342 HIS A N 1
ATOM 2806 C CA . HIS A 1 342 ? -7.668 5.331 11.950 1.00 98.56 342 HIS A CA 1
ATOM 2807 C C . HIS A 1 342 ? -6.483 4.405 12.139 1.00 98.56 342 HIS A C 1
ATOM 2809 O O . HIS A 1 342 ? -6.377 3.717 13.149 1.00 98.56 342 HIS A O 1
ATOM 2815 N N . ILE A 1 343 ? -5.525 4.483 11.227 1.00 98.62 343 ILE A N 1
ATOM 2816 C CA . ILE A 1 343 ? -4.214 3.864 11.350 1.00 98.62 343 ILE A CA 1
ATOM 2817 C C . ILE A 1 343 ? -3.152 4.949 11.228 1.00 98.62 343 ILE A C 1
ATOM 2819 O O . ILE A 1 343 ? -3.024 5.606 10.191 1.00 98.62 343 ILE A O 1
ATOM 2823 N N . TYR A 1 344 ? -2.351 5.116 12.278 1.00 98.56 344 TYR A N 1
ATOM 2824 C CA . TYR A 1 344 ? -1.141 5.937 12.247 1.00 98.56 344 TYR A CA 1
ATOM 2825 C C . TYR A 1 344 ? 0.079 5.023 12.187 1.00 98.56 344 TYR A C 1
ATOM 2827 O O . TYR A 1 344 ? 0.475 4.436 13.199 1.00 98.56 344 TYR A O 1
ATOM 2835 N N . CYS A 1 345 ? 0.672 4.909 10.996 1.00 97.69 345 CYS A N 1
ATOM 2836 C CA . CYS A 1 345 ? 1.729 3.945 10.704 1.00 97.69 345 CYS A CA 1
ATOM 2837 C C . CYS A 1 345 ? 3.052 4.572 10.244 1.00 97.69 345 CYS A C 1
ATOM 2839 O O . CYS A 1 345 ? 3.225 5.791 10.279 1.00 97.69 345 CYS A O 1
ATOM 2841 N N . GLY A 1 346 ? 4.032 3.741 9.884 1.00 94.19 346 GLY A N 1
ATOM 2842 C CA . GLY A 1 346 ? 5.304 4.176 9.312 1.00 94.19 346 GLY A CA 1
ATOM 2843 C C . GLY A 1 346 ? 6.463 4.289 10.305 1.00 94.19 346 GLY A C 1
ATOM 2844 O O . GLY A 1 346 ? 6.335 4.174 11.529 1.00 94.19 346 GLY A O 1
ATOM 2845 N N . ASN A 1 347 ? 7.659 4.511 9.761 1.00 92.69 347 ASN A N 1
ATOM 2846 C CA . ASN A 1 347 ? 8.918 4.454 10.512 1.00 92.69 347 ASN A CA 1
ATOM 2847 C C . ASN A 1 347 ? 9.306 5.753 11.235 1.00 92.69 347 ASN A C 1
ATOM 2849 O O . ASN A 1 347 ? 10.265 5.765 12.010 1.00 92.69 347 ASN A O 1
ATOM 2853 N N . GLY A 1 348 ? 8.587 6.843 10.989 1.00 92.50 348 GLY A N 1
ATOM 2854 C CA . GLY A 1 348 ? 8.814 8.141 11.609 1.00 92.50 348 GLY A CA 1
ATOM 2855 C C . GLY A 1 348 ? 8.282 8.239 13.040 1.00 92.50 348 GLY A C 1
ATOM 2856 O O . GLY A 1 348 ? 7.381 7.507 13.468 1.00 92.50 348 GLY A O 1
ATOM 2857 N N . LYS A 1 349 ? 8.854 9.189 13.787 1.00 93.50 349 LYS A N 1
ATOM 2858 C CA . LYS A 1 349 ? 8.338 9.634 15.086 1.00 93.50 349 LYS A CA 1
ATOM 2859 C C . LYS A 1 349 ? 7.064 10.440 14.851 1.00 93.50 349 LYS A C 1
ATOM 2861 O O . LYS A 1 349 ? 7.076 11.357 14.036 1.00 93.50 349 LYS A O 1
ATOM 2866 N N . GLY A 1 350 ? 5.997 10.117 15.578 1.00 94.94 350 GLY A N 1
ATOM 2867 C CA . GLY A 1 350 ? 4.755 10.889 15.511 1.00 94.94 350 GLY A CA 1
ATOM 2868 C C . GLY A 1 350 ? 3.473 10.092 15.751 1.00 94.94 350 GLY A C 1
ATOM 2869 O O . GLY A 1 350 ? 2.471 10.698 16.107 1.00 94.94 350 GLY A O 1
ATOM 2870 N N . LYS A 1 351 ? 3.499 8.761 15.584 1.00 97.56 351 LYS A N 1
ATOM 2871 C CA . LYS A 1 351 ? 2.293 7.907 15.576 1.00 97.56 351 LYS A CA 1
ATOM 2872 C C . LYS A 1 351 ? 1.536 7.962 16.901 1.00 97.56 351 LYS A C 1
ATOM 2874 O O . LYS A 1 351 ? 0.420 8.467 16.951 1.00 97.56 351 LYS A O 1
ATOM 2879 N N . THR A 1 352 ? 2.199 7.533 17.975 1.00 95.88 352 THR A N 1
ATOM 2880 C CA . THR A 1 352 ? 1.662 7.586 19.338 1.00 95.88 352 THR A CA 1
ATOM 2881 C C . THR A 1 352 ? 1.287 9.014 19.724 1.00 95.88 352 THR A C 1
ATOM 2883 O O . THR A 1 352 ? 0.161 9.252 20.131 1.00 95.88 352 THR A O 1
ATOM 2886 N N . THR A 1 353 ? 2.158 10.003 19.501 1.00 95.06 353 THR A N 1
ATOM 2887 C CA . THR A 1 353 ? 1.859 11.406 19.845 1.00 95.06 353 THR A CA 1
ATOM 2888 C C . THR A 1 353 ? 0.634 11.964 19.111 1.00 95.06 353 THR A C 1
ATOM 2890 O O . THR A 1 353 ? -0.116 12.745 19.691 1.00 95.06 353 THR A O 1
ATOM 2893 N N . ALA A 1 354 ? 0.391 11.562 17.858 1.00 97.69 354 ALA A N 1
ATOM 2894 C CA . ALA A 1 354 ? -0.808 11.951 17.118 1.00 97.69 354 ALA A CA 1
ATOM 2895 C C . ALA A 1 354 ? -2.069 11.304 17.712 1.00 97.69 354 ALA A C 1
ATOM 2897 O O . ALA A 1 354 ? -3.068 11.996 17.909 1.00 97.69 354 ALA A O 1
ATOM 2898 N N . ALA A 1 355 ? -2.000 10.017 18.069 1.00 98.12 355 ALA A N 1
ATOM 2899 C CA . ALA A 1 355 ? -3.091 9.313 18.741 1.00 98.12 355 ALA A CA 1
ATOM 2900 C C . ALA A 1 355 ? -3.407 9.920 20.120 1.00 98.12 355 ALA A C 1
ATOM 2902 O O . ALA A 1 355 ? -4.568 10.195 20.415 1.00 98.12 355 ALA A O 1
ATOM 2903 N N . MET A 1 356 ? -2.385 10.234 20.923 1.00 97.06 356 MET A N 1
ATOM 2904 C CA . MET A 1 356 ? -2.557 10.898 22.222 1.00 97.06 356 MET A CA 1
ATOM 2905 C C . MET A 1 356 ? -3.120 12.319 22.075 1.00 97.06 356 MET A C 1
ATOM 2907 O O . MET A 1 356 ? -3.964 12.743 22.863 1.00 97.06 356 MET A O 1
ATOM 2911 N N . GLY A 1 357 ? -2.715 13.060 21.039 1.00 97.56 357 GLY A N 1
ATOM 2912 C CA . GLY A 1 357 ? -3.291 14.371 20.729 1.00 97.56 357 GLY A CA 1
ATOM 2913 C C . GLY A 1 357 ? -4.774 14.297 20.345 1.00 97.56 357 GLY A C 1
ATOM 2914 O O . GLY A 1 357 ? -5.555 15.177 20.717 1.00 97.56 357 GLY A O 1
ATOM 2915 N N . LEU A 1 358 ? -5.182 13.239 19.638 1.00 97.94 358 LEU A N 1
ATOM 2916 C CA . LEU A 1 358 ? -6.588 12.978 19.333 1.00 97.94 358 LEU A CA 1
ATOM 2917 C C . LEU A 1 358 ? -7.370 12.557 20.587 1.00 97.94 358 LEU A C 1
ATOM 2919 O O . LEU A 1 358 ? -8.467 13.069 20.802 1.00 97.94 358 LEU A O 1
ATOM 2923 N N . ALA A 1 359 ? -6.776 11.729 21.451 1.00 98.19 359 ALA A N 1
ATOM 2924 C CA . ALA A 1 359 ? -7.326 11.384 22.763 1.00 98.19 359 ALA A CA 1
ATOM 2925 C C . ALA A 1 359 ? -7.608 12.625 23.612 1.00 98.19 359 ALA A C 1
ATOM 2927 O O . ALA A 1 359 ? -8.726 12.810 24.093 1.00 98.19 359 ALA A O 1
ATOM 2928 N N . LEU A 1 360 ? -6.638 13.535 23.709 1.00 97.88 360 LEU A N 1
ATOM 2929 C CA . LEU A 1 360 ? -6.808 14.807 24.408 1.00 97.88 360 LEU A CA 1
ATOM 2930 C C . LEU A 1 360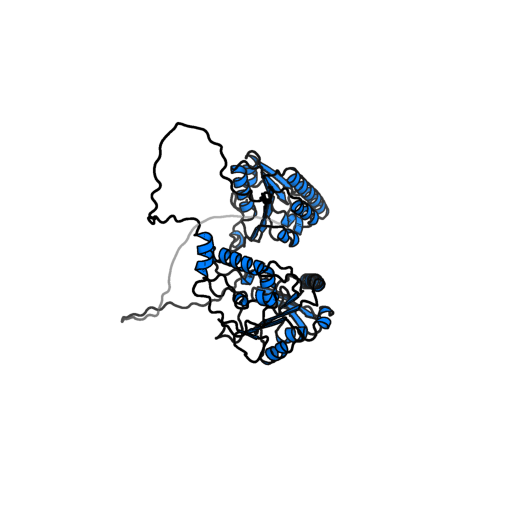 ? -7.929 15.657 23.794 1.00 97.88 360 LEU A C 1
ATOM 2932 O O . LEU A 1 360 ? -8.717 16.266 24.517 1.00 97.88 360 LEU A O 1
ATOM 2936 N N . ARG A 1 361 ? -8.033 15.697 22.459 1.00 97.81 361 ARG A N 1
ATOM 2937 C CA . ARG A 1 361 ? -9.099 16.435 21.765 1.00 97.81 361 ARG A CA 1
ATOM 2938 C C . ARG A 1 361 ? -10.485 15.863 22.064 1.00 97.81 361 ARG A C 1
ATOM 2940 O O . ARG A 1 361 ? -11.404 16.648 22.288 1.00 97.81 361 ARG A O 1
ATOM 2947 N N . ALA A 1 362 ? -10.634 14.541 22.052 1.00 97.50 362 ALA A N 1
ATOM 2948 C CA . ALA A 1 362 ? -11.893 13.867 22.363 1.00 97.50 362 ALA A CA 1
ATOM 2949 C C . ALA A 1 362 ? -12.294 14.096 23.829 1.00 97.50 362 ALA A C 1
ATOM 2951 O O . ALA A 1 362 ? -13.406 14.556 24.097 1.00 97.50 362 ALA A O 1
ATOM 2952 N N . ALA A 1 363 ? -11.356 13.903 24.759 1.00 97.25 363 ALA A N 1
ATOM 2953 C CA . ALA A 1 363 ? -11.564 14.164 26.182 1.00 97.25 363 ALA A CA 1
ATOM 2954 C C . ALA A 1 363 ? -11.935 15.633 26.453 1.00 97.25 363 ALA A C 1
ATOM 2956 O O . ALA A 1 363 ? -12.869 15.917 27.197 1.00 97.25 363 ALA A O 1
ATOM 2957 N N . GLY A 1 364 ? -11.285 16.586 25.774 1.00 96.62 364 GLY A N 1
ATOM 2958 C CA . GLY A 1 364 ? -11.612 18.015 25.861 1.00 96.62 364 GLY A CA 1
ATOM 2959 C C . GLY A 1 364 ? -13.007 18.383 25.334 1.00 96.62 364 GLY A C 1
ATOM 2960 O O . GLY A 1 364 ? -13.472 19.500 25.554 1.00 96.62 364 GLY A O 1
ATOM 2961 N N . ARG A 1 365 ? -13.687 17.461 24.644 1.00 96.62 365 ARG A N 1
ATOM 2962 C CA . ARG A 1 365 ? -15.098 17.571 24.238 1.00 96.62 365 ARG A CA 1
ATOM 2963 C C . ARG A 1 365 ? -16.041 16.738 25.110 1.00 96.62 365 ARG A C 1
ATOM 2965 O O . ARG A 1 365 ? -17.220 16.650 24.788 1.00 96.62 365 ARG A O 1
ATOM 2972 N N . GLY A 1 366 ? -15.543 16.155 26.199 1.00 95.75 366 GLY A N 1
ATOM 2973 C CA . GLY A 1 366 ? -16.322 15.336 27.125 1.00 95.75 366 GLY A CA 1
ATOM 2974 C C . GLY A 1 366 ? -16.642 13.932 26.610 1.00 95.75 366 GLY A C 1
ATOM 2975 O O . GLY A 1 366 ? -17.487 13.262 27.197 1.00 95.75 366 GLY A O 1
ATOM 2976 N N . LEU A 1 367 ? -15.999 13.479 25.527 1.00 97.12 367 LEU A N 1
ATOM 2977 C CA . LEU A 1 367 ? -16.175 12.110 25.047 1.00 97.12 367 LEU A CA 1
ATOM 2978 C C . LEU A 1 367 ? -15.381 11.131 25.923 1.00 97.12 367 LEU A C 1
ATOM 2980 O O . LEU A 1 367 ? -14.252 11.446 26.309 1.00 97.12 367 LEU A O 1
ATOM 2984 N N . PRO A 1 368 ? -15.929 9.938 26.208 1.00 98.19 368 PRO A N 1
ATOM 2985 C CA . PRO A 1 368 ? -15.181 8.889 26.884 1.00 98.19 368 PRO A CA 1
ATOM 2986 C C . PRO A 1 368 ? -14.037 8.397 25.991 1.00 98.19 368 PRO A C 1
ATOM 2988 O O . PRO A 1 368 ? -14.228 8.151 24.795 1.00 98.19 368 PRO A O 1
ATOM 2991 N N . VAL A 1 369 ? -12.852 8.240 26.581 1.00 98.69 369 VAL A N 1
ATOM 2992 C CA . VAL A 1 369 ? -11.647 7.792 25.873 1.00 98.69 369 VAL A CA 1
ATOM 2993 C C . VAL A 1 369 ? -11.035 6.596 26.584 1.00 98.69 369 VAL A C 1
ATOM 2995 O O . VAL A 1 369 ? -10.826 6.623 27.796 1.00 98.69 369 VAL A O 1
ATOM 2998 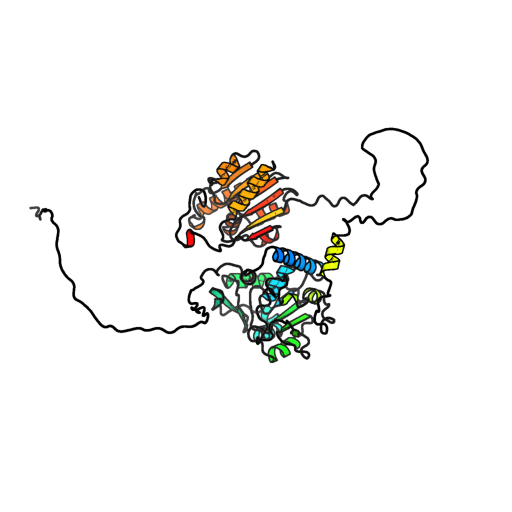N N . VAL A 1 370 ? -10.687 5.566 25.824 1.00 98.75 370 VAL A N 1
ATOM 2999 C CA . VAL A 1 370 ? -9.866 4.450 26.296 1.00 98.75 370 VAL A CA 1
ATOM 3000 C C . VAL A 1 370 ? -8.567 4.447 25.509 1.00 98.75 370 VAL A C 1
ATOM 3002 O O . VAL A 1 370 ? -8.587 4.467 24.284 1.00 98.75 370 VAL A O 1
ATOM 3005 N N . VAL A 1 371 ? -7.437 4.418 26.207 1.00 98.56 371 VAL A N 1
ATOM 3006 C CA . VAL A 1 371 ? -6.104 4.257 25.628 1.00 98.56 371 VAL A CA 1
ATOM 3007 C C . VAL A 1 371 ? -5.519 2.954 26.146 1.00 98.56 371 VAL A C 1
ATOM 3009 O O . VAL A 1 371 ? -5.264 2.821 27.341 1.00 98.56 371 VAL A O 1
ATOM 3012 N N . ALA A 1 372 ? -5.306 2.000 25.249 1.00 98.38 372 ALA A N 1
ATOM 3013 C CA . ALA A 1 372 ? -4.631 0.743 25.520 1.00 98.38 372 ALA A CA 1
ATOM 3014 C C . ALA A 1 372 ? -3.265 0.739 24.833 1.00 98.38 372 ALA A C 1
ATOM 3016 O O . ALA A 1 372 ? -3.191 0.880 23.612 1.00 98.38 372 ALA A O 1
ATOM 3017 N N . GLN A 1 373 ? -2.188 0.592 25.606 1.00 97.56 373 GLN A N 1
ATOM 3018 C CA . GLN A 1 373 ? -0.832 0.507 25.065 1.00 97.56 373 GLN A CA 1
ATOM 3019 C C . GLN A 1 373 ? -0.303 -0.926 25.087 1.00 97.56 373 GLN A C 1
ATOM 3021 O O . GLN A 1 373 ? -0.108 -1.522 26.148 1.00 97.56 373 GLN A O 1
ATOM 3026 N N . PHE A 1 374 ? -0.027 -1.460 23.904 1.00 96.69 374 PHE A N 1
ATOM 3027 C CA . PHE A 1 374 ? 0.530 -2.792 23.720 1.00 96.69 374 PHE A CA 1
ATOM 3028 C C . PHE A 1 374 ? 2.060 -2.728 23.772 1.00 96.69 374 PHE A C 1
ATOM 3030 O O . PHE A 1 374 ? 2.664 -1.825 23.194 1.00 96.69 374 PHE A O 1
ATOM 3037 N N . LEU A 1 375 ? 2.698 -3.686 24.454 1.00 93.38 375 LEU A N 1
ATOM 3038 C CA . LEU A 1 375 ? 4.161 -3.765 24.606 1.00 93.38 375 LEU A CA 1
ATOM 3039 C C . LEU A 1 375 ? 4.780 -2.526 25.290 1.00 93.38 375 LEU A C 1
ATOM 3041 O O . LEU A 1 375 ? 5.960 -2.222 25.100 1.00 93.38 375 LEU A O 1
ATOM 3045 N N . LYS A 1 376 ? 3.988 -1.811 26.095 1.00 92.25 376 LYS A N 1
ATOM 3046 C CA . LYS A 1 376 ? 4.400 -0.648 26.895 1.00 92.25 376 LYS A CA 1
ATOM 3047 C C . LYS A 1 376 ? 3.909 -0.795 28.335 1.00 92.25 376 LYS A C 1
ATOM 3049 O O . LYS A 1 376 ? 2.985 -1.553 28.609 1.00 92.25 376 LYS A O 1
ATOM 3054 N N . ASP A 1 377 ? 4.530 -0.048 29.236 1.00 89.06 377 ASP A N 1
ATOM 3055 C CA . ASP A 1 377 ? 4.226 -0.005 30.674 1.00 89.06 377 ASP A CA 1
ATOM 3056 C C . ASP A 1 377 ? 3.159 1.042 31.049 1.00 89.06 377 ASP A C 1
ATOM 3058 O O . ASP A 1 377 ? 2.585 0.996 32.134 1.00 89.06 377 ASP A O 1
ATOM 3062 N N . GLY A 1 378 ? 2.840 1.976 30.147 1.00 87.81 378 GLY A N 1
ATOM 3063 C CA . GLY A 1 378 ? 1.887 3.044 30.437 1.00 87.81 378 GLY A CA 1
ATOM 3064 C C . GLY A 1 378 ? 2.468 4.179 31.275 1.00 87.81 378 GLY A C 1
ATOM 3065 O O . GLY A 1 378 ? 1.694 4.945 31.859 1.00 87.81 378 GLY A O 1
ATOM 3066 N N . GLU A 1 379 ? 3.789 4.309 31.373 1.00 87.88 379 GLU A N 1
ATOM 3067 C CA . GLU A 1 379 ? 4.434 5.301 32.245 1.00 87.88 379 GLU A CA 1
ATOM 3068 C C . GLU A 1 379 ? 4.813 6.607 31.534 1.00 87.88 379 GLU A C 1
ATOM 3070 O O . GLU A 1 379 ? 5.302 7.540 32.177 1.00 87.88 379 GLU A O 1
ATOM 3075 N N . SER A 1 380 ? 4.534 6.721 30.229 1.00 88.12 380 SER A N 1
ATOM 3076 C CA . SER A 1 380 ? 4.874 7.916 29.447 1.00 88.12 380 SER A CA 1
ATOM 3077 C C . SER A 1 380 ? 4.202 9.186 29.982 1.00 88.12 380 SER A C 1
ATOM 3079 O O . SER A 1 380 ? 3.121 9.148 30.582 1.00 88.12 380 SER A O 1
ATOM 3081 N N . GLY A 1 381 ? 4.823 10.340 29.722 1.00 89.50 381 GLY A N 1
ATOM 3082 C CA . GLY A 1 381 ? 4.303 11.636 30.167 1.00 89.50 381 GLY A CA 1
ATOM 3083 C C . GLY A 1 381 ? 2.875 11.921 29.684 1.00 89.50 381 GLY A C 1
ATOM 3084 O O . GLY A 1 381 ? 2.067 12.458 30.445 1.00 89.50 381 GLY A O 1
ATOM 3085 N N . GLU A 1 382 ? 2.513 11.511 28.460 1.00 91.69 382 GLU A N 1
ATOM 3086 C CA . GLU A 1 382 ? 1.135 11.651 27.972 1.00 91.69 382 GLU A CA 1
ATOM 3087 C C . GLU A 1 382 ? 0.157 10.795 28.782 1.00 91.69 382 GLU A C 1
ATOM 3089 O O . GLU A 1 382 ? -0.928 11.263 29.116 1.00 91.69 382 GLU A O 1
ATOM 3094 N N . CYS A 1 383 ? 0.544 9.570 29.151 1.00 91.81 383 CYS A N 1
ATOM 3095 C CA . CYS A 1 383 ? -0.298 8.666 29.934 1.00 91.81 383 CYS A CA 1
ATOM 3096 C C . CYS A 1 383 ? -0.557 9.205 31.343 1.00 91.81 383 CYS A C 1
ATOM 3098 O O . CYS A 1 383 ? -1.685 9.134 31.832 1.00 91.81 383 CYS A O 1
ATOM 3100 N N . GLN A 1 384 ? 0.462 9.779 31.989 1.00 92.69 384 GLN A N 1
ATOM 3101 C CA . GLN A 1 384 ? 0.320 10.395 33.312 1.00 92.69 384 GLN A CA 1
ATOM 3102 C C . GLN A 1 384 ? -0.690 11.547 33.301 1.00 92.69 384 GLN A C 1
ATOM 3104 O O . GLN A 1 384 ? -1.521 11.637 34.204 1.00 92.69 384 GLN A O 1
ATOM 3109 N N . MET A 1 385 ? -0.654 12.394 32.269 1.00 94.19 385 MET A N 1
ATOM 3110 C CA . MET A 1 385 ? -1.606 13.495 32.111 1.00 94.19 385 MET A CA 1
ATOM 3111 C C . MET A 1 385 ? -3.008 12.991 31.743 1.00 94.19 385 MET A C 1
ATOM 3113 O O . MET A 1 385 ? -3.994 13.410 32.343 1.00 94.19 385 MET A O 1
ATOM 3117 N N . LEU A 1 386 ? -3.113 12.063 30.788 1.00 94.88 386 LEU A N 1
ATOM 3118 C CA . LEU A 1 386 ? -4.397 11.531 30.325 1.00 94.88 386 LEU A CA 1
ATOM 3119 C C . LEU A 1 386 ? -5.184 10.846 31.449 1.00 94.88 386 LEU A C 1
ATOM 3121 O O . LEU A 1 386 ? -6.394 11.027 31.515 1.00 94.88 386 LEU A O 1
ATOM 3125 N N . ARG A 1 387 ? -4.523 10.134 32.374 1.00 95.31 387 ARG A N 1
ATOM 3126 C CA . ARG A 1 387 ? -5.185 9.509 33.539 1.00 95.31 387 ARG A CA 1
ATOM 3127 C C . ARG A 1 387 ? -5.866 10.504 34.483 1.00 95.31 387 ARG A C 1
ATOM 3129 O O . ARG A 1 387 ? -6.753 10.105 35.228 1.00 95.31 387 ARG A O 1
ATOM 3136 N N . GLN A 1 388 ? -5.447 11.768 34.482 1.00 96.19 388 GLN A N 1
ATOM 3137 C CA . GLN A 1 388 ? -6.040 12.806 35.332 1.00 96.19 388 GLN A CA 1
ATOM 3138 C C . GLN A 1 388 ? -7.314 13.399 34.718 1.00 96.19 388 GLN A C 1
ATOM 3140 O O . GLN A 1 388 ? -8.064 14.089 35.408 1.00 96.19 388 GLN A O 1
ATOM 3145 N N . LEU A 1 389 ? -7.566 13.157 33.427 1.00 96.19 389 LEU A N 1
ATOM 3146 C CA . LEU A 1 389 ? -8.723 13.707 32.735 1.00 96.19 389 LEU A CA 1
ATOM 3147 C C . LEU A 1 389 ? -9.984 12.878 33.027 1.00 96.19 389 LEU A C 1
ATOM 3149 O O . LEU A 1 389 ? -9.959 11.647 32.928 1.00 96.19 389 LEU A O 1
ATOM 3153 N N . PRO A 1 390 ? -11.121 13.527 33.334 1.00 94.50 390 PRO A N 1
ATOM 3154 C CA . PRO A 1 390 ? -12.370 12.820 33.575 1.00 94.50 390 PRO A CA 1
ATOM 3155 C C . PRO A 1 390 ? -12.826 12.084 32.311 1.00 94.50 390 PRO A C 1
ATOM 3157 O O . PRO A 1 390 ? -12.796 12.631 31.210 1.00 94.50 390 PRO A O 1
ATOM 3160 N N . GLY A 1 391 ? -13.271 10.837 32.474 1.00 94.50 391 GLY A N 1
ATOM 3161 C CA . GLY A 1 391 ? -13.753 10.013 31.361 1.00 94.50 391 GLY A CA 1
ATOM 3162 C C . GLY A 1 391 ? -12.653 9.387 30.498 1.00 94.50 391 GLY A C 1
ATOM 3163 O O . GLY A 1 391 ? -12.982 8.748 29.499 1.00 94.50 391 GLY A O 1
ATOM 3164 N N . VAL A 1 392 ? -11.378 9.522 30.881 1.00 98.00 392 VAL A N 1
ATOM 3165 C CA . VAL A 1 392 ? -10.248 8.886 30.196 1.00 98.00 392 VAL A CA 1
ATOM 3166 C C . VAL A 1 392 ? -9.740 7.692 30.999 1.00 98.00 392 VAL A C 1
ATOM 3168 O O . VAL A 1 392 ? -9.440 7.797 32.185 1.00 98.00 392 VAL A O 1
ATOM 3171 N N . THR A 1 393 ? -9.628 6.541 30.345 1.00 98.12 393 THR A N 1
ATOM 3172 C CA . THR A 1 393 ? -9.031 5.324 30.905 1.00 98.12 393 THR A CA 1
ATOM 3173 C C . THR A 1 393 ? -7.744 5.005 30.161 1.00 98.12 393 THR A C 1
ATOM 3175 O O . THR A 1 393 ? -7.757 4.917 28.938 1.00 98.12 393 THR A O 1
ATOM 3178 N N . VAL A 1 394 ? -6.645 4.793 30.888 1.00 97.75 394 VAL A N 1
ATOM 3179 C CA . VAL A 1 394 ? -5.362 4.363 30.311 1.00 97.75 394 VAL A CA 1
ATOM 3180 C C . VAL A 1 394 ? -4.966 3.018 30.909 1.00 97.75 394 VAL A C 1
ATOM 3182 O O . VAL A 1 394 ? -4.772 2.918 32.122 1.00 97.75 394 VAL A O 1
ATOM 3185 N N . ILE A 1 395 ? -4.825 2.011 30.054 1.00 97.19 395 ILE A N 1
ATOM 3186 C CA . ILE A 1 395 ? -4.373 0.656 30.385 1.00 97.19 395 ILE A CA 1
ATOM 3187 C C . ILE A 1 395 ? -3.174 0.291 29.505 1.00 97.19 395 ILE A C 1
ATOM 3189 O O . ILE A 1 395 ? -3.029 0.798 28.393 1.00 97.19 395 ILE A O 1
ATOM 3193 N N . ALA A 1 396 ? -2.279 -0.553 30.004 1.00 96.19 396 ALA A N 1
ATOM 3194 C CA . ALA A 1 396 ? -1.067 -0.936 29.291 1.00 96.19 396 ALA A CA 1
ATOM 3195 C C . ALA A 1 396 ? -0.657 -2.365 29.653 1.00 96.19 396 ALA A C 1
ATOM 3197 O O . ALA A 1 396 ? -0.994 -2.851 30.733 1.00 96.19 396 ALA A O 1
ATOM 3198 N N . GLY A 1 397 ? 0.058 -3.028 28.746 1.00 90.25 397 GLY A N 1
ATOM 3199 C CA . GLY A 1 397 ? 0.539 -4.392 28.939 1.00 90.25 397 GLY A CA 1
ATOM 3200 C C . GLY A 1 397 ? 1.960 -4.573 28.421 1.00 90.25 397 GLY A C 1
ATOM 3201 O O . GLY A 1 397 ? 2.203 -4.537 27.214 1.00 90.25 397 GLY A O 1
ATOM 3202 N N . ASN A 1 398 ? 2.889 -4.823 29.342 1.00 87.81 398 ASN A N 1
ATOM 3203 C CA . ASN A 1 398 ? 4.221 -5.355 29.064 1.00 87.81 398 ASN A CA 1
ATOM 3204 C C . ASN A 1 398 ? 4.716 -6.151 30.287 1.00 87.81 398 ASN A C 1
ATOM 3206 O O . ASN A 1 398 ? 5.512 -5.635 31.073 1.00 87.81 398 ASN A O 1
ATOM 3210 N N . PRO A 1 399 ? 4.228 -7.387 30.493 1.00 80.06 399 PRO A N 1
ATOM 3211 C CA . PRO A 1 399 ? 4.421 -8.105 31.754 1.00 80.06 399 PRO A CA 1
ATOM 3212 C C . PRO A 1 399 ? 5.890 -8.430 32.057 1.00 80.06 399 PRO A C 1
ATOM 3214 O O . PRO A 1 399 ? 6.246 -8.606 33.217 1.00 80.06 399 PRO A O 1
ATOM 3217 N N . CYS A 1 400 ? 6.745 -8.498 31.035 1.00 79.38 400 CYS A N 1
ATOM 3218 C CA . CYS A 1 400 ? 8.160 -8.832 31.187 1.00 79.38 400 CYS A CA 1
ATOM 3219 C C . CYS A 1 400 ? 9.093 -7.609 31.129 1.00 79.38 400 CYS A C 1
ATOM 3221 O O . CYS A 1 400 ? 10.293 -7.756 31.352 1.00 79.38 400 CYS A O 1
ATOM 3223 N N . GLY A 1 401 ? 8.582 -6.413 30.802 1.00 81.31 401 GLY A N 1
ATOM 3224 C CA . GLY A 1 401 ? 9.381 -5.183 30.690 1.00 81.31 401 GLY A CA 1
ATOM 3225 C C . GLY A 1 401 ? 10.468 -5.211 29.604 1.00 81.31 401 GLY A C 1
ATOM 3226 O O . GLY A 1 401 ? 11.298 -4.305 29.534 1.00 81.31 401 GLY A O 1
ATOM 3227 N N . LYS A 1 402 ? 10.490 -6.246 28.757 1.00 80.94 402 LYS A N 1
ATOM 3228 C CA . LYS A 1 402 ? 11.492 -6.456 27.708 1.00 80.94 402 LYS A CA 1
ATOM 3229 C C . LYS A 1 402 ? 10.954 -6.046 26.346 1.00 80.94 402 LYS A C 1
ATOM 3231 O O . LYS A 1 402 ? 9.746 -5.980 26.120 1.00 80.94 402 LYS A O 1
ATOM 3236 N N . PHE A 1 403 ? 11.863 -5.822 25.402 1.00 81.88 403 PHE A N 1
ATOM 3237 C CA . PHE A 1 403 ? 11.478 -5.786 23.995 1.00 81.88 403 PHE A CA 1
ATOM 3238 C C . PHE A 1 403 ? 11.214 -7.202 23.479 1.00 81.88 403 PHE A C 1
ATOM 3240 O O . PHE A 1 403 ? 11.867 -8.152 23.905 1.00 81.88 403 PHE A O 1
ATOM 3247 N N . SER A 1 404 ? 10.316 -7.341 22.501 1.00 79.50 404 SER A N 1
ATOM 3248 C CA . SER A 1 404 ? 9.909 -8.641 21.943 1.00 79.50 404 SER A CA 1
ATOM 3249 C C . SER A 1 404 ? 11.070 -9.509 21.441 1.00 79.50 404 SER A C 1
ATOM 3251 O O . SER A 1 404 ? 11.026 -10.727 21.574 1.00 79.50 404 SER A O 1
ATOM 3253 N N . PHE A 1 405 ? 12.137 -8.901 20.914 1.00 81.69 405 PHE A N 1
ATOM 3254 C CA . PHE A 1 405 ? 13.335 -9.608 20.439 1.00 81.69 405 PHE A CA 1
ATOM 3255 C C . PHE A 1 405 ? 14.260 -10.111 21.563 1.00 81.69 405 PHE A C 1
ATOM 3257 O O . PHE A 1 405 ? 15.250 -10.777 21.280 1.00 81.69 405 PHE A O 1
ATOM 3264 N N . GLN A 1 406 ? 13.971 -9.773 22.821 1.00 83.25 406 GLN A N 1
ATOM 3265 C CA . GLN A 1 406 ? 14.732 -10.189 24.006 1.00 83.25 406 GLN A CA 1
ATOM 3266 C C . GLN A 1 406 ? 13.985 -11.234 24.847 1.00 83.25 406 GLN A C 1
ATOM 3268 O O . GLN A 1 406 ? 14.496 -11.641 25.890 1.00 83.25 406 GLN A O 1
ATOM 3273 N N . MET A 1 407 ? 12.773 -11.617 24.435 1.00 88.31 407 MET A N 1
ATOM 3274 C CA . MET A 1 407 ? 11.906 -12.530 25.179 1.00 88.31 407 MET A CA 1
ATOM 3275 C C . MET A 1 407 ? 12.216 -13.992 24.834 1.00 88.31 407 MET A C 1
ATOM 3277 O O . MET A 1 407 ? 12.367 -14.324 23.653 1.00 88.31 407 MET A O 1
ATOM 3281 N N . CYS A 1 408 ? 12.257 -14.869 25.840 1.00 87.00 408 CYS A N 1
ATOM 3282 C CA . CYS A 1 408 ? 12.195 -16.320 25.617 1.00 87.00 408 CYS A CA 1
ATOM 3283 C C . CYS A 1 408 ? 10.765 -16.762 25.253 1.00 87.00 408 CYS A C 1
ATOM 3285 O O . CYS A 1 408 ? 9.834 -15.958 25.298 1.00 87.00 408 CYS A O 1
ATOM 3287 N N . GLN A 1 409 ? 10.571 -18.029 24.875 1.00 86.19 409 GLN A N 1
ATOM 3288 C CA . GLN A 1 409 ? 9.255 -18.504 24.437 1.00 86.19 409 GLN A CA 1
ATOM 3289 C C . GLN A 1 409 ? 8.196 -18.373 25.542 1.00 86.19 409 GLN A C 1
ATOM 3291 O O . GLN A 1 409 ? 7.108 -17.868 25.282 1.00 86.19 409 GLN A O 1
ATOM 3296 N N . GLU A 1 410 ? 8.536 -18.710 26.786 1.00 84.31 410 GLU A N 1
ATOM 3297 C CA . GLU A 1 410 ? 7.625 -18.599 27.929 1.00 84.31 410 GLU A CA 1
ATOM 3298 C C . GLU A 1 410 ? 7.198 -17.141 28.182 1.00 84.31 410 GLU A C 1
ATOM 3300 O O . GLU A 1 410 ? 6.025 -16.852 28.417 1.00 84.31 410 GLU A O 1
ATOM 3305 N N . GLU A 1 411 ? 8.138 -16.196 28.075 1.00 89.31 411 GLU A N 1
ATOM 3306 C CA . GLU A 1 411 ? 7.863 -14.758 28.198 1.00 89.31 411 GLU A CA 1
ATOM 3307 C C . GLU A 1 411 ? 6.986 -14.247 27.051 1.00 89.31 411 GLU A C 1
ATOM 3309 O O . GLU A 1 411 ? 6.139 -13.370 27.255 1.00 89.31 411 GLU A O 1
ATOM 3314 N N . ARG A 1 412 ? 7.158 -14.798 25.843 1.00 88.62 412 ARG A N 1
ATOM 3315 C CA . ARG A 1 412 ? 6.310 -14.472 24.693 1.00 88.62 412 ARG A CA 1
ATOM 3316 C C . ARG A 1 412 ? 4.889 -14.978 24.886 1.00 88.62 412 ARG A C 1
ATOM 3318 O O . ARG A 1 412 ? 3.965 -14.211 24.632 1.00 88.62 412 ARG A O 1
ATOM 3325 N N . ASP A 1 413 ? 4.714 -16.201 25.376 1.00 80.25 413 ASP A N 1
ATOM 3326 C CA . ASP A 1 413 ? 3.397 -16.793 25.632 1.00 80.25 413 ASP A CA 1
ATOM 3327 C C . ASP A 1 413 ? 2.655 -16.028 26.739 1.00 80.25 413 ASP A C 1
ATOM 3329 O O . ASP A 1 413 ? 1.481 -15.673 26.592 1.00 80.25 413 ASP A O 1
ATOM 3333 N N . GLN A 1 414 ? 3.361 -15.668 27.818 1.00 88.69 414 GLN A N 1
ATOM 3334 C CA . GLN A 1 414 ? 2.820 -14.811 28.874 1.00 88.69 414 GLN A CA 1
ATOM 3335 C C . GLN A 1 414 ? 2.424 -13.430 28.333 1.00 88.69 414 GLN A C 1
ATOM 3337 O O . GLN A 1 414 ? 1.354 -12.908 28.664 1.00 88.69 414 GLN A O 1
ATOM 3342 N N . THR A 1 415 ? 3.267 -12.839 27.483 1.00 92.56 415 THR A N 1
ATOM 3343 C CA . THR A 1 415 ? 2.983 -11.552 26.838 1.00 92.56 415 THR A CA 1
ATOM 3344 C C . THR A 1 415 ? 1.770 -11.659 25.915 1.00 92.56 415 THR A C 1
ATOM 3346 O O . THR A 1 415 ? 0.898 -10.798 25.979 1.00 92.56 415 THR A O 1
ATOM 3349 N N . ALA A 1 416 ? 1.645 -12.725 25.123 1.00 90.69 416 ALA A N 1
ATOM 3350 C CA . ALA A 1 416 ? 0.501 -12.951 24.240 1.00 90.69 416 ALA A CA 1
ATOM 3351 C C . ALA A 1 416 ? -0.822 -13.058 25.017 1.00 90.69 416 ALA A C 1
ATOM 3353 O O . ALA A 1 416 ? -1.811 -12.402 24.675 1.00 90.69 416 ALA A O 1
ATOM 3354 N N . CYS A 1 417 ? -0.824 -13.812 26.121 1.00 89.31 417 CYS A N 1
ATOM 3355 C CA . CYS A 1 417 ? -1.979 -13.919 27.012 1.00 89.31 417 CYS A CA 1
ATOM 3356 C C . CYS A 1 417 ? -2.369 -12.548 27.596 1.00 89.31 417 CYS A C 1
ATOM 3358 O O . CYS A 1 417 ? -3.525 -12.128 27.499 1.00 89.31 417 CYS A O 1
ATOM 3360 N N . CYS A 1 418 ? -1.386 -11.803 28.114 1.00 94.31 418 CYS A N 1
ATOM 3361 C CA . CYS A 1 418 ? -1.594 -10.463 28.662 1.00 94.31 418 CYS A CA 1
ATOM 3362 C C . CYS A 1 418 ? -2.150 -9.483 27.616 1.00 94.31 418 CYS A C 1
ATOM 3364 O O . CYS A 1 418 ? -3.104 -8.763 27.902 1.00 94.31 418 CYS A O 1
ATOM 3366 N N . LEU A 1 419 ? -1.602 -9.469 26.397 1.00 96.44 419 LEU A N 1
ATOM 3367 C CA . LEU A 1 419 ? -2.040 -8.554 25.339 1.00 96.44 419 LEU A CA 1
ATOM 3368 C C . LEU A 1 419 ? -3.420 -8.908 24.780 1.00 96.44 419 LEU A C 1
ATOM 3370 O O . LEU A 1 419 ? -4.193 -8.004 24.460 1.00 96.44 419 LEU A O 1
ATOM 3374 N N . THR A 1 420 ? -3.766 -10.193 24.726 1.00 94.62 420 THR A N 1
ATOM 3375 C CA . THR A 1 420 ? -5.124 -10.639 24.383 1.00 94.62 420 THR A CA 1
ATOM 3376 C C . THR A 1 420 ? -6.133 -10.156 25.425 1.00 94.62 420 THR A C 1
ATOM 3378 O O . THR A 1 420 ? -7.170 -9.589 25.080 1.00 94.62 420 THR A O 1
ATOM 3381 N N . GLN A 1 421 ? -5.816 -10.298 26.715 1.00 95.38 421 GLN A N 1
ATOM 3382 C CA . GLN A 1 421 ? -6.669 -9.786 27.787 1.00 95.38 421 GLN A CA 1
ATOM 3383 C C . GLN A 1 421 ? -6.772 -8.255 27.760 1.00 95.38 421 GLN A C 1
ATOM 3385 O O . GLN A 1 421 ? -7.875 -7.723 27.883 1.00 95.38 421 GLN A O 1
ATOM 3390 N N . LEU A 1 422 ? -5.655 -7.554 27.540 1.00 98.00 422 LEU A N 1
ATOM 3391 C CA . LEU A 1 422 ? -5.615 -6.097 27.410 1.00 98.00 422 LEU A CA 1
ATOM 3392 C C . LEU A 1 422 ? -6.526 -5.613 26.278 1.00 98.00 422 LEU A C 1
ATOM 3394 O O . LEU A 1 422 ? -7.281 -4.662 26.469 1.00 98.00 422 LEU A O 1
ATOM 3398 N N . PHE A 1 423 ? -6.477 -6.268 25.113 1.00 98.50 423 PHE A N 1
ATOM 3399 C CA . PHE A 1 423 ? -7.344 -5.943 23.981 1.00 98.50 423 PHE A CA 1
ATOM 3400 C C . PHE A 1 423 ? -8.825 -6.090 24.348 1.00 98.50 423 PHE A C 1
ATOM 3402 O O . PHE A 1 423 ? -9.599 -5.150 24.164 1.00 98.50 423 PHE A O 1
ATOM 3409 N N . ARG A 1 424 ? -9.211 -7.229 24.935 1.00 97.75 424 ARG A N 1
ATOM 3410 C CA . ARG A 1 424 ? -10.598 -7.483 25.361 1.00 97.75 424 ARG A CA 1
ATOM 3411 C C . ARG A 1 424 ? -11.074 -6.481 26.406 1.00 97.75 424 ARG A C 1
ATOM 3413 O O . ARG A 1 424 ? -12.185 -5.969 26.293 1.00 97.75 424 ARG A O 1
ATOM 3420 N N . GLU A 1 425 ? -10.235 -6.158 27.387 1.00 97.69 425 GLU A N 1
ATOM 3421 C CA . GLU A 1 425 ? -10.538 -5.142 28.396 1.00 97.69 425 GLU A CA 1
ATOM 3422 C C . GLU A 1 425 ? -10.714 -3.755 27.759 1.00 97.69 425 GLU A C 1
ATOM 3424 O O . GLU A 1 425 ? -11.656 -3.035 28.096 1.00 97.69 425 GLU A O 1
ATOM 3429 N N . ALA A 1 426 ? -9.850 -3.384 26.811 1.00 98.38 426 ALA A N 1
ATOM 3430 C CA . ALA A 1 426 ? -9.940 -2.112 26.099 1.00 98.38 426 ALA A CA 1
ATOM 3431 C C . ALA A 1 426 ? -11.259 -1.989 25.325 1.00 98.38 426 ALA A C 1
ATOM 3433 O O . ALA A 1 426 ? -11.951 -0.975 25.438 1.00 98.38 426 ALA A O 1
ATOM 3434 N N . VAL A 1 427 ? -11.625 -3.042 24.589 1.00 98.06 427 VAL A N 1
ATOM 3435 C CA . VAL A 1 427 ? -12.886 -3.134 23.843 1.00 98.06 427 VAL A CA 1
ATOM 3436 C C . VAL A 1 427 ? -14.085 -3.063 24.787 1.00 98.06 427 VAL A C 1
ATOM 3438 O O . VAL A 1 427 ? -15.015 -2.305 24.528 1.00 98.06 427 VAL A O 1
ATOM 3441 N N . GLN A 1 428 ? -14.052 -3.783 25.911 1.00 97.44 428 GLN A N 1
ATOM 3442 C CA . GLN A 1 428 ? -15.134 -3.777 26.899 1.00 97.44 428 GLN A CA 1
ATOM 3443 C C . GLN A 1 428 ? -15.338 -2.397 27.541 1.00 97.44 428 GLN A C 1
ATOM 3445 O O . GLN A 1 428 ? -16.468 -2.004 27.832 1.00 97.44 428 GLN A O 1
ATOM 3450 N N . LYS A 1 429 ? -14.252 -1.662 27.800 1.00 97.56 429 LYS A N 1
ATOM 3451 C CA . LYS A 1 429 ? -14.310 -0.330 28.419 1.00 97.56 429 LYS A CA 1
ATOM 3452 C C . LYS A 1 429 ? -14.668 0.779 27.433 1.00 97.56 429 LYS A C 1
ATOM 3454 O O . LYS A 1 429 ? -15.071 1.860 27.873 1.00 97.56 429 LYS A O 1
ATOM 3459 N N . ALA A 1 430 ? -14.502 0.544 26.133 1.00 97.19 430 ALA A N 1
ATOM 3460 C CA . ALA A 1 430 ? -14.841 1.515 25.106 1.00 97.19 430 ALA A CA 1
ATOM 3461 C C . ALA A 1 430 ? -16.348 1.807 25.119 1.00 97.19 430 ALA A C 1
ATOM 3463 O O . ALA A 1 430 ? -17.183 0.913 25.235 1.00 97.19 430 ALA A O 1
ATOM 3464 N N . LYS A 1 431 ? -16.703 3.087 25.001 1.00 95.19 431 LYS A N 1
ATOM 3465 C CA . LYS A 1 431 ? -18.095 3.553 24.976 1.00 95.19 431 LYS A CA 1
ATOM 3466 C C . LYS A 1 431 ? -18.402 4.189 23.629 1.00 95.19 431 LYS A C 1
ATOM 3468 O O . LYS A 1 431 ? -17.509 4.727 22.984 1.00 95.19 431 LYS A O 1
ATOM 3473 N N . SER A 1 432 ? -19.667 4.146 23.230 1.00 93.56 432 SER A N 1
ATOM 3474 C CA . SER A 1 432 ? -20.161 4.763 22.002 1.00 93.56 432 SER A CA 1
ATOM 3475 C C . SER A 1 432 ? -21.272 5.762 22.353 1.00 93.56 432 SER A C 1
ATOM 3477 O O . SER A 1 432 ? -22.204 5.358 23.054 1.00 93.56 432 SER A O 1
ATOM 3479 N N . PRO A 1 433 ? -21.176 7.040 21.938 1.00 95.25 433 PRO A N 1
ATOM 3480 C CA . PRO A 1 433 ? -20.045 7.665 21.242 1.00 95.25 433 PRO A CA 1
ATOM 3481 C C . PRO A 1 433 ? -18.782 7.754 22.115 1.00 95.25 433 PRO A C 1
ATOM 3483 O O . PRO A 1 433 ? -18.865 7.957 23.327 1.00 95.25 433 PRO A O 1
ATOM 3486 N N . GLY A 1 434 ? -17.604 7.616 21.503 1.00 97.69 434 GLY A N 1
ATOM 3487 C CA . GLY A 1 434 ? -16.325 7.652 22.219 1.00 97.69 434 GLY A CA 1
ATOM 3488 C C . GLY A 1 434 ? -15.118 7.367 21.331 1.00 97.69 434 GLY A C 1
ATOM 3489 O O . GLY A 1 434 ? -15.253 7.218 20.117 1.00 97.69 434 GLY A O 1
ATOM 3490 N N . LEU A 1 435 ? -13.935 7.303 21.945 1.00 98.56 435 LEU A N 1
ATOM 3491 C CA . LEU A 1 435 ? -12.669 7.037 21.258 1.00 98.56 435 LEU A CA 1
ATOM 3492 C C . LEU A 1 435 ? -11.909 5.885 21.924 1.00 98.56 435 LEU A C 1
ATOM 3494 O O . LEU A 1 435 ? -11.620 5.934 23.120 1.00 98.56 435 LEU A O 1
ATOM 3498 N N . LEU A 1 436 ? -11.520 4.892 21.130 1.00 98.81 436 LEU A N 1
ATOM 3499 C CA . LEU A 1 436 ? -10.641 3.798 21.531 1.00 98.81 436 LEU A CA 1
ATOM 3500 C C . LEU A 1 436 ? -9.293 3.917 20.811 1.00 98.81 436 LEU A C 1
ATOM 3502 O O . LEU A 1 436 ? -9.217 3.788 19.594 1.00 98.81 436 LEU A O 1
ATOM 3506 N N . VAL A 1 437 ? -8.218 4.130 21.563 1.00 98.75 437 VAL A N 1
ATOM 3507 C CA . VAL A 1 437 ? -6.840 4.143 21.066 1.00 98.75 437 VAL A CA 1
ATOM 3508 C C . VAL A 1 437 ? -6.164 2.821 21.418 1.00 98.75 437 VAL A C 1
ATOM 3510 O O . VAL A 1 437 ? -6.003 2.491 22.588 1.00 98.75 437 VAL A O 1
ATOM 3513 N N . LEU A 1 438 ? -5.733 2.095 20.396 1.00 98.69 438 LEU A N 1
ATOM 3514 C CA . LEU A 1 438 ? -4.984 0.845 20.443 1.00 98.69 438 LEU A CA 1
ATOM 3515 C C . LEU A 1 438 ? -3.537 1.141 20.003 1.00 98.69 438 LEU A C 1
ATOM 3517 O O . LEU A 1 438 ? -3.159 0.974 18.839 1.00 98.69 438 LEU A O 1
ATOM 3521 N N . ASP A 1 439 ? -2.736 1.677 20.923 1.00 98.38 439 ASP A N 1
ATOM 3522 C CA . ASP A 1 439 ? -1.368 2.130 20.653 1.00 98.38 439 ASP A CA 1
ATOM 3523 C C . ASP A 1 439 ? -0.396 0.940 20.580 1.00 98.38 439 ASP A C 1
ATOM 3525 O O . ASP A 1 439 ? -0.358 0.107 21.480 1.00 98.38 439 ASP A O 1
ATOM 3529 N N . GLU A 1 440 ? 0.400 0.871 19.512 1.00 96.50 440 GLU A N 1
ATOM 3530 C CA . GLU A 1 440 ? 1.314 -0.226 19.153 1.00 96.50 440 GLU A CA 1
ATOM 3531 C C . GLU A 1 440 ? 0.640 -1.594 18.943 1.00 96.50 440 GLU A C 1
ATOM 3533 O O . GLU A 1 440 ? 1.317 -2.624 18.897 1.00 96.50 440 GLU A O 1
ATOM 3538 N N . ILE A 1 441 ? -0.679 -1.634 18.716 1.00 98.25 441 ILE A N 1
ATOM 3539 C CA . ILE A 1 441 ? -1.383 -2.889 18.407 1.00 98.25 441 ILE A CA 1
ATOM 3540 C C . ILE A 1 441 ? -0.832 -3.573 17.149 1.00 98.25 441 ILE A C 1
ATOM 3542 O O . ILE A 1 441 ? -0.772 -4.798 17.096 1.00 98.25 441 ILE A O 1
ATOM 3546 N N . CYS A 1 442 ? -0.337 -2.814 16.162 1.00 96.56 442 CYS A N 1
ATOM 3547 C CA . CYS A 1 442 ? 0.260 -3.423 14.969 1.00 96.56 442 CYS A CA 1
ATOM 3548 C C . CYS A 1 442 ? 1.529 -4.215 15.318 1.00 96.56 442 CYS A C 1
ATOM 3550 O O . CYS A 1 442 ? 1.800 -5.236 14.701 1.00 96.56 442 CYS A O 1
ATOM 3552 N N . ALA A 1 443 ? 2.298 -3.780 16.324 1.00 92.94 443 ALA A N 1
ATOM 3553 C CA . ALA A 1 443 ? 3.462 -4.530 16.791 1.00 92.94 443 ALA A CA 1
ATOM 3554 C C . ALA A 1 443 ? 3.052 -5.809 17.541 1.00 92.94 443 ALA A C 1
ATOM 3556 O O . ALA A 1 443 ? 3.739 -6.823 17.430 1.00 92.94 443 ALA A O 1
ATOM 3557 N N . ALA A 1 444 ? 1.923 -5.784 18.260 1.00 95.50 444 ALA A N 1
ATOM 3558 C CA . ALA A 1 444 ? 1.357 -6.977 18.888 1.00 95.50 444 ALA A CA 1
ATOM 3559 C C . ALA A 1 444 ? 0.900 -8.014 17.847 1.00 95.50 444 ALA A C 1
ATOM 3561 O O . ALA A 1 444 ? 1.215 -9.195 17.987 1.00 95.50 444 ALA A O 1
ATOM 3562 N N . LEU A 1 445 ? 0.230 -7.560 16.782 1.00 95.06 445 LEU A N 1
ATOM 3563 C CA . LEU A 1 445 ? -0.222 -8.397 15.666 1.00 95.06 445 LEU A CA 1
ATOM 3564 C C . LEU A 1 445 ? 0.960 -9.009 14.905 1.00 95.06 445 LEU A C 1
ATOM 3566 O O . LEU A 1 445 ? 1.094 -10.228 14.842 1.00 95.06 445 LEU A O 1
ATOM 3570 N N . SER A 1 446 ? 1.877 -8.178 14.403 1.00 89.75 446 SER A N 1
ATOM 3571 C CA . SER A 1 446 ? 3.037 -8.650 13.633 1.00 89.75 446 SER A CA 1
ATOM 3572 C C . SER A 1 446 ? 4.020 -9.475 14.476 1.00 89.75 446 SER A C 1
ATOM 3574 O O . SER A 1 446 ? 4.784 -10.271 13.939 1.00 89.75 446 SER A O 1
ATOM 3576 N N . GLY A 1 447 ? 4.009 -9.302 15.802 1.00 87.50 447 GLY A N 1
ATOM 3577 C CA . GLY A 1 447 ? 4.786 -10.110 16.744 1.00 87.50 447 GLY A CA 1
ATOM 3578 C C . GLY A 1 447 ? 4.165 -11.469 17.093 1.00 87.50 447 GLY A C 1
ATOM 3579 O O . GLY A 1 447 ? 4.808 -12.249 17.801 1.00 87.50 447 GLY A O 1
ATOM 3580 N N . GLY A 1 448 ? 2.945 -11.753 16.620 1.00 90.44 448 GLY A N 1
ATOM 3581 C CA . GLY A 1 448 ? 2.198 -12.974 16.932 1.00 90.44 448 GLY A CA 1
ATOM 3582 C C . GLY A 1 448 ? 1.646 -13.026 18.360 1.00 90.44 448 GLY A C 1
ATOM 3583 O O . GLY A 1 448 ? 1.298 -14.100 18.838 1.00 90.44 448 GLY A O 1
ATOM 3584 N N . PHE A 1 449 ? 1.585 -11.890 19.062 1.00 91.88 449 PHE A N 1
ATOM 3585 C CA . PHE A 1 449 ? 1.088 -11.821 20.441 1.00 91.88 449 PHE A CA 1
ATOM 3586 C C . PHE A 1 449 ? -0.433 -11.674 20.526 1.00 91.88 449 PHE A C 1
ATOM 3588 O O . PHE A 1 449 ? -1.024 -11.964 21.561 1.00 91.88 449 PHE A O 1
ATOM 3595 N N . LEU A 1 450 ? -1.060 -11.186 19.457 1.00 94.75 450 LEU A N 1
ATOM 3596 C CA . LEU A 1 450 ? -2.501 -11.000 19.353 1.00 94.75 450 LEU A CA 1
ATOM 3597 C C . LEU A 1 450 ? -2.973 -11.580 18.022 1.00 94.75 450 LEU A C 1
ATOM 3599 O O . LEU A 1 450 ? -2.339 -11.355 16.992 1.00 94.75 450 LEU A O 1
ATOM 3603 N N . GLN A 1 451 ? -4.078 -12.322 18.046 1.00 93.00 451 GLN A N 1
ATOM 3604 C CA . GLN A 1 451 ? -4.648 -12.917 16.841 1.00 93.00 451 GLN A CA 1
ATOM 3605 C C . GLN A 1 451 ? -5.338 -11.848 15.991 1.00 93.00 451 GLN A C 1
ATOM 3607 O O . GLN A 1 451 ? -6.196 -11.109 16.474 1.00 93.00 451 GLN A O 1
ATOM 3612 N N . GLU A 1 452 ? -4.979 -11.785 14.709 1.00 94.06 452 GLU A N 1
ATOM 3613 C CA . GLU A 1 452 ? -5.513 -10.794 13.767 1.00 94.06 452 GLU A CA 1
ATOM 3614 C C . GLU A 1 452 ? -7.035 -10.901 13.611 1.00 94.06 452 GLU A C 1
ATOM 3616 O O . GLU A 1 452 ? -7.727 -9.883 13.607 1.00 94.06 452 GLU A O 1
ATOM 3621 N N . ASP A 1 453 ? -7.567 -12.126 13.564 1.00 92.12 453 ASP A N 1
ATOM 3622 C CA . ASP A 1 453 ? -9.005 -12.373 13.417 1.00 92.12 453 ASP A CA 1
ATOM 3623 C C . ASP A 1 453 ? -9.826 -11.838 14.602 1.00 92.12 453 ASP A C 1
ATOM 3625 O O . ASP A 1 453 ? -10.969 -11.423 14.416 1.00 92.12 453 ASP A O 1
ATOM 3629 N N . GLU A 1 454 ? -9.247 -11.772 15.806 1.00 92.75 454 GLU A N 1
ATOM 3630 C CA . GLU A 1 454 ? -9.928 -11.208 16.978 1.00 92.75 454 GLU A CA 1
ATOM 3631 C C . GLU A 1 454 ? -10.121 -9.690 16.829 1.00 92.75 454 GLU A C 1
ATOM 3633 O O . GLU A 1 454 ? -11.195 -9.152 17.117 1.00 92.75 454 GLU A O 1
ATOM 3638 N N . VAL A 1 455 ? -9.108 -8.998 16.299 1.00 97.75 455 VAL A N 1
ATOM 3639 C CA . VAL A 1 455 ? -9.184 -7.558 16.021 1.00 97.75 455 VAL A CA 1
ATOM 3640 C C . VAL A 1 455 ? -10.134 -7.278 14.859 1.00 97.75 455 VAL A C 1
ATOM 3642 O O . VAL A 1 455 ? -10.954 -6.366 14.950 1.00 97.75 455 VAL A O 1
ATOM 3645 N N . LEU A 1 456 ? -10.077 -8.075 13.789 1.00 93.88 456 LEU A N 1
ATOM 3646 C CA . LEU A 1 456 ? -10.984 -7.942 12.644 1.00 93.88 456 LEU A CA 1
ATOM 3647 C C . LEU A 1 456 ? -12.447 -8.152 13.043 1.00 93.88 456 LEU A C 1
ATOM 3649 O O . LEU A 1 456 ? -13.298 -7.352 12.652 1.00 93.88 456 LEU A O 1
ATOM 3653 N N . GLY A 1 457 ? -12.733 -9.171 13.858 1.00 94.56 457 GLY A N 1
ATOM 3654 C CA . GLY A 1 457 ? -14.079 -9.424 14.372 1.00 94.56 457 GLY A CA 1
ATOM 3655 C C . GLY A 1 457 ? -14.623 -8.240 15.172 1.00 94.56 457 GLY A C 1
ATOM 3656 O O . GLY A 1 457 ? -15.764 -7.825 14.967 1.00 94.56 457 GLY A O 1
ATOM 3657 N N . PHE A 1 458 ? -13.791 -7.626 16.019 1.00 97.44 458 PHE A N 1
ATOM 3658 C CA . PHE A 1 458 ? -14.159 -6.391 16.714 1.00 97.44 458 PHE A CA 1
ATOM 3659 C C . PHE A 1 458 ? -14.419 -5.230 15.747 1.00 97.44 458 PHE A C 1
ATOM 3661 O O . PHE A 1 458 ? -15.443 -4.567 15.874 1.00 97.44 458 PHE A O 1
ATOM 3668 N N . LEU A 1 459 ? -13.527 -4.974 14.784 1.00 96.12 459 LEU A N 1
ATOM 3669 C CA . LEU A 1 459 ? -13.678 -3.850 13.850 1.00 96.12 459 LEU A CA 1
ATOM 3670 C C . LEU A 1 459 ? -14.951 -3.974 13.000 1.00 96.12 459 LEU A C 1
ATOM 3672 O O . LEU A 1 459 ? -15.614 -2.967 12.761 1.00 96.12 459 LEU A O 1
ATOM 3676 N N . GLN A 1 460 ? -15.322 -5.192 12.596 1.00 93.31 460 GLN A N 1
ATOM 3677 C CA . GLN A 1 460 ? -16.568 -5.471 11.872 1.00 93.31 460 GLN A CA 1
ATOM 3678 C C . GLN A 1 460 ? -17.816 -5.242 12.733 1.00 93.31 460 GLN A C 1
ATOM 3680 O O . GLN A 1 460 ? -18.821 -4.737 12.239 1.00 93.31 460 GLN A O 1
ATOM 3685 N N . ALA A 1 461 ? -17.756 -5.602 14.018 1.00 92.56 461 ALA A N 1
ATOM 3686 C CA . ALA A 1 461 ? -18.872 -5.491 14.956 1.00 92.56 461 ALA A CA 1
ATOM 3687 C C . ALA A 1 461 ? -18.874 -4.182 15.768 1.00 92.56 461 ALA A C 1
ATOM 3689 O O . ALA A 1 461 ? -19.687 -4.028 16.686 1.00 92.56 461 ALA A O 1
ATOM 3690 N N . LYS A 1 462 ? -17.952 -3.251 15.489 1.00 94.56 462 LYS A N 1
ATOM 3691 C CA . LYS A 1 462 ? -17.751 -2.068 16.328 1.00 94.56 462 LYS A CA 1
ATOM 3692 C C . LYS A 1 462 ? -19.029 -1.210 16.387 1.00 94.56 462 LYS A C 1
ATOM 3694 O O . LYS A 1 462 ? -19.714 -1.053 15.373 1.00 94.56 462 LYS A O 1
ATOM 3699 N N . PRO A 1 463 ? -19.329 -0.568 17.529 1.00 94.62 463 PRO A N 1
ATOM 3700 C CA . PRO A 1 463 ? -20.442 0.370 17.621 1.00 94.62 463 PRO A CA 1
ATOM 3701 C C . PRO A 1 463 ? -20.350 1.523 16.606 1.00 94.62 463 PRO A C 1
ATOM 3703 O O . PRO A 1 463 ? -19.264 2.022 16.294 1.00 94.62 463 PRO A O 1
ATOM 3706 N N . ALA A 1 464 ? -21.510 1.983 16.132 1.00 90.81 464 ALA A N 1
ATOM 3707 C CA . ALA A 1 464 ? -21.636 2.946 15.036 1.00 90.81 464 ALA A CA 1
ATOM 3708 C C . ALA A 1 464 ? -20.930 4.290 15.283 1.00 90.81 464 ALA A C 1
ATOM 3710 O O . ALA A 1 464 ? -20.409 4.875 14.340 1.00 90.81 464 ALA A O 1
ATOM 3711 N N . GLU A 1 465 ? -20.886 4.769 16.530 1.00 95.06 465 GLU A N 1
ATOM 3712 C CA . GLU A 1 465 ? -20.288 6.061 16.908 1.00 95.06 465 GLU A CA 1
ATOM 3713 C C . GLU A 1 465 ? -18.968 5.904 17.685 1.00 95.06 465 GLU A C 1
ATOM 3715 O O . GLU A 1 465 ? -18.476 6.853 18.296 1.00 95.06 465 GLU A O 1
ATOM 3720 N N . LEU A 1 466 ? -18.407 4.690 17.731 1.00 97.56 466 LEU A N 1
ATOM 3721 C CA . LEU A 1 466 ? -17.083 4.470 18.307 1.00 97.56 466 LEU A CA 1
ATOM 3722 C C . LEU A 1 466 ? -16.006 4.761 17.256 1.00 97.56 466 LEU A C 1
ATOM 3724 O O . LEU A 1 466 ? -15.927 4.077 16.227 1.00 97.56 466 LEU A O 1
ATOM 3728 N N . GLU A 1 467 ? -15.169 5.750 17.556 1.00 98.25 467 GLU A N 1
ATOM 3729 C CA . GLU A 1 467 ? -13.943 6.050 16.823 1.00 98.25 467 GLU A CA 1
ATOM 3730 C C . GLU A 1 467 ? -12.822 5.124 17.312 1.00 98.25 467 GLU A C 1
ATOM 3732 O O . GLU A 1 467 ? -12.624 4.972 18.522 1.00 98.25 467 GLU A O 1
ATOM 3737 N N . VAL A 1 468 ? -12.063 4.519 16.400 1.00 98.69 468 VAL A N 1
ATOM 3738 C CA . VAL A 1 468 ? -10.960 3.609 16.747 1.00 98.69 468 VAL A CA 1
ATOM 3739 C C . VAL A 1 468 ? -9.667 4.107 16.120 1.00 98.69 468 VAL A C 1
ATOM 3741 O O . VAL A 1 468 ? -9.627 4.407 14.934 1.00 98.69 468 VAL A O 1
ATOM 3744 N N . VAL A 1 469 ? -8.588 4.174 16.894 1.00 98.81 469 VAL A N 1
ATOM 3745 C CA . VAL A 1 469 ? -7.255 4.564 16.420 1.00 98.81 469 VAL A CA 1
ATOM 3746 C C . VAL A 1 469 ? -6.280 3.445 16.717 1.00 98.81 469 VAL A C 1
ATOM 3748 O O . VAL A 1 469 ? -6.092 3.080 17.869 1.00 98.81 469 VAL A O 1
ATOM 3751 N N . MET A 1 470 ? -5.610 2.941 15.694 1.00 98.69 470 MET A N 1
ATOM 3752 C CA . MET A 1 470 ? -4.557 1.941 15.799 1.00 98.69 470 MET A CA 1
ATOM 3753 C C . MET A 1 470 ? -3.218 2.571 15.428 1.00 98.69 470 MET A C 1
ATOM 3755 O O . MET A 1 470 ? -3.122 3.371 14.493 1.00 98.69 470 MET A O 1
ATOM 3759 N N . THR A 1 471 ? -2.159 2.219 16.153 1.00 98.50 471 THR A N 1
ATOM 3760 C CA . THR A 1 471 ? -0.805 2.691 15.836 1.00 98.50 471 THR A CA 1
ATOM 3761 C C . THR A 1 471 ? 0.185 1.531 15.735 1.00 98.50 471 THR A C 1
ATOM 3763 O O . THR A 1 471 ? -0.045 0.428 16.238 1.00 98.50 471 THR A O 1
ATOM 3766 N N . GLY A 1 472 ? 1.296 1.781 15.049 1.00 95.12 472 GLY A N 1
ATOM 3767 C CA . GLY A 1 472 ? 2.450 0.884 14.978 1.00 95.12 472 GLY A CA 1
ATOM 3768 C C . GLY A 1 472 ? 3.193 1.039 13.656 1.00 95.12 472 GLY A C 1
ATOM 3769 O O . GLY A 1 472 ? 2.834 1.875 12.841 1.00 95.12 472 GLY A O 1
ATOM 3770 N N . ARG A 1 473 ? 4.296 0.325 13.432 1.00 90.69 473 ARG A N 1
ATOM 3771 C CA . ARG A 1 473 ? 5.122 0.560 12.227 1.00 90.69 473 ARG A CA 1
ATOM 3772 C C . ARG A 1 473 ? 4.470 0.028 10.954 1.00 90.69 473 ARG A C 1
ATOM 3774 O O . ARG A 1 473 ? 4.299 0.789 10.005 1.00 90.69 473 ARG A O 1
ATOM 3781 N N . GLU A 1 474 ? 4.125 -1.252 10.973 1.00 90.56 474 GLU A N 1
ATOM 3782 C CA . GLU A 1 474 ? 3.705 -2.036 9.811 1.00 90.56 474 GLU A CA 1
ATOM 3783 C C . GLU A 1 474 ? 2.374 -2.730 10.148 1.00 90.56 474 GLU A C 1
ATOM 3785 O O . GLU A 1 474 ? 2.385 -3.797 10.761 1.00 90.56 474 GLU A O 1
ATOM 3790 N N . PRO A 1 475 ? 1.227 -2.085 9.864 1.00 92.94 475 PRO A N 1
ATOM 3791 C CA . PRO A 1 475 ? -0.090 -2.689 10.062 1.00 92.94 475 PRO A CA 1
ATOM 3792 C C . PRO A 1 475 ? -0.315 -3.863 9.086 1.00 92.94 475 PRO A C 1
ATOM 3794 O O . PRO A 1 475 ? 0.068 -3.743 7.920 1.00 92.94 475 PRO A O 1
ATOM 3797 N N . PRO A 1 476 ? -0.965 -4.965 9.513 1.00 90.88 476 PRO A N 1
ATOM 3798 C CA . PRO A 1 476 ? -1.372 -6.040 8.607 1.00 90.88 476 PRO A CA 1
ATOM 3799 C C . PRO A 1 476 ? -2.304 -5.552 7.487 1.00 90.88 476 PRO A C 1
ATOM 3801 O O . PRO A 1 476 ? -3.111 -4.642 7.690 1.00 90.88 476 PRO A O 1
ATOM 3804 N N . GLU A 1 477 ? -2.219 -6.171 6.305 1.00 89.25 477 GLU A N 1
ATOM 3805 C CA . GLU A 1 477 ? -2.985 -5.759 5.115 1.00 89.25 477 GLU A CA 1
ATOM 3806 C C . GLU A 1 477 ? -4.501 -5.835 5.356 1.00 89.25 477 GLU A C 1
ATOM 3808 O O . GLU A 1 477 ? -5.206 -4.867 5.080 1.00 89.25 477 GLU A O 1
ATOM 3813 N N . ARG A 1 478 ? -4.995 -6.917 5.977 1.00 91.50 478 ARG A N 1
ATOM 3814 C CA . ARG A 1 478 ? -6.435 -7.085 6.257 1.00 91.50 478 ARG A CA 1
ATOM 3815 C C . ARG A 1 478 ? -6.943 -6.041 7.255 1.00 91.50 478 ARG A C 1
ATOM 3817 O O . ARG A 1 478 ? -8.075 -5.585 7.156 1.00 91.50 478 ARG A O 1
ATOM 3824 N N . ILE A 1 479 ? -6.102 -5.619 8.202 1.00 92.62 479 ILE A N 1
ATOM 3825 C CA . ILE A 1 479 ? -6.423 -4.525 9.132 1.00 92.62 479 ILE A CA 1
ATOM 3826 C C . ILE A 1 479 ? -6.486 -3.182 8.392 1.00 92.62 479 ILE A C 1
ATOM 3828 O O . ILE A 1 479 ? -7.346 -2.356 8.694 1.00 92.62 479 ILE A O 1
ATOM 3832 N N . CYS A 1 480 ? -5.612 -2.962 7.405 1.00 91.44 480 CYS A N 1
ATOM 3833 C CA . CYS A 1 480 ? -5.642 -1.759 6.570 1.00 91.44 480 CYS A CA 1
ATOM 3834 C C . CYS A 1 480 ? -6.914 -1.667 5.724 1.00 91.44 480 CYS A C 1
ATOM 3836 O O . CYS A 1 480 ? -7.445 -0.573 5.559 1.00 91.44 480 CYS A O 1
ATOM 3838 N N . GLU A 1 481 ? -7.419 -2.794 5.220 1.00 91.12 481 GLU A N 1
ATOM 3839 C CA . GLU A 1 481 ? -8.665 -2.856 4.442 1.00 91.12 481 GLU A CA 1
ATOM 3840 C C . GLU A 1 481 ? -9.895 -2.391 5.243 1.00 91.12 481 GLU A C 1
ATOM 3842 O O . GLU A 1 481 ? -10.854 -1.894 4.657 1.00 91.12 481 GLU A O 1
ATOM 3847 N N . MET A 1 482 ? -9.851 -2.497 6.576 1.00 91.81 482 MET A N 1
ATOM 3848 C CA . MET A 1 482 ? -10.918 -2.056 7.482 1.00 91.81 482 MET A CA 1
ATOM 3849 C C . MET A 1 482 ? -10.800 -0.582 7.909 1.00 91.81 482 MET A C 1
ATOM 3851 O O . MET A 1 482 ? -11.654 -0.098 8.651 1.00 91.81 482 MET A O 1
ATOM 3855 N N . ALA A 1 483 ? -9.731 0.124 7.521 1.00 94.75 483 ALA A N 1
ATOM 3856 C CA . ALA A 1 483 ? -9.456 1.477 7.993 1.00 94.75 483 ALA A CA 1
ATOM 3857 C C . ALA A 1 483 ? -10.015 2.559 7.062 1.00 94.75 483 ALA A C 1
ATOM 3859 O O . ALA A 1 483 ? -9.769 2.560 5.858 1.00 94.75 483 ALA A O 1
ATOM 3860 N N . ASP A 1 484 ? -10.671 3.559 7.645 1.00 97.19 484 ASP A N 1
ATOM 3861 C CA . ASP A 1 484 ? -11.147 4.748 6.932 1.00 97.19 484 ASP A CA 1
ATOM 3862 C C . ASP A 1 484 ? -10.025 5.775 6.719 1.00 97.19 484 ASP A C 1
ATOM 3864 O O . ASP A 1 484 ? -9.977 6.481 5.706 1.00 97.19 484 ASP A O 1
ATOM 3868 N N . TYR A 1 485 ? -9.087 5.848 7.670 1.00 96.31 485 TYR A N 1
ATOM 3869 C CA . TYR A 1 485 ? -7.902 6.696 7.593 1.00 96.31 485 TYR A CA 1
ATOM 3870 C C . TYR A 1 485 ? -6.630 5.881 7.744 1.00 96.31 485 TYR A C 1
ATOM 3872 O O . TYR A 1 485 ? -6.436 5.193 8.740 1.00 96.31 485 TYR A O 1
ATOM 3880 N N . ILE A 1 486 ? -5.690 6.072 6.820 1.00 97.00 486 ILE A N 1
ATOM 3881 C CA . ILE A 1 486 ? -4.318 5.586 6.964 1.00 97.00 486 ILE A CA 1
ATOM 3882 C C . ILE A 1 486 ? -3.380 6.771 6.766 1.00 97.00 486 ILE A C 1
ATOM 3884 O O . ILE A 1 486 ? -3.333 7.379 5.697 1.00 97.00 486 ILE A O 1
ATOM 3888 N N . SER A 1 487 ? -2.647 7.128 7.818 1.00 97.00 487 SER A N 1
ATOM 3889 C CA . SER A 1 487 ? -1.613 8.161 7.779 1.00 97.00 487 SER A CA 1
ATOM 3890 C C . SER A 1 487 ? -0.251 7.540 8.044 1.00 97.00 487 SER A C 1
ATOM 3892 O O . SER A 1 487 ? 0.044 7.112 9.160 1.00 97.00 487 SER A O 1
ATOM 3894 N N . GLU A 1 488 ? 0.599 7.536 7.021 1.00 96.75 488 GLU A N 1
ATOM 3895 C CA . GLU A 1 488 ? 1.974 7.071 7.143 1.00 96.75 488 GLU A CA 1
ATOM 3896 C C . GLU A 1 488 ? 2.906 8.216 7.560 1.00 96.75 488 GLU A C 1
ATOM 3898 O O . GLU A 1 488 ? 3.117 9.198 6.843 1.00 96.75 488 GLU A O 1
ATOM 3903 N N . ILE A 1 489 ? 3.515 8.072 8.731 1.00 94.69 489 ILE A N 1
ATOM 3904 C CA . ILE A 1 489 ? 4.504 8.999 9.264 1.00 94.69 489 ILE A CA 1
ATOM 3905 C C . ILE A 1 489 ? 5.887 8.505 8.848 1.00 94.69 489 ILE A C 1
ATOM 3907 O O . ILE A 1 489 ? 6.443 7.568 9.422 1.00 94.69 489 ILE A O 1
ATOM 3911 N N . MET A 1 490 ? 6.469 9.156 7.842 1.00 91.25 490 MET A N 1
ATOM 3912 C CA . MET A 1 490 ? 7.778 8.796 7.294 1.00 91.25 490 MET A CA 1
ATOM 3913 C C . MET A 1 490 ? 8.940 9.425 8.078 1.00 91.25 490 MET A C 1
ATOM 3915 O O . MET A 1 490 ? 8.955 10.629 8.348 1.00 91.25 490 MET A O 1
ATOM 3919 N N . LYS A 1 491 ? 9.988 8.642 8.368 1.00 93.06 491 LYS A N 1
ATOM 3920 C CA . LYS A 1 491 ? 11.240 9.150 8.958 1.00 93.06 491 LYS A CA 1
ATOM 3921 C C . LYS A 1 491 ? 12.061 9.909 7.907 1.00 93.06 491 LYS A C 1
ATOM 3923 O O . LYS A 1 491 ? 12.993 9.356 7.335 1.00 93.06 491 LYS A O 1
ATOM 3928 N N . ARG A 1 492 ? 11.744 11.184 7.656 1.00 91.38 492 ARG A N 1
ATOM 3929 C CA . ARG A 1 492 ? 12.547 12.031 6.748 1.00 91.38 492 ARG A CA 1
ATOM 3930 C C . ARG A 1 492 ? 13.920 12.369 7.337 1.00 91.38 492 ARG A C 1
ATOM 3932 O O . ARG A 1 492 ? 14.911 12.359 6.618 1.00 91.38 492 ARG A O 1
ATOM 3939 N N . ARG A 1 493 ? 13.971 12.663 8.640 1.00 86.56 493 ARG A N 1
ATOM 3940 C CA . ARG A 1 493 ? 15.185 12.836 9.458 1.00 86.56 493 ARG A CA 1
ATOM 3941 C C . ARG A 1 493 ? 14.853 12.485 10.904 1.00 86.56 493 ARG A C 1
ATOM 3943 O O . ARG A 1 493 ? 13.738 12.767 11.344 1.00 86.56 493 ARG A O 1
ATOM 3950 N N . HIS A 1 494 ? 15.801 11.934 11.654 1.00 92.88 494 HIS A N 1
ATOM 3951 C CA . HIS A 1 494 ? 15.647 11.729 13.093 1.00 92.88 494 HIS A CA 1
ATOM 3952 C C . HIS A 1 494 ? 16.948 12.090 13.831 1.00 92.88 494 HIS A C 1
ATOM 3954 O O . HIS A 1 494 ? 18.019 11.725 13.354 1.00 92.88 494 HIS A O 1
ATOM 3960 N N . PRO A 1 495 ? 16.913 12.782 14.989 1.00 93.38 495 PRO A N 1
ATOM 3961 C CA . PRO A 1 495 ? 18.127 13.129 15.742 1.00 93.38 495 PRO A CA 1
ATOM 3962 C C . PRO A 1 495 ? 18.992 11.918 16.113 1.00 93.38 495 PRO A C 1
ATOM 3964 O O . PRO A 1 495 ? 20.215 12.015 16.139 1.00 93.38 495 PRO A O 1
ATOM 3967 N N . TYR A 1 496 ? 18.353 10.766 16.320 1.00 92.50 496 TYR A N 1
ATOM 3968 C CA . TYR A 1 496 ? 19.037 9.490 16.539 1.00 92.50 496 TYR A CA 1
ATOM 3969 C C . TYR A 1 496 ? 19.999 9.109 15.401 1.00 92.50 496 TYR A C 1
ATOM 3971 O O . TYR A 1 496 ? 21.047 8.536 15.670 1.00 92.50 496 TYR A O 1
ATOM 3979 N N . ASP A 1 497 ? 19.718 9.500 14.149 1.00 90.69 497 ASP A N 1
ATOM 3980 C CA . ASP A 1 497 ? 20.622 9.258 13.011 1.00 90.69 497 ASP A CA 1
ATOM 3981 C C . ASP A 1 497 ? 21.960 10.020 13.163 1.00 90.69 497 ASP A C 1
ATOM 3983 O O . ASP A 1 497 ? 22.936 9.717 12.484 1.00 90.69 497 ASP A O 1
ATOM 3987 N N . LYS A 1 498 ? 22.012 11.010 14.065 1.00 94.38 498 LYS A N 1
ATOM 3988 C CA . LYS A 1 498 ? 23.215 11.758 14.458 1.00 94.38 498 LYS A CA 1
ATOM 3989 C C . LYS A 1 498 ? 23.757 11.331 15.830 1.00 94.38 498 LYS A C 1
ATOM 3991 O O . LYS A 1 498 ? 24.552 12.058 16.417 1.00 94.38 498 LYS A O 1
ATOM 3996 N N . GLY A 1 499 ? 23.282 10.212 16.377 1.00 94.06 499 GLY A N 1
ATOM 3997 C CA . GLY A 1 499 ? 23.670 9.720 17.700 1.00 94.06 499 GLY A CA 1
ATOM 3998 C C . GLY A 1 499 ? 23.062 10.488 18.878 1.00 94.06 499 GLY A C 1
ATOM 3999 O O . GLY A 1 499 ? 23.490 10.284 20.010 1.00 94.06 499 GLY A O 1
ATOM 4000 N N . VAL A 1 500 ? 22.073 11.367 18.655 1.00 94.62 500 VAL A N 1
ATOM 4001 C CA . VAL A 1 500 ? 21.401 12.069 19.761 1.00 94.62 500 VAL A CA 1
ATOM 4002 C C . VAL A 1 500 ? 20.498 11.077 20.509 1.00 94.62 500 VAL A C 1
ATOM 4004 O O . VAL A 1 500 ? 19.596 10.506 19.884 1.00 94.62 500 VAL A O 1
ATOM 4007 N N . PRO A 1 501 ? 20.703 10.864 21.824 1.00 93.25 501 PRO A N 1
ATOM 4008 C CA . PRO A 1 501 ? 19.896 9.933 22.605 1.00 93.25 501 PRO A CA 1
ATOM 4009 C C . PRO A 1 501 ? 18.483 10.476 22.863 1.00 93.25 501 PRO A C 1
ATOM 4011 O O . PRO A 1 501 ? 18.203 11.659 22.670 1.00 93.25 501 PRO A O 1
ATOM 4014 N N . ALA A 1 502 ? 17.590 9.598 23.325 1.00 91.31 502 ALA A N 1
ATOM 4015 C CA . ALA A 1 502 ? 16.219 9.952 23.687 1.00 91.31 502 ALA A CA 1
ATOM 4016 C C . ALA A 1 502 ? 16.178 10.946 24.863 1.00 91.31 502 ALA A C 1
ATOM 4018 O O . ALA A 1 502 ? 16.835 10.728 25.887 1.00 91.31 502 ALA A O 1
ATOM 4019 N N . ARG A 1 503 ? 15.389 12.016 24.724 1.00 92.81 503 ARG A N 1
ATOM 4020 C CA . ARG A 1 503 ? 15.287 13.121 25.690 1.00 92.81 503 ARG A CA 1
ATOM 4021 C C . ARG A 1 503 ? 13.950 13.091 26.422 1.00 92.81 503 ARG A C 1
ATOM 4023 O O . ARG A 1 503 ? 12.918 12.806 25.815 1.00 92.81 503 ARG A O 1
ATOM 4030 N N . VAL A 1 504 ? 13.979 13.443 27.705 1.00 89.69 504 VAL A N 1
ATOM 4031 C CA . VAL A 1 504 ? 12.782 13.564 28.550 1.00 89.69 504 VAL A CA 1
ATOM 4032 C C . VAL A 1 504 ? 11.862 14.658 28.011 1.00 89.69 504 VAL A C 1
ATOM 4034 O O . VAL A 1 504 ? 12.329 15.743 27.657 1.00 89.69 504 VAL A O 1
ATOM 4037 N N . GLY A 1 505 ? 10.570 14.352 27.916 1.00 87.25 505 GLY A N 1
ATOM 4038 C CA . GLY A 1 505 ? 9.539 15.255 27.402 1.00 87.25 505 GLY A CA 1
ATOM 4039 C C . GLY A 1 505 ? 9.467 15.320 25.875 1.00 87.25 505 GLY A C 1
ATOM 4040 O O . GLY A 1 505 ? 8.625 16.038 25.341 1.00 87.25 505 GLY A O 1
ATOM 4041 N N . ILE A 1 506 ? 10.333 14.586 25.160 1.00 91.44 506 ILE A N 1
ATOM 4042 C CA . ILE A 1 506 ? 10.317 14.524 23.691 1.00 91.44 506 ILE A CA 1
ATOM 4043 C C . ILE A 1 506 ? 10.238 13.083 23.180 1.00 91.44 506 ILE A C 1
ATOM 4045 O O . ILE A 1 506 ? 9.405 12.793 22.318 1.00 91.44 506 ILE A O 1
ATOM 4049 N N . GLU A 1 507 ? 11.133 12.207 23.640 1.00 88.19 507 GLU A N 1
ATOM 4050 C CA . GLU A 1 507 ? 11.168 10.778 23.298 1.00 88.19 507 GLU A CA 1
ATOM 4051 C C . GLU A 1 507 ? 10.928 9.863 24.508 1.00 88.19 507 GLU A C 1
ATOM 4053 O O . GLU A 1 507 ? 10.456 8.747 24.303 1.00 88.19 507 GLU A O 1
ATOM 4058 N N . LYS A 1 508 ? 11.281 10.316 25.720 1.00 76.31 508 LYS A N 1
ATOM 4059 C CA . LYS A 1 508 ? 11.021 9.638 26.998 1.00 76.31 508 LYS A CA 1
ATOM 4060 C C . LYS A 1 508 ? 9.910 10.332 27.767 1.00 76.31 508 LYS A C 1
ATOM 4062 O O . LYS A 1 508 ? 9.932 11.590 27.779 1.00 76.31 508 LYS A O 1
#

Secondary structure (DSSP, 8-state):
----------------------------------------PPP-----------SS-HHHHHS-SS--HHHHHHHHHHHHHHHHH------EEEESSTHHHHHHHHTT----SS-SS-B--HHHHHHHHHTHHHHHHPPEEEEEEEE-TTSSEEEEEEETTEEEE-TT-SSHHHHHHHHHHHHTT--TTSEEEEEESTTT--HHHHHHHHH-S-SEEEEEESS--TT-TTEEE-SS-TTSSS---TTSBS-TT-S-BGGGGS-HHHHHTT-GGG-TT------TTTTHHHHHHHHTTS---------PPPP---------S-------------------EEEEESSSTTHHHHHHHHHHHHHTTT--EEEEEETS-S-SHHHHHHTTSTTEEEEEE-TT-S-GGG--HHHHHHHHHHHHHHHHHHHHH--SSEEEEEETHHHHHHTTSS-HHHHHHHHHH--TTEEEEEE-SS--HHHHHT-SEEEE---S--GGGGTPPP-TTTT-